Protein AF-A0A7V8IY62-F1 (afdb_monomer_lite)

Sequence (394 aa):
MASPPEQKTSAKGLTYQLRLPDNYAKGKHPLVVGLHGAGGTCANFMQWMSSPQATFPKDAILLAPQALKNGAWDKEDTEPLADLVREMKAAHTPVRTIGFGFSRGAYYTFHLGTTYPELYDGAIPFAGGLPGSVPDSEDMRRLPFYVLHGDADDVVPITESERSVKALEAAKVTVKFEKIAGLKHTVDWAGVKRGLDWIGGILDERQKALDDEVAKKIAELEKSLKEKSWEAAAAGFGAITRVPAKLAPKVAALAKAHVLSPEESLAFAAIAAAGRCGADGVAALKGIPGTNEKFATAAATALGVTGAPAAVEPLFAYLKTKSDTVAMAAAAALAVLGGDAATGALVAGLSNCEALLPASPRKGGILEALNRNTGQSFAKASEWKKWLAEKGKK

Secondary structure (DSSP, 8-state):
-----EEEE-TTS-EEEEE--TT--TTSS-EEEEEP-TT--HHHHHHHHTSTT--S-TTPEEEEEPPSBTTB--GGGHHHHHHHHHHHHHHH--S-EEEEEETHHHHHHHHHHHH-GGG-SEEEEES----SPPP--HHHHH--EEEEEETT-SSS-THHHHHHHHHHHHTT--EEEEEETT--SS--HHHHHHHHHHHHHHHHHHHHHHHHHHHHHHHHHHHHHHTT-HHHHHHHHHH--S--TTTHHHHHHHHHHHTT-SSHHHHHHHHHHHHTTHHHHHHHHTTS-TTSHHHHHHHHHHHHHT--GGGHHHHHHHHTSS-HHHHHHHHHHHHHH-HHHHHHHHHHHHHHHHHH-TT-THHHHHHHHHHHHHT----SHHHHHHHHHHHTT-

pLDDT: mean 93.81, std 6.72, range [44.97, 98.88]

Structure (mmCIF, N/CA/C/O backbone):
data_AF-A0A7V8IY62-F1
#
_entry.id   AF-A0A7V8IY62-F1
#
loop_
_atom_site.group_PDB
_atom_site.id
_atom_site.type_symbol
_atom_site.label_atom_id
_atom_site.label_alt_id
_atom_site.label_comp_id
_atom_site.label_asym_id
_atom_site.label_entity_id
_atom_site.label_seq_id
_atom_site.pdbx_PDB_ins_code
_atom_site.Cartn_x
_atom_site.Cartn_y
_atom_site.Cartn_z
_atom_site.occupancy
_atom_site.B_iso_or_equiv
_atom_site.auth_seq_id
_atom_site.auth_comp_id
_atom_site.auth_asym_id
_atom_site.auth_atom_id
_atom_site.pdbx_PDB_model_num
ATOM 1 N N . MET A 1 1 ? -10.860 9.822 -25.068 1.00 53.25 1 MET A N 1
ATOM 2 C CA . MET A 1 1 ? -9.438 9.869 -25.462 1.00 53.25 1 MET A CA 1
ATOM 3 C C . MET A 1 1 ? -8.707 10.146 -24.171 1.00 53.25 1 MET A C 1
ATOM 5 O O . MET A 1 1 ? -8.937 11.231 -23.657 1.00 53.25 1 MET A O 1
ATOM 9 N N . ALA A 1 2 ? -7.900 9.198 -23.672 1.00 60.59 2 ALA A N 1
ATOM 10 C CA . ALA A 1 2 ? -7.235 9.312 -22.369 1.00 60.59 2 ALA A CA 1
ATOM 11 C C . ALA A 1 2 ? -6.598 10.690 -22.182 1.00 60.59 2 ALA A C 1
ATOM 13 O O . ALA A 1 2 ? -5.897 11.146 -23.092 1.00 60.59 2 ALA A O 1
ATOM 14 N N . SER A 1 3 ? -6.848 11.303 -21.019 1.00 73.00 3 SER A N 1
ATOM 15 C CA . SER A 1 3 ? -6.369 12.639 -20.660 1.00 73.00 3 SER A CA 1
ATOM 16 C C . SER A 1 3 ? -4.896 12.833 -21.037 1.00 73.00 3 SER A C 1
ATOM 18 O O . SER A 1 3 ? -4.099 11.888 -20.917 1.00 73.00 3 SER A O 1
ATOM 20 N N . PRO A 1 4 ? -4.518 14.029 -21.523 1.00 86.38 4 PRO A N 1
ATOM 21 C CA . PRO A 1 4 ? -3.132 14.306 -21.864 1.00 86.38 4 PRO A CA 1
ATOM 22 C C . PRO A 1 4 ? -2.246 14.161 -20.615 1.00 86.38 4 PRO A C 1
ATOM 24 O O . PRO A 1 4 ? -2.708 14.448 -19.508 1.00 86.38 4 PRO A O 1
ATOM 27 N N . PRO A 1 5 ? -0.988 13.714 -20.759 1.00 92.00 5 PRO A N 1
ATOM 28 C CA . PRO A 1 5 ? -0.065 13.679 -19.637 1.00 92.00 5 PRO A CA 1
ATOM 29 C C . PRO A 1 5 ? 0.176 15.069 -19.046 1.00 92.00 5 PRO A C 1
ATOM 31 O O . PRO A 1 5 ? 0.367 16.043 -19.773 1.00 92.00 5 PRO A O 1
ATOM 34 N N . GLU A 1 6 ? 0.225 15.141 -17.721 1.00 95.38 6 GLU A N 1
ATOM 35 C CA . GLU A 1 6 ? 0.525 16.359 -16.971 1.00 95.38 6 GLU A CA 1
ATOM 36 C C . GLU A 1 6 ? 1.927 16.264 -16.372 1.00 95.38 6 GLU A C 1
ATOM 38 O O . GLU A 1 6 ? 2.264 15.257 -15.746 1.00 95.38 6 GLU A O 1
ATOM 43 N N . GLN A 1 7 ? 2.731 17.320 -16.513 1.00 96.75 7 GLN A N 1
ATOM 44 C CA . GLN A 1 7 ? 4.002 17.435 -15.801 1.00 96.75 7 GLN A CA 1
ATOM 45 C C . GLN A 1 7 ? 3.776 18.021 -14.405 1.00 96.75 7 GLN A C 1
ATOM 47 O O . GLN A 1 7 ? 3.112 19.045 -14.251 1.00 96.75 7 GLN A O 1
ATOM 52 N N . LYS A 1 8 ? 4.338 17.368 -13.390 1.00 96.56 8 LYS A N 1
ATOM 53 C CA . LYS A 1 8 ? 4.184 17.706 -11.972 1.00 96.56 8 LYS A CA 1
ATOM 54 C C . LYS A 1 8 ? 5.513 17.575 -11.235 1.00 96.56 8 LYS A C 1
ATOM 56 O O . LYS A 1 8 ? 6.479 17.024 -11.762 1.00 96.56 8 LYS A O 1
ATOM 61 N N . THR A 1 9 ? 5.523 18.056 -9.997 1.00 94.31 9 THR A N 1
ATOM 62 C CA . THR A 1 9 ? 6.658 17.963 -9.076 1.00 94.31 9 THR A CA 1
ATOM 63 C C . THR A 1 9 ? 6.197 17.296 -7.784 1.00 94.31 9 THR A C 1
ATOM 65 O O . THR A 1 9 ? 5.132 17.638 -7.269 1.00 94.31 9 THR A O 1
ATOM 68 N N . SER A 1 10 ? 6.957 16.315 -7.292 1.00 91.88 10 SER A N 1
ATOM 69 C CA . SER A 1 10 ? 6.653 15.598 -6.044 1.00 91.88 10 SER A CA 1
ATOM 70 C C . SER A 1 10 ? 6.886 16.482 -4.820 1.00 91.88 10 SER A C 1
ATOM 72 O O . SER A 1 10 ? 7.522 17.537 -4.922 1.00 91.88 10 SER A O 1
ATOM 74 N N . ALA A 1 11 ? 6.448 16.041 -3.637 1.00 80.50 11 ALA A N 1
ATOM 75 C CA . ALA A 1 11 ? 6.723 16.783 -2.402 1.00 80.50 11 ALA A CA 1
ATOM 76 C C . ALA A 1 11 ? 8.233 16.911 -2.114 1.00 80.50 11 ALA A C 1
ATOM 78 O O . ALA A 1 11 ? 8.662 17.834 -1.422 1.00 80.50 11 ALA A O 1
ATOM 79 N N . LYS A 1 12 ? 9.048 16.007 -2.674 1.00 82.56 12 LYS A N 1
ATOM 80 C CA . LYS A 1 12 ? 10.517 16.011 -2.592 1.00 82.56 12 LYS A CA 1
ATOM 81 C C . LYS A 1 12 ? 11.215 16.658 -3.793 1.00 82.56 12 LYS A C 1
ATOM 83 O O . LYS A 1 12 ? 12.432 16.566 -3.903 1.00 82.56 12 LYS A O 1
ATOM 88 N N . GLY A 1 13 ? 10.478 17.326 -4.680 1.00 83.81 13 GLY A N 1
ATOM 89 C CA . GLY A 1 13 ? 11.065 18.083 -5.788 1.00 83.81 13 GLY A CA 1
ATOM 90 C C . GLY A 1 13 ? 11.383 17.265 -7.045 1.00 83.81 13 GLY A C 1
ATOM 91 O O . GLY A 1 13 ? 11.974 17.809 -7.976 1.00 83.81 13 GLY A O 1
ATOM 92 N N . LEU A 1 14 ? 10.986 15.989 -7.114 1.00 92.50 14 LEU A N 1
ATOM 93 C CA . LEU A 1 14 ? 11.204 15.157 -8.299 1.00 92.50 14 LEU A CA 1
ATOM 94 C C . LEU A 1 14 ? 10.187 15.530 -9.383 1.00 92.50 14 LEU A C 1
ATOM 96 O O . LEU A 1 14 ? 8.981 15.499 -9.138 1.00 92.50 14 LEU A O 1
ATOM 100 N N . THR A 1 15 ? 10.659 15.878 -10.580 1.00 96.12 15 THR A N 1
ATOM 101 C CA . THR A 1 15 ? 9.771 16.131 -11.725 1.00 96.12 15 THR A CA 1
ATOM 102 C C . THR A 1 15 ? 9.261 14.806 -12.288 1.00 96.12 15 THR A C 1
ATOM 104 O O . THR A 1 15 ? 10.011 13.837 -12.383 1.00 96.12 15 THR A O 1
ATOM 107 N N . TYR A 1 16 ? 7.992 14.744 -12.681 1.00 97.50 16 TYR A N 1
ATOM 108 C CA . TYR A 1 16 ? 7.403 13.561 -13.306 1.00 97.50 16 TYR A CA 1
ATOM 109 C C . TYR A 1 16 ? 6.283 13.931 -14.275 1.00 97.50 16 TYR A C 1
ATOM 111 O O . TYR A 1 16 ? 5.703 15.013 -14.189 1.00 97.50 16 TYR A O 1
ATOM 119 N N . GLN A 1 17 ? 5.952 13.009 -15.177 1.00 97.94 17 GLN A N 1
ATOM 120 C CA . GLN A 1 17 ? 4.694 13.028 -15.910 1.00 97.94 17 GLN A CA 1
ATOM 121 C C . GLN A 1 17 ? 3.725 11.994 -15.353 1.00 97.94 17 GLN A C 1
ATOM 123 O O . GLN A 1 17 ? 4.108 10.868 -15.029 1.00 97.94 17 GLN A O 1
ATOM 128 N N . LEU A 1 18 ? 2.458 12.385 -15.278 1.00 98.12 18 LEU A N 1
ATOM 129 C CA . LEU A 1 18 ? 1.356 11.540 -14.847 1.00 98.12 18 LEU A CA 1
ATOM 130 C C . LEU A 1 18 ? 0.278 11.534 -15.919 1.00 98.12 18 LEU A C 1
ATOM 132 O O . LEU A 1 18 ? -0.145 12.588 -16.391 1.00 98.12 18 LEU A O 1
ATOM 136 N N . ARG A 1 19 ? -0.208 10.344 -16.254 1.00 97.12 19 ARG A N 1
ATOM 137 C CA . ARG A 1 19 ? -1.377 10.169 -17.108 1.00 97.12 19 ARG A CA 1
ATOM 138 C C . ARG A 1 19 ? -2.421 9.353 -16.368 1.00 97.12 19 ARG A C 1
ATOM 140 O O . ARG A 1 19 ? -2.155 8.224 -15.962 1.00 97.12 19 ARG A O 1
ATOM 147 N N . LEU A 1 20 ? -3.605 9.931 -16.208 1.00 96.56 20 LEU A N 1
ATOM 148 C CA . LEU A 1 20 ? -4.767 9.236 -15.663 1.00 96.56 20 LEU A CA 1
ATOM 149 C C . LEU A 1 20 ? -5.611 8.654 -16.809 1.00 96.56 20 LEU A C 1
ATOM 151 O O . LEU A 1 20 ? -5.699 9.279 -17.872 1.00 96.56 20 LEU A O 1
ATOM 155 N N . PRO A 1 21 ? -6.239 7.482 -16.617 1.00 95.19 21 PRO A N 1
ATOM 156 C CA . PRO A 1 21 ? -7.154 6.919 -17.604 1.00 95.19 21 PRO A CA 1
ATOM 157 C C . PRO A 1 21 ? -8.454 7.740 -17.695 1.00 95.19 21 PRO A C 1
ATOM 159 O O . PRO A 1 21 ? -8.840 8.419 -16.745 1.00 95.19 21 PRO A O 1
ATOM 162 N N . ASP A 1 22 ? -9.170 7.638 -18.820 1.00 91.00 22 ASP A N 1
ATOM 163 C CA . ASP A 1 22 ? -10.437 8.366 -19.053 1.00 91.00 22 ASP A CA 1
ATOM 164 C C . ASP A 1 22 ? -11.498 8.076 -17.979 1.00 91.00 22 ASP A C 1
ATOM 166 O O . ASP A 1 22 ? -12.247 8.954 -17.559 1.00 91.00 22 ASP A O 1
ATOM 170 N N . ASN A 1 23 ? -11.558 6.828 -17.520 1.00 92.69 23 ASN A N 1
ATOM 171 C CA . ASN A 1 23 ? -12.489 6.348 -16.502 1.00 92.69 23 ASN A CA 1
ATOM 172 C C . ASN A 1 23 ? -11.893 6.429 -15.086 1.00 92.69 23 ASN A C 1
ATOM 174 O O . ASN A 1 23 ? -12.227 5.604 -14.227 1.00 92.69 23 ASN A O 1
ATOM 178 N N . TYR A 1 24 ? -10.985 7.381 -14.840 1.00 94.69 24 TYR A N 1
ATOM 179 C CA . TYR A 1 24 ? -10.283 7.492 -13.567 1.00 94.69 24 TYR A CA 1
ATOM 180 C C . TYR A 1 24 ? -11.245 7.545 -12.369 1.00 94.69 24 TYR A C 1
ATOM 182 O O . TYR A 1 24 ? -12.166 8.355 -12.289 1.00 94.69 24 TYR A O 1
ATOM 190 N N . ALA A 1 25 ? -10.984 6.666 -11.407 1.00 88.81 25 ALA A N 1
ATOM 191 C CA . ALA A 1 25 ? -11.646 6.580 -10.123 1.00 88.81 25 ALA A CA 1
ATOM 192 C C . ALA A 1 25 ? -10.620 6.061 -9.114 1.00 88.81 25 ALA A C 1
ATOM 194 O O . ALA A 1 25 ? -10.025 4.997 -9.309 1.00 88.81 25 ALA A O 1
ATOM 195 N N . LYS A 1 26 ? -10.405 6.818 -8.037 1.00 88.44 26 LYS A N 1
ATOM 196 C CA . LYS A 1 26 ? -9.497 6.421 -6.957 1.00 88.44 26 LYS A CA 1
ATOM 197 C C . LYS A 1 26 ? -9.848 5.007 -6.472 1.00 88.44 26 LYS A C 1
ATOM 199 O O . LYS A 1 26 ? -11.025 4.705 -6.279 1.00 88.44 26 LYS A O 1
ATOM 204 N N . GLY A 1 27 ? -8.848 4.144 -6.299 1.00 86.56 27 GLY A N 1
ATOM 205 C CA . GLY A 1 27 ? -9.076 2.778 -5.813 1.00 86.56 27 GLY A CA 1
ATOM 206 C C . GLY A 1 27 ? -9.377 1.726 -6.879 1.00 86.56 27 GLY A C 1
ATOM 207 O O . GLY A 1 27 ? -9.585 0.574 -6.515 1.00 86.56 27 GLY A O 1
ATOM 208 N N . LYS A 1 28 ? -9.454 2.090 -8.169 1.00 90.44 28 LYS A N 1
ATOM 209 C CA . LYS A 1 28 ? -9.908 1.163 -9.227 1.00 90.44 28 LYS A CA 1
ATOM 210 C C . LYS A 1 28 ? -8.873 0.812 -10.288 1.00 90.44 28 LYS A C 1
ATOM 212 O O . LYS A 1 28 ? -9.092 -0.136 -11.029 1.00 90.44 28 LYS A O 1
ATOM 217 N N . HIS A 1 29 ? -7.775 1.554 -10.356 1.00 96.44 29 HIS A N 1
ATOM 218 C CA . HIS A 1 29 ? -6.853 1.508 -11.492 1.00 96.44 29 HIS A CA 1
ATOM 219 C C . HIS A 1 29 ? -5.485 0.971 -11.082 1.00 96.44 29 HIS A C 1
ATOM 221 O O . HIS A 1 29 ? -5.040 1.263 -9.966 1.00 96.44 29 HIS A O 1
ATOM 227 N N . PRO A 1 30 ? -4.803 0.184 -11.930 1.00 97.12 30 PRO A N 1
ATOM 228 C CA . PRO A 1 30 ? -3.413 -0.169 -11.692 1.00 97.12 30 PRO A CA 1
ATOM 229 C C . PRO A 1 30 ? -2.512 1.050 -11.923 1.00 97.12 30 PRO A C 1
ATOM 231 O O . PRO A 1 30 ? -2.841 1.946 -12.697 1.00 97.12 30 PRO A O 1
ATOM 234 N N . LEU A 1 31 ? -1.359 1.076 -11.266 1.00 98.56 31 LEU A N 1
ATOM 235 C CA . LEU A 1 31 ? -0.301 2.062 -11.454 1.00 98.56 31 LEU A CA 1
ATOM 236 C C . LEU A 1 31 ? 0.884 1.395 -12.152 1.00 98.56 31 LEU A C 1
ATOM 238 O O . LEU A 1 31 ? 1.399 0.394 -11.664 1.00 98.56 31 LEU A O 1
ATOM 242 N N . VAL A 1 32 ? 1.348 1.967 -13.259 1.00 98.56 32 VAL A N 1
ATOM 243 C CA . VAL A 1 32 ? 2.602 1.576 -13.913 1.00 98.56 32 VAL A CA 1
ATOM 244 C C . VAL A 1 32 ? 3.638 2.665 -13.668 1.00 98.56 32 VAL A C 1
ATOM 246 O O . VAL A 1 32 ? 3.472 3.799 -14.118 1.00 98.56 32 VAL A O 1
ATOM 249 N N . VAL A 1 33 ? 4.710 2.313 -12.963 1.00 98.75 33 VAL A N 1
ATOM 250 C CA . VAL A 1 33 ? 5.870 3.176 -12.717 1.00 98.75 33 VAL A CA 1
ATOM 251 C C . VAL A 1 33 ? 6.908 2.888 -13.792 1.00 98.75 33 VAL A C 1
ATOM 253 O O . VAL A 1 33 ? 7.578 1.862 -13.739 1.00 98.75 33 VAL A O 1
ATOM 256 N N . GLY A 1 34 ? 7.008 3.769 -14.784 1.00 98.19 34 GLY A N 1
ATOM 257 C CA . GLY A 1 34 ? 7.871 3.616 -15.946 1.00 98.19 34 GLY A CA 1
ATOM 258 C C . GLY A 1 34 ? 9.168 4.417 -15.848 1.00 98.19 34 GLY A C 1
ATOM 259 O O . GLY A 1 34 ? 9.138 5.645 -15.845 1.00 98.19 34 GLY A O 1
ATOM 260 N N . LEU A 1 35 ? 10.309 3.729 -15.833 1.00 98.06 35 LEU A N 1
ATOM 261 C CA . LEU A 1 35 ? 11.634 4.331 -15.690 1.00 98.06 35 LEU A CA 1
ATOM 262 C C . LEU A 1 35 ? 12.364 4.391 -17.038 1.00 98.06 35 LEU A C 1
ATOM 264 O O . LEU A 1 35 ? 12.601 3.367 -17.687 1.00 98.06 35 LEU A O 1
ATOM 268 N N . HIS A 1 36 ? 12.738 5.603 -17.449 1.00 97.31 36 HIS A N 1
ATOM 269 C CA . HIS A 1 36 ? 13.366 5.853 -18.745 1.00 97.31 36 HIS A CA 1
ATOM 270 C C . HIS A 1 36 ? 14.819 5.353 -18.826 1.00 97.31 36 HIS A C 1
ATOM 272 O O . HIS A 1 36 ? 15.509 5.226 -17.815 1.00 97.31 36 HIS A O 1
ATOM 278 N N . GLY A 1 37 ? 15.306 5.104 -20.044 1.00 96.12 37 GLY A N 1
ATOM 279 C CA . GLY A 1 37 ? 16.706 4.750 -20.308 1.00 96.12 37 GLY A CA 1
ATOM 280 C C . GLY A 1 37 ? 17.675 5.933 -20.179 1.00 96.12 37 GLY A C 1
ATOM 281 O O . GLY A 1 37 ? 17.273 7.062 -19.884 1.00 96.12 37 GLY A O 1
ATOM 282 N N . ALA A 1 38 ? 18.965 5.680 -20.418 1.00 94.06 38 ALA A N 1
ATOM 283 C CA . ALA A 1 38 ? 19.979 6.735 -20.430 1.00 94.06 38 ALA A CA 1
ATOM 284 C C . ALA A 1 38 ? 19.698 7.765 -21.545 1.00 94.06 38 ALA A C 1
ATOM 286 O O . ALA A 1 38 ? 19.277 7.398 -22.638 1.00 94.06 38 ALA A O 1
ATOM 287 N N . GLY A 1 39 ? 19.890 9.053 -21.260 1.00 91.50 39 GLY A N 1
ATOM 288 C CA . GLY A 1 39 ? 19.527 10.170 -22.141 1.00 91.50 39 GLY A CA 1
ATOM 289 C C . GLY A 1 39 ? 18.017 10.433 -22.262 1.00 91.50 39 GLY A C 1
ATOM 290 O O . GLY A 1 39 ? 17.615 11.351 -22.973 1.00 91.50 39 GLY A O 1
ATOM 291 N N . GLY A 1 40 ? 17.176 9.641 -21.588 1.00 93.00 40 GLY A N 1
ATOM 292 C CA . GLY A 1 40 ? 15.721 9.775 -21.611 1.00 93.00 40 GLY A CA 1
ATOM 293 C C . GLY A 1 40 ? 15.187 10.922 -20.751 1.00 93.00 40 GLY A C 1
ATOM 294 O O . GLY A 1 40 ? 15.884 11.461 -19.888 1.00 93.00 40 GLY A O 1
ATOM 295 N N . THR A 1 41 ? 13.916 11.261 -20.973 1.00 95.25 41 THR A N 1
ATOM 296 C CA . THR A 1 41 ? 13.163 12.202 -20.143 1.00 95.25 41 THR A CA 1
ATOM 297 C C . THR A 1 41 ? 11.820 11.608 -19.735 1.00 95.25 41 THR A C 1
ATOM 299 O O . THR A 1 41 ? 11.280 10.730 -20.405 1.00 95.25 41 THR A O 1
ATOM 302 N N . CYS A 1 42 ? 11.221 12.109 -18.657 1.00 95.19 42 CYS A N 1
ATOM 303 C CA . CYS A 1 42 ? 9.851 11.736 -18.295 1.00 95.19 42 CYS A CA 1
ATOM 304 C C . CYS A 1 42 ? 8.862 11.958 -19.456 1.00 95.19 42 CYS A C 1
ATOM 306 O O . CYS A 1 42 ? 7.972 11.140 -19.671 1.00 95.19 42 CYS A O 1
ATOM 308 N N . ALA A 1 43 ? 9.052 13.025 -20.240 1.00 95.62 43 ALA A N 1
ATOM 309 C CA . ALA A 1 43 ? 8.189 13.380 -21.361 1.00 95.62 43 ALA A CA 1
ATOM 310 C C . ALA A 1 43 ? 8.286 12.401 -22.535 1.00 95.62 43 ALA A C 1
ATOM 312 O O . ALA A 1 43 ? 7.263 11.900 -23.005 1.00 95.62 43 ALA A O 1
ATOM 313 N N . ASN A 1 44 ? 9.503 12.094 -23.000 1.00 94.75 44 ASN A N 1
ATOM 314 C CA . ASN A 1 44 ? 9.662 11.168 -24.122 1.00 94.75 44 ASN A CA 1
ATOM 315 C C . ASN A 1 44 ? 9.250 9.741 -23.733 1.00 94.75 44 ASN A C 1
ATOM 317 O O . ASN A 1 44 ? 8.641 9.027 -24.532 1.00 94.75 44 ASN A O 1
ATOM 321 N N . PHE A 1 45 ? 9.492 9.353 -22.482 1.00 96.00 45 PHE A N 1
ATOM 322 C CA . PHE A 1 45 ? 9.138 8.034 -21.994 1.00 96.00 45 PHE A CA 1
ATOM 323 C C . PHE A 1 45 ? 7.631 7.893 -21.804 1.00 96.00 45 PHE A C 1
ATOM 325 O O . PHE A 1 45 ? 7.061 6.885 -22.211 1.00 96.00 45 PHE A O 1
ATOM 332 N N . MET A 1 46 ? 6.958 8.927 -21.293 1.00 97.31 46 MET A N 1
ATOM 333 C CA . MET A 1 46 ? 5.498 8.958 -21.223 1.00 97.31 46 MET A CA 1
ATOM 334 C C . MET A 1 46 ? 4.860 8.860 -22.611 1.00 97.31 46 MET A C 1
ATOM 336 O O . MET A 1 46 ? 3.885 8.126 -22.782 1.00 97.31 46 MET A O 1
ATOM 340 N N . GLN A 1 47 ? 5.416 9.544 -23.618 1.00 95.31 47 GLN A N 1
ATOM 341 C CA . GLN A 1 47 ? 4.963 9.410 -25.004 1.00 95.31 47 GLN A CA 1
ATOM 342 C C . GLN A 1 47 ? 5.125 7.968 -25.506 1.00 95.31 47 GLN A C 1
ATOM 344 O O . GLN A 1 47 ? 4.213 7.431 -26.134 1.00 95.31 47 GLN A O 1
ATOM 349 N N . TRP A 1 48 ? 6.249 7.321 -25.190 1.00 93.44 48 TRP A N 1
ATOM 350 C CA . TRP A 1 48 ? 6.515 5.941 -25.592 1.00 93.44 48 TRP A CA 1
ATOM 351 C C . TRP A 1 48 ? 5.581 4.934 -24.907 1.00 93.44 48 TRP A C 1
ATOM 353 O O . TRP A 1 48 ? 4.956 4.121 -25.589 1.00 93.44 48 TRP A O 1
ATOM 363 N N . MET A 1 49 ? 5.394 5.051 -23.588 1.00 95.25 49 MET A N 1
ATOM 364 C CA . MET A 1 49 ? 4.443 4.248 -22.804 1.00 95.25 49 MET A CA 1
ATOM 365 C C . MET A 1 49 ? 2.983 4.476 -23.211 1.00 95.25 49 MET A C 1
ATOM 367 O O . MET A 1 49 ? 2.134 3.621 -22.981 1.00 95.25 49 MET A O 1
ATOM 371 N N . SER A 1 50 ? 2.684 5.637 -23.793 1.00 93.75 50 SER A N 1
ATOM 372 C CA . SER A 1 50 ? 1.353 6.014 -24.273 1.00 93.75 50 SER A CA 1
ATOM 373 C C . SER A 1 50 ? 1.112 5.669 -25.744 1.00 93.75 50 SER A C 1
ATOM 375 O O . SER A 1 50 ? 0.021 5.944 -26.252 1.00 93.75 50 SER A O 1
ATOM 377 N N . SER A 1 51 ? 2.114 5.118 -26.434 1.00 92.00 51 SER A N 1
ATOM 378 C CA . SER A 1 51 ? 2.024 4.792 -27.856 1.00 92.00 51 SER A CA 1
ATOM 379 C C . SER A 1 51 ? 1.018 3.661 -28.116 1.00 92.00 51 SER A C 1
ATOM 381 O O . SER A 1 51 ? 0.809 2.815 -27.247 1.00 92.00 51 SER A O 1
ATOM 383 N N . PRO A 1 52 ? 0.410 3.582 -29.315 1.00 89.94 52 PRO A N 1
ATOM 384 C CA . PRO A 1 52 ? -0.484 2.476 -29.672 1.00 89.94 52 PRO A CA 1
ATOM 385 C C . PRO A 1 52 ? 0.164 1.085 -29.601 1.00 89.94 52 PRO A C 1
ATOM 387 O O . PRO A 1 52 ? -0.548 0.087 -29.536 1.00 89.94 52 PRO A O 1
ATOM 390 N N . GLN A 1 53 ? 1.498 1.017 -29.652 1.00 90.81 53 GLN A N 1
ATOM 391 C CA . GLN A 1 53 ? 2.265 -0.220 -29.538 1.00 90.81 53 GLN A CA 1
ATOM 392 C C . GLN A 1 53 ? 2.450 -0.657 -28.083 1.00 90.81 53 GLN A C 1
ATOM 394 O O . GLN A 1 53 ? 2.624 -1.848 -27.840 1.00 90.81 53 GLN A O 1
ATOM 399 N N . ALA A 1 54 ? 2.409 0.275 -27.126 1.00 92.25 54 ALA A N 1
ATOM 400 C CA . ALA A 1 54 ? 2.536 -0.054 -25.717 1.00 92.25 54 ALA A CA 1
ATOM 401 C C . ALA A 1 54 ? 1.333 -0.883 -25.247 1.00 92.25 54 ALA A C 1
ATOM 403 O O . ALA A 1 54 ? 0.174 -0.571 -25.517 1.00 92.25 54 ALA A O 1
ATOM 404 N N . THR A 1 55 ? 1.617 -1.957 -24.517 1.00 94.25 55 THR A N 1
ATOM 405 C CA . THR A 1 55 ? 0.626 -2.968 -24.118 1.00 94.25 55 THR A CA 1
ATOM 406 C C . THR A 1 55 ? 0.203 -2.853 -22.657 1.00 94.25 55 THR A C 1
ATOM 408 O O . THR A 1 55 ? -0.296 -3.821 -22.081 1.00 94.25 55 THR A O 1
ATOM 411 N N . PHE A 1 56 ? 0.422 -1.695 -22.030 1.00 95.44 56 PHE A N 1
ATOM 412 C CA . PHE A 1 56 ? -0.095 -1.436 -20.689 1.00 95.44 56 PHE A CA 1
ATOM 413 C C . PHE A 1 56 ? -1.634 -1.422 -20.696 1.00 95.44 56 PHE A C 1
ATOM 415 O O . PHE A 1 56 ? -2.240 -1.086 -21.721 1.00 95.44 56 PHE A O 1
ATOM 422 N N . PRO A 1 57 ? -2.291 -1.777 -19.575 1.00 93.12 57 PRO A N 1
ATOM 423 C CA . PRO A 1 57 ? -3.743 -1.698 -19.474 1.00 93.12 57 PRO A CA 1
ATOM 424 C C . PRO A 1 57 ? -4.244 -0.291 -19.820 1.00 93.12 57 PRO A C 1
ATOM 426 O O . PRO A 1 57 ? -3.666 0.708 -19.395 1.00 93.12 57 PRO A O 1
ATOM 429 N N . LYS A 1 58 ? -5.328 -0.196 -20.599 1.00 92.00 58 LYS A N 1
ATOM 430 C CA . LYS A 1 58 ? -5.881 1.101 -21.037 1.00 92.00 58 LYS A CA 1
ATOM 431 C C . LYS A 1 58 ? -6.430 1.941 -19.881 1.00 92.00 58 LYS A C 1
ATOM 433 O O . LYS A 1 58 ? -6.550 3.155 -20.014 1.00 92.00 58 LYS A O 1
ATOM 438 N N . ASP A 1 59 ? -6.784 1.285 -18.785 1.00 94.25 59 ASP A N 1
ATOM 439 C CA . ASP A 1 59 ? -7.239 1.866 -17.528 1.00 94.25 59 ASP A CA 1
ATOM 440 C C . ASP A 1 59 ? -6.089 2.071 -16.523 1.00 94.25 59 ASP A C 1
ATOM 442 O O . ASP A 1 59 ? -6.327 2.411 -15.371 1.00 94.25 59 ASP A O 1
ATOM 446 N N . ALA A 1 60 ? -4.827 1.895 -16.924 1.00 96.62 60 ALA A N 1
ATOM 447 C CA . ALA A 1 60 ? -3.702 2.153 -16.037 1.00 96.62 60 ALA A CA 1
ATOM 448 C C . ALA A 1 60 ? -3.464 3.653 -15.821 1.00 96.62 60 ALA A C 1
ATOM 450 O O . ALA A 1 60 ? -3.511 4.468 -16.744 1.00 96.62 60 ALA A O 1
ATOM 451 N N . ILE A 1 61 ? -3.104 3.993 -14.587 1.00 98.31 61 ILE A N 1
ATOM 452 C CA . ILE A 1 61 ? -2.383 5.219 -14.268 1.00 98.31 61 ILE A CA 1
ATOM 453 C C . ILE A 1 61 ? -0.936 5.010 -14.714 1.00 98.31 61 ILE A C 1
ATOM 455 O O . ILE A 1 61 ? -0.283 4.067 -14.267 1.00 98.31 61 ILE A O 1
ATOM 459 N N . LEU A 1 62 ? -0.422 5.887 -15.573 1.00 98.44 62 LEU A N 1
ATOM 460 C CA . LEU A 1 62 ? 0.978 5.850 -15.995 1.00 98.44 62 LEU A CA 1
ATOM 461 C C . LEU A 1 62 ? 1.754 6.946 -15.270 1.00 98.44 62 LEU A C 1
ATOM 463 O O . LEU A 1 62 ? 1.360 8.113 -15.299 1.00 98.44 62 LEU A O 1
ATOM 467 N N . LEU A 1 63 ? 2.870 6.569 -14.655 1.00 98.69 63 LEU A N 1
ATOM 468 C CA . LEU A 1 63 ? 3.815 7.467 -14.006 1.00 98.69 63 LEU A CA 1
ATOM 469 C C . LEU A 1 63 ? 5.172 7.352 -14.699 1.00 98.69 63 LEU A C 1
ATOM 471 O O . LEU A 1 63 ? 5.739 6.265 -14.745 1.00 98.69 63 LEU A O 1
ATOM 475 N N . ALA A 1 64 ? 5.716 8.470 -15.173 1.00 98.19 64 ALA A N 1
ATOM 476 C CA . ALA A 1 64 ? 7.074 8.548 -15.706 1.00 98.19 64 ALA A CA 1
ATOM 477 C C . ALA A 1 64 ? 7.868 9.610 -14.926 1.00 98.19 64 ALA A C 1
ATOM 479 O O . ALA A 1 64 ? 7.691 10.802 -15.182 1.00 98.19 64 ALA A O 1
ATOM 480 N N . PRO A 1 65 ? 8.711 9.232 -13.952 1.00 97.44 65 PRO A N 1
ATOM 481 C CA . PRO A 1 65 ? 9.569 10.174 -13.247 1.00 97.44 65 PRO A CA 1
ATOM 482 C C . PRO A 1 65 ? 10.781 10.588 -14.085 1.00 97.44 65 PRO A C 1
ATOM 484 O O . PRO A 1 65 ? 11.211 9.868 -14.986 1.00 97.44 65 PRO A O 1
ATOM 487 N N . GLN A 1 66 ? 11.328 11.761 -13.780 1.00 96.88 66 GLN A N 1
ATOM 488 C CA . GLN A 1 66 ? 12.570 12.280 -14.343 1.00 96.88 66 GLN A CA 1
ATOM 489 C C . GLN A 1 66 ? 13.714 12.038 -13.357 1.00 96.88 66 GLN A C 1
ATOM 491 O O . GLN A 1 66 ? 13.612 12.474 -12.214 1.00 96.88 66 GLN A O 1
ATOM 496 N N . ALA A 1 67 ? 14.808 11.416 -13.803 1.00 94.94 67 ALA A N 1
ATOM 497 C CA 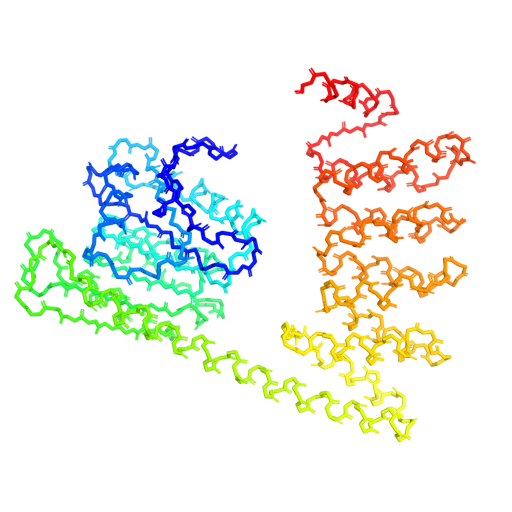. ALA A 1 67 ? 16.038 11.356 -13.007 1.00 94.94 67 ALA A CA 1
ATOM 498 C C . ALA A 1 67 ? 16.544 12.773 -12.661 1.00 94.94 67 ALA A C 1
ATOM 500 O O . ALA A 1 67 ? 16.496 13.666 -13.514 1.00 94.94 67 ALA A O 1
ATOM 501 N N . LEU A 1 68 ? 17.037 12.973 -11.434 1.00 90.44 68 LEU A N 1
ATOM 502 C CA . LEU A 1 68 ? 17.486 14.258 -10.879 1.00 90.44 68 LEU A CA 1
ATOM 503 C C . LEU A 1 68 ? 18.615 14.883 -11.697 1.00 90.44 68 LEU A C 1
ATOM 505 O O . LEU A 1 68 ? 18.659 16.099 -11.886 1.00 90.44 68 LEU A O 1
ATOM 509 N N . LYS A 1 69 ? 19.541 14.050 -12.174 1.00 85.75 69 LYS A N 1
ATOM 510 C CA . LYS A 1 69 ? 20.607 14.455 -13.089 1.00 85.75 69 LYS A CA 1
ATOM 511 C C . LYS A 1 69 ? 20.160 14.157 -14.517 1.00 85.75 69 LYS A C 1
ATOM 513 O O . LYS A 1 69 ? 19.654 13.072 -14.802 1.00 85.75 69 LYS A O 1
ATOM 518 N N . ASN A 1 70 ? 20.364 15.122 -15.417 1.00 68.62 70 ASN A N 1
ATOM 519 C CA . ASN A 1 70 ? 19.926 15.037 -16.812 1.00 68.62 70 ASN A CA 1
ATOM 520 C C . ASN A 1 70 ? 20.302 13.691 -17.455 1.00 68.62 70 ASN A C 1
ATOM 522 O O . ASN A 1 70 ? 21.463 13.435 -17.768 1.00 68.62 70 ASN A O 1
ATOM 526 N N . GLY A 1 71 ? 19.284 12.858 -17.681 1.00 66.31 71 GLY A N 1
ATOM 527 C CA . GLY A 1 71 ? 19.367 11.653 -18.496 1.00 66.31 71 GLY A CA 1
ATOM 528 C C . GLY A 1 71 ? 19.968 10.407 -17.838 1.00 66.31 71 GLY A C 1
ATOM 529 O O . GLY A 1 71 ? 20.169 9.434 -18.559 1.00 66.31 71 GLY A O 1
ATOM 530 N N . ALA A 1 72 ? 20.251 10.356 -16.533 1.00 81.31 72 ALA A N 1
ATOM 531 C CA . ALA A 1 72 ? 20.742 9.114 -15.921 1.00 81.31 72 ALA A CA 1
ATOM 532 C C . ALA A 1 72 ? 20.314 8.952 -14.461 1.00 81.31 72 ALA A C 1
ATOM 534 O O . ALA A 1 72 ? 20.507 9.857 -13.658 1.00 81.31 72 ALA A O 1
ATOM 535 N N . TRP A 1 73 ? 19.793 7.764 -14.143 1.00 92.19 73 TRP A N 1
ATOM 536 C CA . TRP A 1 73 ? 19.509 7.336 -12.776 1.00 92.19 73 TRP A CA 1
ATOM 537 C C . TRP A 1 73 ? 20.807 7.050 -12.009 1.00 92.19 73 TRP A C 1
ATOM 539 O O . TRP A 1 73 ? 21.668 6.320 -12.512 1.00 92.19 73 TRP A O 1
ATOM 549 N N . ASP A 1 74 ? 20.918 7.585 -10.800 1.00 90.19 74 ASP A N 1
ATOM 550 C CA . ASP A 1 74 ? 22.039 7.437 -9.868 1.00 90.19 74 ASP A CA 1
ATOM 551 C C . ASP A 1 74 ? 21.506 7.320 -8.431 1.00 90.19 74 ASP A C 1
ATOM 553 O O . ASP A 1 74 ? 20.348 7.616 -8.169 1.00 90.19 74 ASP A O 1
ATOM 557 N N . LYS A 1 75 ? 22.342 6.923 -7.468 1.00 89.81 75 LYS A N 1
ATOM 558 C CA . LYS A 1 75 ? 21.944 6.633 -6.078 1.00 89.81 75 LYS A CA 1
ATOM 559 C C . LYS A 1 75 ? 21.079 7.721 -5.426 1.00 89.81 75 LYS A C 1
ATOM 561 O O . LYS A 1 75 ? 20.211 7.384 -4.620 1.00 89.81 75 LYS A O 1
ATOM 566 N N . GLU A 1 76 ? 21.293 8.998 -5.765 1.00 92.25 76 GLU A N 1
ATOM 567 C CA . GLU A 1 76 ? 20.529 10.122 -5.211 1.00 92.25 76 GLU A CA 1
ATOM 568 C C . GLU A 1 76 ? 19.053 10.120 -5.640 1.00 92.25 76 GLU A C 1
ATOM 570 O O . GLU A 1 76 ? 18.228 10.726 -4.962 1.00 92.25 76 GLU A O 1
ATOM 575 N N . ASP A 1 77 ? 18.699 9.400 -6.707 1.00 94.06 77 ASP A N 1
ATOM 576 C CA . ASP A 1 77 ? 17.319 9.237 -7.167 1.00 94.06 77 ASP A CA 1
ATOM 577 C C . ASP A 1 77 ? 16.520 8.242 -6.316 1.00 94.06 77 ASP A C 1
ATOM 579 O O . ASP A 1 77 ? 15.295 8.226 -6.389 1.00 94.06 77 ASP A O 1
ATOM 583 N N . THR A 1 78 ? 17.188 7.400 -5.517 1.00 95.00 78 THR A N 1
ATOM 584 C CA . THR A 1 78 ? 16.564 6.270 -4.800 1.00 95.00 78 THR A CA 1
ATOM 585 C C . THR A 1 78 ? 15.415 6.712 -3.891 1.00 95.00 78 THR A C 1
ATOM 587 O O . THR A 1 78 ? 14.280 6.279 -4.082 1.00 95.00 78 THR A O 1
ATOM 590 N N . GLU A 1 79 ? 15.695 7.592 -2.927 1.00 95.31 79 GLU A N 1
ATOM 591 C CA . GLU A 1 79 ? 14.694 8.044 -1.951 1.00 95.31 79 GLU A CA 1
ATOM 592 C C . GLU A 1 79 ? 13.618 8.944 -2.583 1.00 95.31 79 GLU A C 1
ATOM 594 O O . GLU A 1 79 ? 12.436 8.675 -2.376 1.00 95.31 79 GLU A O 1
ATOM 599 N N . PRO A 1 80 ? 13.948 9.950 -3.422 1.00 95.06 80 PRO A N 1
ATOM 600 C CA . PRO A 1 80 ? 12.926 10.763 -4.084 1.00 95.06 80 PRO A CA 1
ATOM 601 C C . PRO A 1 80 ? 11.987 9.951 -4.982 1.00 95.06 80 PRO A C 1
ATOM 603 O O . PRO A 1 80 ? 10.793 10.253 -5.051 1.00 95.06 80 PRO A O 1
ATOM 606 N N . LEU A 1 81 ? 12.500 8.918 -5.661 1.00 96.69 81 LEU A N 1
ATOM 607 C CA . LEU A 1 81 ? 11.678 8.013 -6.460 1.00 96.69 81 LEU A CA 1
ATOM 608 C C . LEU A 1 81 ? 10.787 7.140 -5.571 1.00 96.69 81 LEU A C 1
ATOM 610 O O . LEU A 1 81 ? 9.595 7.016 -5.853 1.00 96.69 81 LEU A O 1
ATOM 614 N N . ALA A 1 82 ? 11.339 6.561 -4.501 1.00 97.62 82 ALA A N 1
ATOM 615 C CA . ALA A 1 82 ? 10.573 5.769 -3.543 1.00 97.62 82 ALA A CA 1
ATOM 616 C C . ALA A 1 82 ? 9.423 6.588 -2.935 1.00 97.62 82 ALA A C 1
ATOM 618 O O . ALA A 1 82 ? 8.274 6.140 -2.928 1.00 97.62 82 ALA A O 1
ATOM 619 N N . ASP A 1 83 ? 9.712 7.817 -2.507 1.00 95.88 83 ASP A N 1
ATOM 620 C CA . ASP A 1 83 ? 8.728 8.750 -1.964 1.00 95.88 83 ASP A CA 1
ATOM 621 C C . ASP A 1 83 ? 7.656 9.115 -2.988 1.00 95.88 83 ASP A C 1
ATOM 623 O O . ASP A 1 83 ? 6.473 9.062 -2.663 1.00 95.88 83 ASP A O 1
ATOM 627 N N . LEU A 1 84 ? 8.020 9.380 -4.246 1.00 98.00 84 LEU A N 1
ATOM 628 C CA . LEU A 1 84 ? 7.031 9.620 -5.297 1.00 98.00 84 LEU A CA 1
ATOM 629 C C . LEU A 1 84 ? 6.111 8.403 -5.509 1.00 98.00 84 LEU A C 1
ATOM 631 O O . LEU A 1 84 ? 4.901 8.565 -5.672 1.00 98.00 84 LEU A O 1
ATOM 635 N N . VAL A 1 85 ? 6.639 7.176 -5.481 1.00 98.38 85 VAL A N 1
ATOM 636 C CA . VAL A 1 85 ? 5.792 5.975 -5.584 1.00 98.38 85 VAL A CA 1
ATOM 637 C C . VAL A 1 85 ? 4.853 5.870 -4.376 1.00 98.38 85 VAL A C 1
ATOM 639 O O . VAL A 1 85 ? 3.669 5.575 -4.558 1.00 98.38 85 VAL A O 1
ATOM 642 N N . ARG A 1 86 ? 5.323 6.174 -3.158 1.00 96.75 86 ARG A N 1
ATOM 643 C CA . ARG A 1 86 ? 4.475 6.236 -1.949 1.00 96.75 86 ARG A CA 1
ATOM 644 C C . ARG A 1 86 ? 3.394 7.313 -2.068 1.00 96.75 86 ARG A C 1
ATOM 646 O O . ARG A 1 86 ? 2.233 7.030 -1.774 1.00 96.75 86 ARG A O 1
ATOM 653 N N . GLU A 1 87 ? 3.742 8.503 -2.559 1.00 93.75 87 GLU A N 1
ATOM 654 C CA . GLU A 1 87 ? 2.806 9.599 -2.837 1.00 93.75 87 GLU A CA 1
ATOM 655 C C . GLU A 1 87 ? 1.711 9.147 -3.811 1.00 93.75 87 GLU A C 1
ATOM 657 O O . GLU A 1 87 ? 0.525 9.325 -3.529 1.00 93.75 87 GLU A O 1
ATOM 662 N N . MET A 1 88 ? 2.075 8.493 -4.920 1.00 97.06 88 MET A N 1
ATOM 663 C CA . MET A 1 88 ? 1.101 7.990 -5.894 1.00 97.06 88 MET A CA 1
ATOM 664 C C . MET A 1 88 ? 0.214 6.886 -5.308 1.00 97.06 88 MET A C 1
ATOM 666 O O . MET A 1 88 ? -1.000 6.889 -5.536 1.00 97.06 88 MET A O 1
ATOM 670 N N . LYS A 1 89 ? 0.779 5.973 -4.505 1.00 96.00 89 LYS A N 1
ATOM 671 C CA . LYS A 1 89 ? 0.004 4.933 -3.810 1.00 96.00 89 LYS A CA 1
ATOM 672 C C . LYS A 1 89 ? -1.003 5.547 -2.831 1.00 96.00 89 LYS A C 1
ATOM 674 O O . LYS A 1 89 ? -2.159 5.132 -2.823 1.00 96.00 89 LYS A O 1
ATOM 679 N N . ALA A 1 90 ? -0.620 6.573 -2.073 1.00 85.75 90 ALA A N 1
ATOM 680 C CA . ALA A 1 90 ? -1.522 7.273 -1.155 1.00 85.75 90 ALA A CA 1
ATOM 681 C C . ALA A 1 90 ? -2.600 8.100 -1.890 1.00 85.75 90 ALA A C 1
ATOM 683 O O . ALA A 1 90 ? -3.788 8.082 -1.534 1.00 85.75 90 ALA A O 1
ATOM 684 N N . ALA A 1 91 ? -2.203 8.810 -2.948 1.00 87.38 91 ALA A N 1
ATOM 685 C CA . ALA A 1 91 ? -3.088 9.676 -3.718 1.00 87.38 91 ALA A CA 1
ATOM 686 C C . ALA A 1 91 ? -4.153 8.874 -4.478 1.00 87.38 91 ALA A C 1
ATOM 688 O O . ALA A 1 91 ? -5.338 9.219 -4.417 1.00 87.38 91 ALA A O 1
ATOM 689 N N . HIS A 1 92 ? -3.751 7.781 -5.131 1.00 92.19 92 HIS A N 1
ATOM 690 C CA . HIS A 1 92 ? -4.585 7.057 -6.092 1.00 92.19 92 HIS A CA 1
ATOM 691 C C . HIS A 1 92 ? -5.077 5.688 -5.610 1.00 92.19 92 HIS A C 1
ATOM 693 O O . HIS A 1 92 ? -6.016 5.154 -6.207 1.00 92.19 92 HIS A O 1
ATOM 699 N N . THR A 1 93 ? -4.489 5.146 -4.533 1.00 90.44 93 THR A N 1
ATOM 700 C CA . THR A 1 93 ? -4.793 3.815 -3.970 1.00 90.44 93 THR A CA 1
ATOM 701 C C . THR A 1 93 ? -4.898 2.751 -5.068 1.00 90.44 93 THR A C 1
ATOM 703 O O . THR A 1 93 ? -5.977 2.195 -5.266 1.00 90.44 93 THR A O 1
ATOM 706 N N . PRO A 1 94 ? -3.838 2.540 -5.868 1.00 95.75 94 PRO A N 1
ATOM 707 C CA . PRO A 1 94 ? -3.916 1.676 -7.035 1.00 95.75 94 PRO A CA 1
ATOM 708 C C . PRO A 1 94 ? -4.207 0.229 -6.631 1.00 95.75 94 PRO A C 1
ATOM 710 O O . PRO A 1 94 ? -3.755 -0.230 -5.583 1.00 95.75 94 PRO A O 1
ATOM 713 N N . VAL A 1 95 ? -4.941 -0.500 -7.477 1.00 93.62 95 VAL A N 1
ATOM 714 C CA . VAL A 1 95 ? -5.255 -1.919 -7.211 1.00 93.62 95 VAL A CA 1
ATOM 715 C C . VAL A 1 95 ? -4.020 -2.813 -7.318 1.00 93.62 95 VAL A C 1
ATOM 717 O O . VAL A 1 95 ? -3.996 -3.889 -6.726 1.00 93.62 95 VAL A O 1
ATOM 720 N N . ARG A 1 96 ? -3.020 -2.368 -8.092 1.00 95.31 96 ARG A N 1
ATOM 721 C CA . ARG A 1 96 ? -1.690 -2.965 -8.274 1.00 95.31 96 ARG A CA 1
ATOM 722 C C . ARG A 1 96 ? -0.701 -1.876 -8.673 1.00 95.31 96 ARG A C 1
ATOM 724 O O . ARG A 1 96 ? -1.079 -0.993 -9.439 1.00 95.31 96 ARG A O 1
ATOM 731 N N . THR A 1 97 ? 0.551 -1.979 -8.255 1.00 98.25 97 THR A N 1
ATOM 732 C CA . THR A 1 97 ? 1.655 -1.134 -8.718 1.00 98.25 97 THR A CA 1
ATOM 733 C C . THR A 1 97 ? 2.704 -1.984 -9.427 1.00 98.25 97 THR A C 1
ATOM 735 O O . THR A 1 97 ? 3.346 -2.822 -8.804 1.00 98.25 97 THR A O 1
ATOM 738 N N . ILE A 1 98 ? 2.918 -1.752 -10.721 1.00 98.44 98 ILE A N 1
ATOM 739 C CA . ILE A 1 98 ? 3.913 -2.462 -11.528 1.00 98.44 98 ILE A CA 1
ATOM 740 C C . ILE A 1 98 ? 5.094 -1.542 -11.828 1.00 98.44 98 ILE A C 1
ATOM 742 O O . ILE A 1 98 ? 4.914 -0.460 -12.387 1.00 98.44 98 ILE A O 1
ATOM 746 N N . GLY A 1 99 ? 6.303 -1.982 -11.484 1.00 98.62 99 GLY A N 1
ATOM 747 C CA . GLY A 1 99 ? 7.539 -1.333 -11.913 1.00 98.62 99 GLY A CA 1
ATOM 748 C C . GLY A 1 99 ? 7.922 -1.787 -13.318 1.00 98.62 99 GLY A C 1
ATOM 749 O O . GLY A 1 99 ? 8.037 -2.981 -13.568 1.00 98.62 99 GLY A O 1
ATOM 750 N N . PHE A 1 100 ? 8.145 -0.860 -14.239 1.00 98.69 100 PHE A N 1
ATOM 751 C CA . PHE A 1 100 ? 8.666 -1.136 -15.575 1.00 98.69 100 PHE A CA 1
ATOM 752 C C . PHE A 1 100 ? 9.837 -0.205 -15.862 1.00 98.69 100 PHE A C 1
ATOM 754 O O . PHE A 1 100 ? 9.805 0.974 -15.517 1.00 98.69 100 PHE A O 1
ATOM 761 N N . GLY A 1 101 ? 10.857 -0.707 -16.543 1.00 98.00 101 GLY A N 1
ATOM 762 C CA . GLY A 1 101 ? 11.978 0.124 -16.950 1.00 98.00 101 GLY A CA 1
ATOM 763 C C . GLY A 1 101 ? 12.719 -0.480 -18.122 1.00 98.00 101 GLY A C 1
ATOM 764 O O . GLY A 1 101 ? 12.755 -1.698 -18.282 1.00 98.00 101 GLY A O 1
ATOM 765 N N . PHE A 1 102 ? 13.323 0.387 -18.928 1.00 98.19 102 PHE A N 1
ATOM 766 C CA . PHE A 1 102 ? 14.141 -0.003 -20.072 1.00 98.19 102 PHE A CA 1
ATOM 767 C C . PHE A 1 102 ? 15.577 0.501 -19.908 1.00 98.19 102 PHE A C 1
ATOM 769 O O . PHE A 1 102 ? 15.784 1.642 -19.482 1.00 98.19 102 PHE A O 1
ATOM 776 N N . SER A 1 103 ? 16.575 -0.314 -20.269 1.00 96.94 103 SER A N 1
ATOM 777 C CA . SER A 1 103 ? 17.993 0.075 -20.234 1.00 96.94 103 SER A CA 1
ATOM 778 C C . SER A 1 103 ? 18.407 0.533 -18.826 1.00 96.94 103 SER A C 1
ATOM 780 O O . SER A 1 103 ? 18.162 -0.177 -17.851 1.00 96.94 103 SER A O 1
ATOM 782 N N . ARG A 1 104 ? 18.968 1.739 -18.650 1.00 96.31 104 ARG A N 1
ATOM 783 C CA . ARG A 1 104 ? 19.251 2.312 -17.315 1.00 96.31 104 ARG A CA 1
ATOM 784 C C . ARG A 1 104 ? 18.028 2.295 -16.385 1.00 96.31 104 ARG A C 1
ATOM 786 O O . ARG A 1 104 ? 18.183 2.053 -15.192 1.00 96.31 104 ARG A O 1
ATOM 793 N N . GLY A 1 105 ? 16.827 2.494 -16.924 1.00 97.31 105 GLY A N 1
ATOM 794 C CA . GLY A 1 105 ? 15.585 2.381 -16.169 1.00 97.31 105 GLY A CA 1
ATOM 795 C C . GLY A 1 105 ? 15.324 0.961 -15.671 1.00 97.31 105 GLY A C 1
ATOM 796 O O . GLY A 1 105 ? 14.851 0.805 -14.556 1.00 97.31 105 GLY A O 1
ATOM 797 N N . ALA A 1 106 ? 15.705 -0.076 -16.425 1.00 98.25 106 ALA A N 1
ATOM 798 C CA . ALA A 1 106 ? 15.601 -1.468 -15.984 1.00 98.25 106 ALA A CA 1
ATOM 799 C C . ALA A 1 106 ? 16.546 -1.777 -14.816 1.00 98.25 106 ALA A C 1
ATOM 801 O O . ALA A 1 106 ? 16.139 -2.453 -13.872 1.00 98.25 106 ALA A O 1
ATOM 802 N N . TYR A 1 107 ? 17.769 -1.227 -14.832 1.00 97.62 107 TYR A N 1
ATOM 803 C CA . TYR A 1 107 ? 18.663 -1.296 -13.668 1.00 97.62 107 TYR A CA 1
ATOM 804 C C . TYR A 1 107 ? 18.018 -0.681 -12.429 1.00 97.62 107 T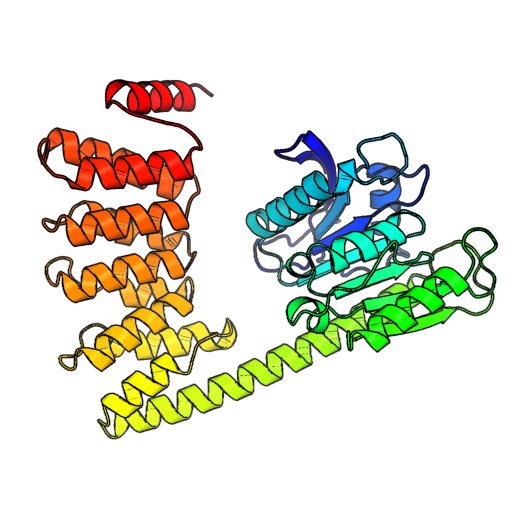YR A C 1
ATOM 806 O O . TYR A 1 107 ? 18.111 -1.234 -11.336 1.00 97.62 107 TYR A O 1
ATOM 814 N N . TYR A 1 108 ? 17.322 0.439 -12.608 1.00 96.62 108 TYR A N 1
ATOM 815 C CA . TYR A 1 108 ? 16.649 1.120 -11.513 1.00 96.62 108 TYR A CA 1
ATOM 816 C C . TYR A 1 108 ? 15.343 0.436 -11.080 1.00 96.62 108 TYR A C 1
ATOM 818 O O . TYR A 1 108 ? 14.998 0.467 -9.904 1.00 96.62 108 TYR A O 1
ATOM 826 N N . THR A 1 109 ? 14.654 -0.261 -11.989 1.00 98.12 109 THR A N 1
ATOM 827 C CA . THR A 1 109 ? 13.519 -1.135 -11.660 1.00 98.12 109 THR A CA 1
ATOM 828 C C . THR A 1 109 ? 13.970 -2.302 -10.785 1.00 98.12 109 THR A C 1
ATOM 830 O O . THR A 1 109 ? 13.318 -2.590 -9.783 1.00 98.12 109 THR A O 1
ATOM 833 N N . PHE A 1 110 ? 15.100 -2.939 -11.115 1.00 98.06 110 PHE A N 1
ATOM 834 C CA . PHE A 1 110 ? 15.727 -3.935 -10.243 1.00 98.06 110 PHE A CA 1
ATOM 835 C C . PHE A 1 110 ? 16.128 -3.322 -8.895 1.00 98.06 110 PHE A C 1
ATOM 837 O O . PHE A 1 110 ? 15.714 -3.823 -7.853 1.00 98.06 110 PHE A O 1
ATOM 844 N N . HIS A 1 111 ? 16.883 -2.219 -8.910 1.00 96.88 111 HIS A N 1
ATOM 845 C CA . HIS A 1 111 ? 17.357 -1.528 -7.704 1.00 96.88 111 HIS A CA 1
ATOM 846 C C . HIS A 1 111 ? 16.217 -1.180 -6.743 1.00 96.88 111 HIS A C 1
ATOM 848 O O . HIS A 1 111 ? 16.232 -1.613 -5.591 1.00 96.88 111 HIS A O 1
ATOM 854 N N . LEU A 1 112 ? 15.186 -0.477 -7.223 1.00 96.00 112 LEU A N 1
ATOM 855 C CA . LEU A 1 112 ? 14.056 -0.071 -6.390 1.00 96.00 112 LEU A CA 1
ATOM 856 C C . LEU A 1 112 ? 13.255 -1.280 -5.897 1.00 96.00 112 LEU A C 1
ATOM 858 O O . LEU A 1 112 ? 12.909 -1.328 -4.723 1.00 96.00 112 LEU A O 1
ATOM 862 N N . GLY A 1 113 ? 13.026 -2.280 -6.757 1.00 96.12 113 GLY A N 1
ATOM 863 C CA . GLY A 1 113 ? 12.337 -3.513 -6.371 1.00 96.12 113 GLY A CA 1
ATOM 864 C C . GLY A 1 113 ? 13.094 -4.337 -5.325 1.00 96.12 113 GLY A C 1
ATOM 865 O O . GLY A 1 113 ? 12.464 -5.009 -4.520 1.00 96.12 113 GLY A O 1
ATOM 866 N N . THR A 1 114 ? 14.429 -4.278 -5.310 1.00 95.50 114 THR A N 1
ATOM 867 C CA . THR A 1 114 ? 15.247 -4.966 -4.293 1.00 95.50 114 THR A CA 1
ATOM 868 C C . THR A 1 114 ? 15.478 -4.159 -3.021 1.00 95.50 114 THR A C 1
ATOM 870 O O . THR A 1 114 ? 15.682 -4.749 -1.965 1.00 95.50 114 THR A O 1
ATOM 873 N N . THR A 1 115 ? 15.424 -2.830 -3.098 1.00 95.38 115 THR A N 1
ATOM 874 C CA . THR A 1 115 ? 15.644 -1.945 -1.944 1.00 95.38 115 THR A CA 1
ATOM 875 C C . THR A 1 115 ? 14.343 -1.681 -1.183 1.00 95.38 115 THR A C 1
ATOM 877 O O . THR A 1 115 ? 14.347 -1.672 0.044 1.00 95.38 115 THR A O 1
ATOM 880 N N . TYR A 1 116 ? 13.228 -1.520 -1.902 1.00 95.75 116 TYR A N 1
ATOM 881 C CA . TYR A 1 116 ? 11.889 -1.291 -1.350 1.00 95.75 116 TYR A CA 1
ATOM 882 C C . TYR A 1 116 ? 10.860 -2.206 -2.042 1.00 95.75 116 TYR A C 1
ATOM 884 O O . TYR A 1 116 ? 10.034 -1.739 -2.843 1.00 95.75 116 TYR A O 1
ATOM 892 N N . PRO A 1 117 ? 10.906 -3.528 -1.789 1.00 95.06 117 PRO A N 1
ATOM 893 C CA . PRO A 1 117 ? 10.000 -4.483 -2.427 1.00 95.06 117 PRO A CA 1
ATOM 894 C C . PRO A 1 117 ? 8.517 -4.166 -2.205 1.00 95.06 117 PRO A C 1
ATOM 896 O O . PRO A 1 117 ? 7.691 -4.517 -3.040 1.00 95.06 117 PRO A O 1
ATOM 899 N N . GLU A 1 118 ? 8.162 -3.454 -1.132 1.00 93.50 118 GLU A N 1
ATOM 900 C CA . GLU A 1 118 ? 6.790 -3.055 -0.811 1.00 93.50 118 GLU A CA 1
ATOM 901 C C . GLU A 1 118 ? 6.201 -1.998 -1.762 1.00 93.50 118 GLU A C 1
ATOM 903 O O . GLU A 1 118 ? 4.989 -1.736 -1.758 1.00 93.50 118 GLU A O 1
ATOM 908 N N . LEU A 1 119 ? 7.035 -1.346 -2.577 1.00 96.50 119 LEU A N 1
ATOM 909 C CA . LEU A 1 119 ? 6.571 -0.341 -3.530 1.00 96.50 119 LEU A CA 1
ATOM 910 C C . LEU A 1 119 ? 5.851 -0.969 -4.723 1.00 96.50 119 LEU A C 1
ATOM 912 O O . LEU A 1 119 ? 4.889 -0.371 -5.221 1.00 96.50 119 LEU A O 1
ATOM 916 N N . TYR A 1 120 ? 6.245 -2.178 -5.122 1.00 97.94 120 TYR A N 1
ATOM 917 C CA . TYR A 1 120 ? 5.724 -2.880 -6.290 1.00 97.94 120 TYR A CA 1
ATOM 918 C C . TYR A 1 120 ? 4.974 -4.160 -5.904 1.00 97.94 120 TYR A C 1
ATOM 920 O O . TYR A 1 120 ? 5.336 -4.858 -4.968 1.00 97.94 120 TYR A O 1
ATOM 928 N N . ASP A 1 121 ? 3.942 -4.493 -6.674 1.00 97.06 121 ASP A N 1
ATOM 929 C CA . ASP A 1 121 ? 3.294 -5.809 -6.662 1.00 97.06 121 ASP A CA 1
ATOM 930 C C . ASP A 1 121 ? 3.902 -6.744 -7.724 1.00 97.06 121 ASP A C 1
ATOM 932 O O . ASP A 1 121 ? 3.671 -7.950 -7.709 1.00 97.06 121 ASP A O 1
ATOM 936 N N . GLY A 1 122 ? 4.689 -6.195 -8.655 1.00 98.38 122 GLY A N 1
ATOM 937 C CA . GLY A 1 122 ? 5.456 -6.921 -9.663 1.00 98.38 122 GLY A CA 1
ATOM 938 C C . GLY A 1 122 ? 6.371 -5.988 -10.456 1.00 98.38 122 GLY A C 1
ATOM 939 O O . GLY A 1 122 ? 6.116 -4.785 -10.538 1.00 98.38 122 GLY A O 1
ATOM 940 N N . ALA A 1 123 ? 7.439 -6.529 -11.039 1.00 98.62 123 ALA A N 1
ATOM 941 C CA . ALA A 1 123 ? 8.434 -5.746 -11.768 1.00 98.62 123 ALA A CA 1
ATOM 942 C C . ALA A 1 123 ? 8.801 -6.367 -13.126 1.00 98.62 123 ALA A C 1
ATOM 944 O O . ALA A 1 123 ? 8.966 -7.579 -13.249 1.00 98.62 123 ALA A O 1
ATOM 945 N N . ILE A 1 124 ? 8.959 -5.517 -14.142 1.00 98.81 124 ILE A N 1
ATOM 946 C CA . ILE A 1 124 ? 9.297 -5.874 -15.524 1.00 98.81 124 ILE A CA 1
ATOM 947 C C . ILE A 1 124 ? 10.513 -5.046 -15.977 1.00 98.81 124 ILE A C 1
ATOM 949 O O . ILE A 1 124 ? 10.359 -4.017 -16.642 1.00 98.81 124 ILE A O 1
ATOM 953 N N . PRO A 1 125 ? 11.735 -5.437 -15.588 1.00 98.69 125 PRO A N 1
ATOM 954 C CA . PRO A 1 125 ? 12.950 -4.838 -16.124 1.00 98.69 125 PRO A CA 1
ATOM 955 C C . PRO A 1 125 ? 13.236 -5.374 -17.536 1.00 98.69 125 PRO A C 1
ATOM 957 O O . PRO A 1 125 ? 13.261 -6.587 -17.763 1.00 98.69 125 PRO A O 1
ATOM 960 N N . PHE A 1 126 ? 13.480 -4.465 -18.481 1.00 98.69 126 PHE A N 1
ATOM 961 C CA . PHE A 1 126 ? 13.768 -4.777 -19.880 1.00 98.69 126 PHE A CA 1
ATOM 962 C C . PHE A 1 126 ? 15.169 -4.286 -20.281 1.00 98.69 126 PHE A C 1
ATOM 964 O O . PHE A 1 126 ? 15.443 -3.086 -20.242 1.00 98.69 126 PHE A O 1
ATOM 971 N N . ALA A 1 127 ? 16.039 -5.196 -20.726 1.00 98.44 127 ALA A N 1
ATOM 972 C CA . ALA A 1 127 ? 17.400 -4.892 -21.193 1.00 98.44 127 ALA A CA 1
ATOM 973 C C . ALA A 1 127 ? 18.277 -4.176 -20.140 1.00 98.44 127 ALA A C 1
ATOM 975 O O . ALA A 1 127 ? 18.824 -3.101 -20.376 1.00 98.44 127 ALA A O 1
ATOM 976 N N . GLY A 1 128 ? 18.396 -4.761 -18.944 1.00 97.50 128 GLY A N 1
ATOM 977 C CA . GLY A 1 128 ? 19.236 -4.234 -17.861 1.00 97.50 128 GLY A CA 1
ATOM 978 C C . GLY A 1 128 ? 19.764 -5.317 -16.922 1.00 97.50 128 GLY A C 1
ATOM 979 O O . GLY A 1 128 ? 19.737 -6.505 -17.250 1.00 97.50 128 GLY A O 1
ATOM 980 N N . GLY A 1 129 ? 20.218 -4.917 -15.735 1.00 96.50 129 GLY A N 1
ATOM 981 C CA . GLY A 1 129 ? 20.705 -5.835 -14.704 1.00 96.50 129 GLY A CA 1
ATOM 982 C C . GLY A 1 129 ? 20.517 -5.300 -13.285 1.00 96.50 129 GLY A C 1
ATOM 983 O O . GLY A 1 129 ? 20.120 -4.159 -13.089 1.00 96.50 129 GLY A O 1
ATOM 984 N N . LEU A 1 130 ? 20.787 -6.125 -12.283 1.00 93.44 130 LEU A N 1
ATOM 985 C CA . LEU A 1 130 ? 20.676 -5.801 -10.867 1.00 93.44 130 LEU A CA 1
ATOM 986 C C . LEU A 1 130 ? 22.024 -5.269 -10.350 1.00 93.44 130 LEU A C 1
ATOM 988 O O . LEU A 1 130 ? 22.986 -6.038 -10.275 1.00 93.44 130 LEU A O 1
ATOM 992 N N . PRO A 1 131 ? 22.121 -3.985 -9.963 1.00 78.44 131 PRO A N 1
ATOM 993 C CA . PRO A 1 131 ? 23.327 -3.444 -9.353 1.00 78.44 131 PRO A CA 1
ATOM 994 C C . PRO A 1 131 ? 23.338 -3.759 -7.848 1.00 78.44 131 PRO A C 1
ATOM 996 O O . PRO A 1 131 ? 23.047 -2.895 -7.032 1.00 78.44 131 PRO A O 1
ATOM 999 N N . GLY A 1 132 ? 23.638 -4.999 -7.454 1.00 83.50 132 GLY A N 1
ATOM 1000 C CA . GLY A 1 132 ? 23.773 -5.345 -6.034 1.00 83.50 132 GLY A CA 1
ATOM 1001 C C . GLY A 1 132 ? 23.326 -6.755 -5.670 1.00 83.50 132 GLY A C 1
ATOM 1002 O O . GLY A 1 132 ? 23.172 -7.623 -6.528 1.00 83.50 132 GLY A O 1
ATOM 1003 N N . SER A 1 133 ? 23.154 -6.982 -4.368 1.00 88.62 133 SER A N 1
ATOM 1004 C CA . SER A 1 133 ? 22.640 -8.235 -3.821 1.00 88.62 133 SER A CA 1
ATOM 1005 C C . SER A 1 133 ? 21.117 -8.214 -3.715 1.00 88.62 133 SER A C 1
ATOM 1007 O O . SER A 1 133 ? 20.493 -7.167 -3.568 1.00 88.62 133 SER A O 1
ATOM 1009 N N . VAL A 1 134 ? 20.518 -9.402 -3.754 1.00 93.50 134 VAL A N 1
ATOM 1010 C CA . VAL A 1 134 ? 19.101 -9.593 -3.440 1.00 93.50 134 VAL A CA 1
ATOM 1011 C C . VAL A 1 134 ? 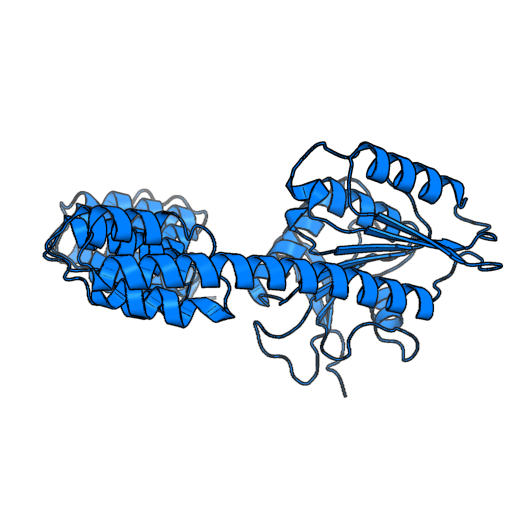18.980 -9.843 -1.933 1.00 93.50 134 VAL A C 1
ATOM 1013 O O . VAL A 1 134 ? 19.601 -10.792 -1.446 1.00 93.50 134 VAL A O 1
ATOM 1016 N N . PRO A 1 135 ? 18.219 -9.032 -1.177 1.00 91.75 135 PRO A N 1
ATOM 1017 C CA . PRO A 1 135 ? 17.993 -9.291 0.241 1.00 91.75 135 PRO A CA 1
ATOM 1018 C C . PRO A 1 135 ? 17.251 -10.612 0.474 1.00 91.75 135 PRO A C 1
ATOM 1020 O O . PRO A 1 135 ? 16.299 -10.939 -0.236 1.00 91.75 135 PRO A O 1
ATOM 1023 N N . ASP A 1 136 ? 17.637 -11.346 1.516 1.00 88.75 136 ASP A N 1
ATOM 1024 C CA . ASP A 1 136 ? 16.883 -12.513 1.980 1.00 88.75 136 ASP A CA 1
ATOM 1025 C C . ASP A 1 136 ? 15.731 -12.058 2.892 1.00 88.75 136 ASP A C 1
ATOM 1027 O O . ASP A 1 136 ? 15.880 -11.958 4.109 1.00 88.75 136 ASP A O 1
ATOM 1031 N N . SER A 1 137 ? 14.578 -11.738 2.298 1.00 89.62 137 SER A N 1
ATOM 1032 C CA . SER A 1 137 ? 13.380 -11.327 3.040 1.00 89.62 137 SER A CA 1
ATOM 1033 C C . SER A 1 137 ? 12.094 -11.933 2.475 1.00 89.62 137 SER A C 1
ATOM 1035 O O . SER A 1 137 ? 12.019 -12.347 1.314 1.00 89.62 137 SER A O 1
ATOM 1037 N N . GLU A 1 138 ? 11.048 -12.004 3.307 1.00 88.12 138 GLU A N 1
ATOM 1038 C CA . GLU A 1 138 ? 9.717 -12.412 2.840 1.00 88.12 138 GLU A CA 1
ATOM 1039 C C . GLU A 1 138 ? 9.156 -11.461 1.783 1.00 88.12 138 GLU A C 1
ATOM 1041 O O . GLU A 1 138 ? 8.550 -11.923 0.817 1.00 88.12 138 GLU A O 1
ATOM 1046 N N . ASP A 1 139 ? 9.369 -10.155 1.938 1.00 88.62 139 ASP A N 1
ATOM 1047 C CA . ASP A 1 139 ? 8.851 -9.161 0.999 1.00 88.62 139 ASP A CA 1
ATOM 1048 C C . ASP A 1 139 ? 9.510 -9.295 -0.376 1.00 88.62 139 ASP A C 1
ATOM 1050 O O . ASP A 1 139 ? 8.816 -9.250 -1.391 1.00 88.62 139 ASP A O 1
ATOM 1054 N N . MET A 1 140 ? 10.808 -9.619 -0.426 1.00 93.94 140 MET A N 1
ATOM 1055 C CA . MET A 1 140 ? 11.473 -9.968 -1.684 1.00 93.94 140 MET A CA 1
ATOM 1056 C C . MET A 1 140 ? 10.869 -11.212 -2.334 1.00 93.94 140 MET A C 1
ATOM 1058 O O . MET A 1 140 ? 10.606 -11.216 -3.534 1.00 93.94 140 MET A O 1
ATOM 1062 N N . ARG A 1 141 ? 10.591 -12.268 -1.557 1.00 92.31 141 ARG A N 1
ATOM 1063 C CA . ARG A 1 141 ? 9.944 -13.488 -2.078 1.00 92.31 141 ARG A CA 1
ATOM 1064 C C . ARG A 1 141 ? 8.518 -13.242 -2.577 1.00 92.31 141 ARG A C 1
ATOM 1066 O O . ARG A 1 141 ? 8.028 -13.988 -3.429 1.00 92.31 141 ARG A O 1
ATOM 1073 N N . ARG A 1 142 ? 7.848 -12.202 -2.071 1.00 91.50 142 ARG A N 1
ATOM 1074 C CA . ARG A 1 142 ? 6.524 -11.776 -2.538 1.00 91.50 142 ARG A CA 1
ATOM 1075 C C . ARG A 1 142 ? 6.577 -10.977 -3.836 1.00 91.50 142 ARG A C 1
ATOM 1077 O O . ARG A 1 142 ? 5.556 -10.959 -4.510 1.00 91.50 142 ARG A O 1
ATOM 1084 N N . LEU A 1 143 ? 7.695 -10.385 -4.241 1.00 97.06 143 LEU A N 1
ATOM 1085 C CA . LEU A 1 143 ? 7.754 -9.578 -5.462 1.00 97.06 143 LEU A CA 1
ATOM 1086 C C . LEU A 1 143 ? 8.103 -10.434 -6.701 1.00 97.06 143 LEU A C 1
ATOM 1088 O O . LEU A 1 143 ? 9.241 -10.890 -6.813 1.00 97.06 143 LEU A O 1
ATOM 1092 N N . PRO A 1 144 ? 7.172 -10.677 -7.650 1.00 98.31 144 PRO A N 1
ATOM 1093 C CA . PRO A 1 144 ? 7.493 -11.362 -8.894 1.00 98.31 144 PRO A CA 1
ATOM 1094 C C . PRO A 1 144 ? 8.244 -10.454 -9.882 1.00 98.31 144 PRO A C 1
ATOM 1096 O O . PRO A 1 144 ? 7.846 -9.310 -10.116 1.00 98.31 144 PRO A O 1
ATOM 1099 N N . PHE A 1 145 ? 9.280 -10.998 -10.523 1.00 98.69 145 PHE A N 1
ATOM 1100 C CA . PHE A 1 145 ? 10.025 -10.340 -11.602 1.00 98.69 145 PHE A CA 1
ATOM 1101 C C . PHE A 1 145 ? 9.808 -11.053 -12.939 1.00 98.69 145 PHE A C 1
ATOM 1103 O O . PHE A 1 145 ? 10.017 -12.261 -13.044 1.00 98.69 145 PHE A O 1
ATOM 1110 N N . TYR A 1 146 ? 9.453 -10.301 -13.979 1.00 98.81 146 TYR A N 1
ATOM 1111 C CA . TYR A 1 146 ? 9.462 -10.778 -15.361 1.00 98.81 146 TYR A CA 1
ATOM 1112 C C . TYR A 1 146 ? 10.546 -10.045 -16.145 1.00 98.81 146 TYR A C 1
ATOM 1114 O O . TYR A 1 146 ? 10.364 -8.912 -16.583 1.00 98.81 146 TYR A O 1
ATOM 1122 N N . VAL A 1 147 ? 11.699 -10.686 -16.292 1.00 98.88 147 VAL A N 1
ATOM 1123 C CA . VAL A 1 147 ? 12.880 -10.101 -16.924 1.00 98.88 147 VAL A CA 1
ATOM 1124 C C . VAL A 1 147 ? 12.830 -10.369 -18.425 1.00 98.88 147 VAL A C 1
ATOM 1126 O O . VAL A 1 147 ? 12.649 -11.512 -18.843 1.00 98.88 147 VAL A O 1
ATOM 1129 N N . LEU A 1 148 ? 13.007 -9.324 -19.231 1.00 98.81 148 LEU A N 1
ATOM 1130 C CA . LEU A 1 148 ? 13.032 -9.399 -20.695 1.00 98.81 148 LEU A CA 1
ATOM 1131 C C . LEU A 1 148 ? 14.372 -8.880 -21.216 1.00 98.81 148 LEU A C 1
ATOM 1133 O O . LEU A 1 148 ? 14.860 -7.845 -20.758 1.00 98.81 148 LEU A O 1
ATOM 1137 N N . HIS A 1 149 ? 14.966 -9.576 -22.183 1.00 98.81 149 HIS A N 1
ATOM 1138 C CA . HIS A 1 149 ? 16.197 -9.115 -22.827 1.00 98.81 149 HIS A CA 1
ATOM 1139 C C . HIS A 1 149 ? 16.333 -9.695 -24.236 1.00 98.81 149 HIS A C 1
ATOM 1141 O O . HIS A 1 149 ? 16.062 -10.877 -24.448 1.00 98.81 149 HIS A O 1
ATOM 1147 N N . GLY A 1 150 ? 16.768 -8.878 -25.193 1.00 98.62 150 GLY A N 1
ATOM 1148 C CA . GLY A 1 150 ? 17.149 -9.352 -26.520 1.00 98.62 150 GLY A CA 1
ATOM 1149 C C . GLY A 1 150 ? 18.479 -10.105 -26.512 1.00 98.62 150 GLY A C 1
ATOM 1150 O O . GLY A 1 150 ? 19.420 -9.692 -25.842 1.00 98.62 150 GLY A O 1
ATOM 1151 N N . ASP A 1 151 ? 18.583 -11.218 -27.234 1.00 98.00 151 ASP A N 1
ATOM 1152 C CA . ASP A 1 151 ? 19.850 -11.969 -27.323 1.00 98.00 151 ASP A CA 1
ATOM 1153 C C . ASP A 1 151 ? 20.862 -11.361 -28.311 1.00 98.00 151 ASP A C 1
ATOM 1155 O O . ASP A 1 151 ? 22.030 -11.749 -28.308 1.00 98.00 151 ASP A O 1
ATOM 1159 N N . ALA A 1 152 ? 20.427 -10.378 -29.104 1.00 98.19 152 ALA A N 1
ATOM 1160 C CA . ALA A 1 152 ? 21.244 -9.605 -30.032 1.00 98.19 152 ALA A CA 1
ATOM 1161 C C . ALA A 1 152 ? 21.436 -8.148 -29.566 1.00 98.19 152 ALA A C 1
ATOM 1163 O O . ALA A 1 152 ? 21.740 -7.280 -30.386 1.00 98.19 152 ALA A O 1
ATOM 1164 N N . ASP A 1 153 ? 21.222 -7.865 -28.274 1.00 98.50 153 ASP A N 1
ATOM 1165 C CA . ASP A 1 153 ? 21.460 -6.548 -27.681 1.00 98.50 153 ASP A CA 1
ATOM 1166 C C . ASP A 1 153 ? 22.953 -6.184 -27.765 1.00 98.50 153 ASP A C 1
ATOM 1168 O O . ASP A 1 153 ? 23.823 -6.874 -27.230 1.00 98.50 153 ASP A O 1
ATOM 1172 N N . ASP A 1 154 ? 23.239 -5.107 -28.492 1.00 97.44 154 ASP A N 1
ATOM 1173 C CA . ASP A 1 154 ? 24.574 -4.597 -28.792 1.00 97.44 154 ASP A CA 1
ATOM 1174 C C . ASP A 1 154 ? 25.002 -3.441 -27.871 1.00 97.44 154 ASP A C 1
ATOM 1176 O O . ASP A 1 154 ? 26.109 -2.918 -28.014 1.00 97.44 154 ASP A O 1
ATOM 1180 N N . VAL A 1 155 ? 24.158 -3.058 -26.906 1.00 98.25 155 VAL A N 1
ATOM 1181 C CA . VAL A 1 155 ? 24.408 -1.957 -25.963 1.00 98.25 155 VAL A CA 1
ATOM 1182 C C . VAL A 1 155 ? 24.538 -2.472 -24.534 1.00 98.25 155 VAL A C 1
ATOM 1184 O O . VAL A 1 155 ? 25.486 -2.116 -23.832 1.00 98.25 155 VAL A O 1
ATOM 1187 N N . VAL A 1 156 ? 23.598 -3.306 -24.090 1.00 97.88 156 VAL A N 1
ATOM 1188 C CA . VAL A 1 156 ? 23.630 -3.955 -22.777 1.00 97.88 156 VAL A CA 1
ATOM 1189 C C . VAL A 1 156 ? 23.745 -5.458 -23.009 1.00 97.88 156 VAL A C 1
ATOM 1191 O O . VAL A 1 156 ? 22.811 -6.061 -23.518 1.00 97.88 156 VAL A O 1
ATOM 1194 N N . PRO A 1 157 ? 24.861 -6.104 -22.632 1.00 97.94 157 PRO A N 1
ATOM 1195 C CA . PRO A 1 157 ? 24.990 -7.543 -22.805 1.00 97.94 157 PRO A CA 1
ATOM 1196 C C . PRO A 1 157 ? 23.893 -8.308 -22.053 1.00 97.94 157 PRO A C 1
ATOM 1198 O O . PRO A 1 157 ? 23.665 -8.074 -20.864 1.00 97.94 157 PRO A O 1
ATOM 1201 N N . ILE A 1 158 ? 23.279 -9.301 -22.704 1.00 98.25 158 ILE A N 1
ATOM 1202 C CA . ILE A 1 158 ? 22.244 -10.156 -22.090 1.00 98.25 158 ILE A CA 1
ATOM 1203 C C . ILE A 1 158 ? 22.705 -10.840 -20.791 1.00 98.25 158 ILE A C 1
ATOM 1205 O O . ILE A 1 158 ? 21.895 -11.134 -19.906 1.00 98.25 158 ILE A O 1
ATOM 1209 N N . THR A 1 159 ? 24.018 -11.035 -20.635 1.00 98.12 159 THR A N 1
ATOM 1210 C CA . THR A 1 159 ? 24.644 -11.584 -19.427 1.00 98.12 159 THR A CA 1
ATOM 1211 C C . THR A 1 159 ? 24.341 -10.758 -18.171 1.00 98.12 159 THR A C 1
ATOM 1213 O O . THR A 1 159 ? 24.324 -11.306 -17.069 1.00 98.12 159 THR A O 1
ATOM 1216 N N . GLU A 1 160 ? 24.030 -9.465 -18.307 1.00 98.38 160 GLU A N 1
ATOM 1217 C CA . GLU A 1 160 ? 23.569 -8.610 -17.208 1.00 98.38 160 GLU A CA 1
ATOM 1218 C C . GLU A 1 160 ? 22.242 -9.113 -16.624 1.00 98.38 160 GLU A C 1
ATOM 1220 O O . GLU A 1 160 ? 22.121 -9.316 -15.411 1.00 98.38 160 GLU A O 1
ATOM 1225 N N . SER A 1 161 ? 21.261 -9.413 -17.479 1.00 98.50 161 SER A N 1
ATOM 1226 C CA . SER A 1 161 ? 19.991 -9.999 -17.041 1.00 98.50 161 SER A CA 1
ATOM 1227 C C . SER A 1 161 ? 20.156 -11.438 -16.566 1.00 98.50 161 SER A C 1
ATOM 1229 O O . SER A 1 161 ? 19.576 -11.797 -15.545 1.00 98.50 161 SER A O 1
ATOM 1231 N N . GLU A 1 162 ? 20.994 -12.248 -17.220 1.00 98.44 162 GLU A N 1
ATOM 1232 C CA . GLU A 1 162 ? 21.258 -13.628 -16.780 1.00 98.44 162 GLU A CA 1
ATOM 1233 C C . GLU A 1 162 ? 21.826 -13.693 -15.359 1.00 98.44 162 GLU A C 1
ATOM 1235 O O . GLU A 1 162 ? 21.380 -14.509 -14.550 1.00 98.44 162 GLU A O 1
ATOM 1240 N N . ARG A 1 163 ? 22.793 -12.827 -15.026 1.00 98.06 163 ARG A N 1
ATOM 1241 C CA . ARG A 1 163 ? 23.339 -12.738 -13.662 1.00 98.06 163 ARG A CA 1
ATOM 1242 C C . ARG A 1 163 ? 22.276 -12.307 -12.656 1.00 98.06 163 ARG A C 1
ATOM 1244 O O . ARG A 1 163 ? 22.209 -12.869 -11.566 1.00 98.06 163 ARG A O 1
ATOM 1251 N N . SER A 1 164 ? 21.432 -11.355 -13.041 1.00 98.12 164 SER A N 1
ATOM 1252 C CA . SER A 1 164 ? 20.355 -10.833 -12.193 1.00 98.12 164 SER A CA 1
ATOM 1253 C C . SER A 1 164 ? 19.313 -11.903 -11.875 1.00 98.12 164 SER A C 1
ATOM 1255 O O . SER A 1 164 ? 18.935 -12.080 -10.721 1.00 98.12 164 SER A O 1
ATOM 1257 N N . VAL A 1 165 ? 18.897 -12.667 -12.888 1.00 98.19 165 VAL A N 1
ATOM 1258 C CA . VAL A 1 165 ? 17.950 -13.781 -12.740 1.00 98.19 165 VAL A CA 1
ATOM 1259 C C . VAL A 1 165 ? 18.534 -14.856 -11.831 1.00 98.19 165 VAL A C 1
ATOM 1261 O O . VAL A 1 165 ? 17.873 -15.248 -10.876 1.00 98.19 165 VAL A O 1
ATOM 1264 N N . LYS A 1 166 ? 19.799 -15.249 -12.035 1.00 97.62 166 LYS A N 1
ATOM 1265 C CA . LYS A 1 166 ? 20.481 -16.210 -11.150 1.00 97.62 166 LYS A CA 1
ATOM 1266 C C . LYS A 1 166 ? 20.518 -15.743 -9.693 1.00 97.62 166 LYS A C 1
ATOM 1268 O O . LYS A 1 166 ? 20.329 -16.552 -8.789 1.00 97.62 166 LYS A O 1
ATOM 1273 N N . ALA A 1 167 ? 20.753 -14.452 -9.451 1.00 96.81 167 ALA A N 1
ATOM 1274 C CA . ALA A 1 167 ? 20.742 -13.892 -8.100 1.00 96.81 167 ALA A CA 1
ATOM 1275 C C . ALA A 1 167 ? 19.338 -13.939 -7.465 1.00 96.81 167 ALA A C 1
ATOM 1277 O O . ALA A 1 167 ? 19.204 -14.311 -6.299 1.00 96.81 167 ALA A O 1
ATOM 1278 N N . LEU A 1 168 ? 18.291 -13.617 -8.233 1.00 97.12 168 LEU A N 1
ATOM 1279 C CA . LEU A 1 168 ? 16.896 -13.702 -7.784 1.00 97.12 168 LEU A CA 1
ATOM 1280 C C . LEU A 1 168 ? 16.474 -15.151 -7.488 1.00 97.12 168 LEU A C 1
ATOM 1282 O O . LEU A 1 168 ? 15.878 -15.412 -6.443 1.00 97.12 168 LEU A O 1
ATOM 1286 N N . GLU A 1 169 ? 16.835 -16.099 -8.355 1.00 96.38 169 GLU A N 1
ATOM 1287 C CA . GLU A 1 169 ? 16.589 -17.534 -8.153 1.00 96.38 169 GLU A CA 1
ATOM 1288 C C . GLU A 1 169 ? 17.296 -18.054 -6.894 1.00 96.38 169 GLU A C 1
ATOM 1290 O O . GLU A 1 169 ? 16.680 -18.746 -6.081 1.00 96.38 169 GLU A O 1
ATOM 1295 N N . ALA A 1 170 ? 18.562 -17.673 -6.680 1.00 95.00 170 ALA A N 1
ATOM 1296 C CA . ALA A 1 170 ? 19.322 -18.047 -5.486 1.00 95.00 170 ALA A CA 1
ATOM 1297 C C . ALA A 1 170 ? 18.675 -17.526 -4.188 1.00 95.00 170 ALA A C 1
ATOM 1299 O O . ALA A 1 170 ? 18.689 -18.217 -3.169 1.00 95.00 170 ALA A O 1
ATOM 1300 N N . ALA A 1 171 ? 18.044 -16.349 -4.238 1.00 95.00 171 ALA A N 1
ATOM 1301 C CA . ALA A 1 171 ? 17.270 -15.773 -3.137 1.00 95.00 171 ALA A CA 1
ATOM 1302 C C . ALA A 1 171 ? 15.827 -16.318 -3.033 1.00 95.00 171 ALA A C 1
ATOM 1304 O O . ALA A 1 171 ? 15.049 -15.875 -2.181 1.00 95.00 171 ALA A O 1
ATOM 1305 N N . LYS A 1 172 ? 15.458 -17.298 -3.873 1.00 95.62 172 LYS A N 1
ATOM 1306 C CA . LYS A 1 172 ? 14.115 -17.900 -3.961 1.00 95.62 172 LYS A CA 1
ATOM 1307 C C . LYS A 1 172 ? 13.017 -16.885 -4.307 1.00 95.62 172 LYS A C 1
ATOM 1309 O O . LYS A 1 172 ? 11.862 -17.059 -3.915 1.00 95.62 172 LYS A O 1
ATOM 1314 N N . VAL A 1 173 ? 13.369 -15.819 -5.024 1.00 96.88 173 VAL A N 1
ATOM 1315 C CA . VAL A 1 173 ? 12.406 -14.851 -5.556 1.00 96.88 173 VAL A CA 1
ATOM 1316 C C . VAL A 1 173 ? 11.682 -15.468 -6.750 1.00 96.88 173 VAL A C 1
ATOM 1318 O O . VAL A 1 173 ? 12.266 -16.207 -7.541 1.00 96.88 173 VAL A O 1
ATOM 1321 N N . THR A 1 174 ? 10.389 -15.171 -6.890 1.00 96.88 174 THR A N 1
ATOM 1322 C CA . THR A 1 174 ? 9.610 -15.617 -8.052 1.00 96.88 174 THR A CA 1
ATOM 1323 C C . THR A 1 174 ? 10.064 -14.831 -9.283 1.00 96.88 174 THR A C 1
ATOM 1325 O O . THR A 1 174 ? 9.744 -13.653 -9.414 1.00 96.88 174 THR A O 1
ATOM 1328 N N . VAL A 1 175 ? 10.815 -15.454 -10.188 1.00 98.19 175 VAL A N 1
ATOM 1329 C CA . VAL A 1 175 ? 11.344 -14.788 -11.385 1.00 98.19 175 VAL A CA 1
ATOM 1330 C C . VAL A 1 175 ? 11.100 -15.623 -12.635 1.00 98.19 175 VAL A C 1
ATOM 1332 O O . VAL A 1 175 ? 11.195 -16.848 -12.610 1.00 98.19 175 VAL A O 1
ATOM 1335 N N . LYS A 1 176 ? 10.784 -14.949 -13.740 1.00 98.62 176 LYS A N 1
ATOM 1336 C CA . LYS A 1 176 ? 10.777 -15.527 -15.082 1.00 98.62 176 LYS A CA 1
ATOM 1337 C C . LYS A 1 176 ? 11.678 -14.701 -15.984 1.00 98.62 176 LYS A C 1
ATOM 1339 O O . LYS A 1 176 ? 11.592 -13.476 -15.985 1.00 98.62 176 LYS A O 1
ATOM 1344 N N . PHE A 1 177 ? 12.524 -15.378 -16.753 1.00 98.75 177 PHE A N 1
ATOM 1345 C CA . PHE A 1 177 ? 13.388 -14.747 -17.741 1.00 98.75 177 PHE A CA 1
ATOM 1346 C C . PHE A 1 177 ? 12.959 -15.132 -19.150 1.00 98.75 177 PHE A C 1
ATOM 1348 O O . PHE A 1 177 ? 12.851 -16.315 -19.474 1.00 98.75 177 PHE A O 1
ATOM 1355 N N . GLU A 1 178 ? 12.725 -14.131 -19.987 1.00 98.56 178 GLU A N 1
ATOM 1356 C CA . GLU A 1 178 ? 12.408 -14.307 -21.393 1.00 98.56 178 GLU A CA 1
ATOM 1357 C C . GLU A 1 178 ? 13.485 -13.657 -22.267 1.00 98.56 178 GLU A C 1
ATOM 1359 O O . GLU A 1 178 ? 13.689 -12.440 -22.249 1.00 98.56 178 GLU A O 1
ATOM 1364 N N . LYS A 1 179 ? 14.169 -14.502 -23.044 1.00 98.50 179 LYS A N 1
ATOM 1365 C CA . LYS A 1 179 ? 15.129 -14.089 -24.067 1.00 98.50 179 LYS A CA 1
ATOM 1366 C C . LYS A 1 179 ? 14.399 -13.888 -25.388 1.00 98.50 179 LYS A C 1
ATOM 1368 O O . LYS A 1 179 ? 13.667 -14.779 -25.818 1.00 98.50 179 LYS A O 1
ATOM 1373 N N . ILE A 1 180 ? 14.612 -12.749 -26.033 1.00 98.38 180 ILE A N 1
ATOM 1374 C CA . ILE A 1 180 ? 13.907 -12.382 -27.261 1.00 98.38 180 ILE A CA 1
ATOM 1375 C C . ILE A 1 180 ? 14.869 -12.506 -28.436 1.00 98.38 180 ILE A C 1
ATOM 1377 O O . ILE A 1 180 ? 15.788 -11.701 -28.587 1.00 98.38 180 ILE A O 1
ATOM 1381 N N . ALA A 1 181 ? 14.653 -13.542 -29.244 1.00 98.12 181 ALA A N 1
ATOM 1382 C CA . ALA A 1 181 ? 15.545 -13.908 -30.336 1.00 98.12 181 ALA A CA 1
ATOM 1383 C C . ALA A 1 181 ? 15.673 -12.788 -31.381 1.00 98.12 181 ALA A C 1
ATOM 1385 O O . ALA A 1 181 ? 14.674 -12.287 -31.899 1.00 98.12 181 ALA A O 1
ATOM 1386 N N . GLY A 1 182 ? 16.910 -12.410 -31.698 1.00 98.12 182 GLY A N 1
ATOM 1387 C CA . GLY A 1 182 ? 17.268 -11.390 -32.681 1.00 98.12 182 GLY A CA 1
ATOM 1388 C C . GLY A 1 182 ? 16.950 -9.950 -32.270 1.00 98.12 182 GLY A C 1
ATOM 1389 O O . GLY A 1 182 ? 17.209 -9.031 -33.052 1.00 98.12 182 GLY A O 1
ATOM 1390 N N . LEU A 1 183 ? 16.392 -9.719 -31.077 1.00 98.31 183 LEU A N 1
ATOM 1391 C CA . LEU A 1 183 ? 16.070 -8.372 -30.619 1.00 98.31 183 LEU A CA 1
ATOM 1392 C C . LEU A 1 183 ? 17.355 -7.650 -30.190 1.00 98.31 183 LEU A C 1
ATOM 1394 O O . LEU A 1 183 ? 18.117 -8.159 -29.371 1.00 98.31 183 LEU A O 1
ATOM 1398 N N . LYS A 1 184 ? 17.573 -6.456 -30.747 1.00 98.25 184 LYS A N 1
ATOM 1399 C CA . LYS A 1 184 ? 18.647 -5.531 -30.350 1.00 98.25 184 LYS A CA 1
ATOM 1400 C C . LYS A 1 184 ? 18.234 -4.684 -29.136 1.00 98.25 184 LYS A C 1
ATOM 1402 O O . LYS A 1 184 ? 17.235 -4.987 -28.487 1.00 98.25 184 LYS A O 1
ATOM 1407 N N . HIS A 1 185 ? 18.937 -3.584 -28.861 1.00 98.00 185 HIS A N 1
ATOM 1408 C CA . HIS A 1 185 ? 18.624 -2.676 -27.752 1.00 98.00 185 HIS A CA 1
ATOM 1409 C C . HIS A 1 185 ? 17.340 -1.842 -27.968 1.00 98.00 185 HIS A C 1
ATOM 1411 O O . HIS A 1 185 ? 17.375 -0.644 -28.251 1.00 98.00 185 HIS A O 1
ATOM 1417 N N . THR A 1 186 ? 16.176 -2.481 -27.858 1.00 95.50 186 THR A N 1
ATOM 1418 C CA . THR A 1 186 ? 14.841 -1.864 -27.948 1.00 95.50 186 THR A CA 1
ATOM 1419 C C . THR A 1 186 ? 13.823 -2.672 -27.134 1.00 95.50 186 THR A C 1
ATOM 1421 O O . THR A 1 186 ? 14.176 -3.686 -26.537 1.00 95.50 186 THR A O 1
ATOM 1424 N N . VAL A 1 187 ? 12.560 -2.243 -27.092 1.00 95.44 187 VAL A N 1
ATOM 1425 C CA . VAL A 1 187 ? 11.482 -2.937 -26.366 1.00 95.44 187 VAL A CA 1
ATOM 1426 C C . VAL A 1 187 ? 10.614 -3.764 -27.311 1.00 95.44 187 VAL A C 1
ATOM 1428 O O . VAL A 1 187 ? 10.099 -3.260 -28.308 1.00 95.44 187 VAL A O 1
ATOM 1431 N N . ASP A 1 188 ? 10.385 -5.022 -26.933 1.00 97.25 188 ASP A N 1
ATOM 1432 C CA . ASP A 1 188 ? 9.298 -5.854 -27.451 1.00 97.25 188 ASP A CA 1
ATOM 1433 C C . ASP A 1 188 ? 8.063 -5.696 -26.557 1.00 97.25 188 ASP A C 1
ATOM 1435 O O . ASP A 1 188 ? 7.968 -6.274 -25.469 1.00 97.25 188 ASP A O 1
ATOM 1439 N N . TRP A 1 189 ? 7.089 -4.920 -27.027 1.00 96.06 189 TRP A N 1
ATOM 1440 C CA . TRP A 1 189 ? 5.849 -4.696 -26.290 1.00 96.06 189 TRP A CA 1
ATOM 1441 C C . TRP A 1 189 ? 5.008 -5.968 -26.135 1.00 96.06 189 TRP A C 1
ATOM 1443 O O . TRP A 1 189 ? 4.331 -6.126 -25.121 1.00 96.06 189 TRP A O 1
ATOM 1453 N N . ALA A 1 190 ? 5.084 -6.927 -27.064 1.00 96.88 190 ALA A N 1
ATOM 1454 C CA . ALA A 1 190 ? 4.384 -8.197 -26.889 1.00 96.88 190 ALA A CA 1
ATOM 1455 C C . ALA A 1 190 ? 4.958 -8.983 -25.695 1.00 96.88 190 ALA A C 1
ATOM 1457 O O . ALA A 1 190 ? 4.198 -9.570 -24.921 1.00 96.88 190 ALA A O 1
ATOM 1458 N N . GLY A 1 191 ? 6.281 -8.948 -25.509 1.00 97.94 191 GLY A N 1
ATOM 1459 C CA . GLY A 1 191 ? 6.975 -9.468 -24.330 1.00 97.94 191 GLY A CA 1
ATOM 1460 C C . GLY A 1 191 ? 6.561 -8.769 -23.041 1.00 97.94 191 GLY A C 1
ATOM 1461 O O . GLY A 1 191 ? 6.216 -9.437 -22.067 1.00 97.94 191 GLY A O 1
ATOM 1462 N N . VAL A 1 192 ? 6.479 -7.433 -23.048 1.00 98.19 192 VAL A N 1
ATOM 1463 C CA . VAL A 1 192 ? 5.968 -6.669 -21.894 1.00 98.19 192 VAL A CA 1
ATOM 1464 C C . VAL A 1 192 ? 4.540 -7.095 -21.542 1.00 98.19 192 VAL A C 1
ATOM 1466 O O . VAL A 1 192 ? 4.241 -7.306 -20.366 1.00 98.19 192 VAL A O 1
ATOM 1469 N N . LYS A 1 193 ? 3.664 -7.306 -22.537 1.00 97.62 193 LYS A N 1
ATOM 1470 C CA . LYS A 1 193 ? 2.310 -7.831 -22.304 1.00 97.62 193 LYS A CA 1
ATOM 1471 C C . LYS A 1 193 ? 2.328 -9.207 -21.637 1.00 97.62 193 LYS A C 1
ATOM 1473 O O . LYS A 1 193 ? 1.620 -9.402 -20.655 1.00 97.62 193 LYS A O 1
ATOM 1478 N N . ARG A 1 194 ? 3.144 -10.146 -22.136 1.00 98.44 194 ARG A N 1
ATOM 1479 C CA . ARG A 1 194 ? 3.297 -11.477 -21.519 1.00 98.44 194 ARG A CA 1
ATOM 1480 C C . ARG A 1 194 ? 3.763 -11.366 -20.067 1.00 98.44 194 ARG A C 1
ATOM 1482 O O . ARG A 1 194 ? 3.277 -12.113 -19.220 1.00 98.44 194 ARG A O 1
ATOM 1489 N N . GLY A 1 195 ? 4.651 -10.415 -19.778 1.00 98.44 195 GLY A N 1
ATOM 1490 C CA . GLY A 1 195 ? 5.096 -10.118 -18.421 1.00 98.44 195 GLY A CA 1
ATOM 1491 C C . GLY A 1 195 ? 3.977 -9.625 -17.510 1.00 98.44 195 GLY A C 1
ATOM 1492 O O . GLY A 1 195 ? 3.803 -10.155 -16.414 1.00 98.44 195 GLY A O 1
ATOM 1493 N N . LEU A 1 196 ? 3.175 -8.670 -17.983 1.00 97.94 196 LEU A N 1
ATOM 1494 C CA . LEU A 1 196 ? 2.004 -8.169 -17.257 1.00 97.94 196 LEU A CA 1
ATOM 1495 C C . LEU A 1 196 ? 0.977 -9.278 -16.995 1.00 97.94 196 LEU A C 1
ATOM 1497 O O . LEU A 1 196 ? 0.505 -9.407 -15.867 1.00 97.94 196 LEU A O 1
ATOM 1501 N N . ASP A 1 197 ? 0.668 -10.094 -18.008 1.00 97.81 197 ASP A N 1
ATOM 1502 C CA . ASP A 1 197 ? -0.280 -11.207 -17.892 1.00 97.81 197 ASP A CA 1
ATOM 1503 C C . ASP A 1 197 ? 0.221 -12.256 -16.874 1.00 97.81 197 ASP A C 1
ATOM 1505 O O . ASP A 1 197 ? -0.542 -12.722 -16.029 1.00 97.81 197 ASP A O 1
ATOM 1509 N N . TRP A 1 198 ? 1.517 -12.596 -16.904 1.00 98.44 198 TRP A N 1
ATOM 1510 C CA . TRP A 1 198 ? 2.124 -13.563 -15.980 1.00 98.44 198 TRP A CA 1
ATOM 1511 C C . TRP A 1 198 ? 2.145 -13.066 -14.532 1.00 98.44 198 TRP A C 1
ATOM 1513 O O . TRP A 1 198 ? 1.748 -13.799 -13.625 1.00 98.44 198 TRP A O 1
ATOM 1523 N N . ILE A 1 199 ? 2.556 -11.812 -14.310 1.00 98.06 199 ILE A N 1
ATOM 1524 C CA . ILE A 1 199 ? 2.488 -11.182 -12.984 1.00 98.06 199 ILE A CA 1
ATOM 1525 C C . ILE A 1 199 ? 1.035 -11.153 -12.504 1.00 98.06 199 ILE A C 1
ATOM 1527 O O . ILE A 1 199 ? 0.758 -11.499 -11.357 1.00 98.06 199 ILE A O 1
ATOM 1531 N N . GLY A 1 200 ? 0.101 -10.781 -13.385 1.00 96.19 200 GLY A N 1
ATOM 1532 C CA . GLY A 1 200 ? -1.324 -10.753 -13.085 1.00 96.19 200 GLY A CA 1
ATOM 1533 C C . GLY A 1 200 ? -1.841 -12.096 -12.576 1.00 96.19 200 GLY A C 1
ATOM 1534 O O . GLY A 1 200 ? -2.445 -12.129 -11.506 1.00 96.19 200 GLY A O 1
ATOM 1535 N N . GLY A 1 201 ? -1.511 -13.187 -13.274 1.00 97.31 201 GLY A N 1
ATOM 1536 C CA . GLY A 1 201 ? -1.882 -14.546 -12.876 1.00 97.31 201 GLY A CA 1
ATOM 1537 C C . GLY A 1 201 ? -1.352 -14.942 -11.495 1.00 97.31 201 GLY A C 1
ATOM 1538 O O . GLY A 1 201 ? -2.114 -15.434 -10.669 1.00 97.31 201 GLY A O 1
ATOM 1539 N N . ILE A 1 202 ? -0.084 -14.645 -11.189 1.00 96.56 202 ILE A N 1
ATOM 1540 C CA . ILE A 1 202 ? 0.496 -14.916 -9.859 1.00 96.56 202 ILE A CA 1
ATOM 1541 C C . ILE A 1 202 ? -0.255 -14.161 -8.760 1.00 96.56 202 ILE A C 1
ATOM 1543 O O . ILE A 1 202 ? -0.533 -14.706 -7.688 1.00 96.56 202 ILE A O 1
ATOM 1547 N N . LEU A 1 203 ? -0.558 -12.884 -8.997 1.00 93.94 203 LEU A N 1
ATOM 1548 C CA . LEU A 1 203 ? -1.265 -12.059 -8.022 1.00 93.94 203 LEU A CA 1
ATOM 1549 C C . LEU A 1 203 ? -2.713 -12.527 -7.832 1.00 93.94 203 LEU A C 1
ATOM 1551 O O . LEU A 1 203 ? -3.190 -12.551 -6.697 1.00 93.94 203 LEU A O 1
ATOM 1555 N N . ASP A 1 204 ? -3.381 -12.951 -8.904 1.00 94.00 204 ASP A N 1
ATOM 1556 C CA . ASP A 1 204 ? -4.729 -13.523 -8.855 1.00 94.00 204 ASP A CA 1
ATOM 1557 C C . ASP A 1 204 ? -4.759 -14.841 -8.071 1.00 94.00 204 ASP A C 1
ATOM 1559 O O . ASP A 1 204 ? -5.609 -15.020 -7.197 1.00 94.00 204 ASP A O 1
ATOM 1563 N N . GLU A 1 205 ? -3.802 -15.740 -8.309 1.00 95.25 205 GLU A N 1
ATOM 1564 C CA . GLU A 1 205 ? -3.677 -17.003 -7.573 1.00 95.25 205 GLU A CA 1
ATOM 1565 C C . GLU A 1 205 ? -3.444 -16.772 -6.077 1.00 95.25 205 GLU A C 1
ATOM 1567 O O . GLU A 1 205 ? -4.108 -17.383 -5.236 1.00 95.25 205 GLU A O 1
ATOM 1572 N N . ARG A 1 206 ? -2.545 -15.844 -5.727 1.00 92.69 206 ARG A N 1
ATOM 1573 C CA . ARG A 1 206 ? -2.273 -15.477 -4.328 1.00 92.69 206 ARG A CA 1
ATOM 1574 C C . ARG A 1 206 ? -3.487 -14.846 -3.656 1.00 92.69 206 ARG A C 1
ATOM 1576 O O . ARG A 1 206 ? -3.771 -15.159 -2.500 1.00 92.69 206 ARG A O 1
ATOM 1583 N N . GLN A 1 207 ? -4.211 -13.977 -4.363 1.00 91.75 207 GLN A N 1
ATOM 1584 C CA . GLN A 1 207 ? -5.437 -13.379 -3.841 1.00 91.75 207 GLN A CA 1
ATOM 1585 C C . GLN A 1 207 ? -6.519 -14.440 -3.631 1.00 91.75 207 GLN A C 1
ATOM 1587 O O . GLN A 1 207 ? -7.159 -14.452 -2.584 1.00 91.75 207 GLN A O 1
ATOM 1592 N N . LYS A 1 208 ? -6.687 -15.366 -4.580 1.00 95.19 208 LYS A N 1
ATOM 1593 C CA . LYS A 1 208 ? -7.628 -16.481 -4.450 1.00 95.19 208 LYS A CA 1
ATOM 1594 C C . LYS A 1 208 ? -7.280 -17.381 -3.262 1.00 95.19 208 LYS A C 1
ATOM 1596 O O . LYS A 1 208 ? -8.173 -17.733 -2.501 1.00 95.19 208 LYS A O 1
ATOM 1601 N N . ALA A 1 209 ? -6.006 -17.720 -3.071 1.00 95.25 209 ALA A N 1
ATOM 1602 C CA . ALA A 1 209 ? -5.571 -18.525 -1.930 1.00 95.25 209 ALA A CA 1
ATOM 1603 C C . ALA A 1 209 ? -5.896 -17.842 -0.590 1.00 95.25 209 ALA A C 1
ATOM 1605 O O . ALA A 1 209 ? -6.401 -18.489 0.325 1.00 95.25 209 ALA A O 1
ATOM 1606 N N . LEU A 1 210 ? -5.670 -16.526 -0.496 1.00 94.00 210 LEU A N 1
ATOM 1607 C CA . LEU A 1 210 ? -6.032 -15.741 0.683 1.00 94.00 210 LEU A CA 1
ATOM 1608 C C . LEU A 1 210 ? -7.555 -15.681 0.895 1.00 94.00 210 LEU A C 1
ATOM 1610 O O . LEU A 1 210 ? -8.0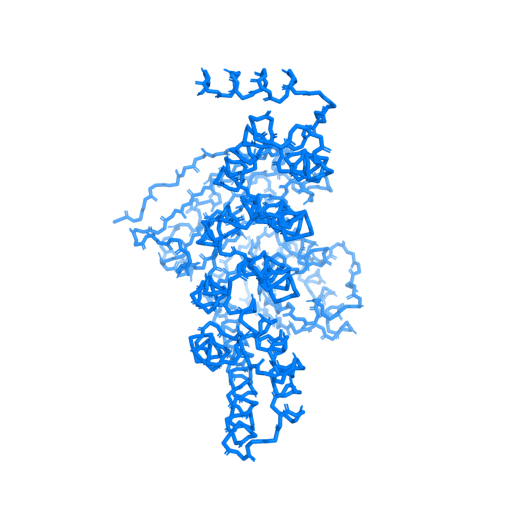19 -15.819 2.026 1.00 94.00 210 LEU A O 1
ATOM 1614 N N . ASP A 1 211 ? -8.331 -15.472 -0.171 1.00 95.75 211 ASP A N 1
ATOM 1615 C CA . ASP A 1 211 ? -9.796 -15.478 -0.116 1.00 95.75 211 ASP A CA 1
ATOM 1616 C C . ASP A 1 211 ? -10.320 -16.825 0.407 1.00 95.75 211 ASP A C 1
ATOM 1618 O O . ASP A 1 211 ? -11.158 -16.844 1.309 1.00 95.75 211 ASP A O 1
ATOM 1622 N N . ASP A 1 212 ? -9.804 -17.938 -0.119 1.00 97.50 212 ASP A N 1
ATOM 1623 C CA . ASP A 1 212 ? -10.192 -19.298 0.268 1.00 97.50 212 ASP A CA 1
ATOM 1624 C C . ASP A 1 212 ? -9.816 -19.587 1.740 1.00 97.50 212 ASP A C 1
ATOM 1626 O O . ASP A 1 212 ? -10.634 -20.107 2.508 1.00 97.5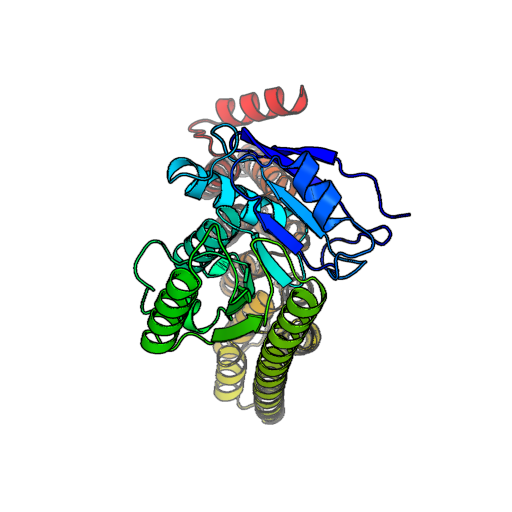0 212 ASP A O 1
ATOM 1630 N N . GLU A 1 213 ? -8.612 -19.188 2.174 1.00 97.44 213 GLU A N 1
ATOM 1631 C CA . GLU A 1 213 ? -8.158 -19.322 3.566 1.00 97.44 213 GLU A CA 1
ATOM 1632 C C . GLU A 1 213 ? -9.062 -18.547 4.535 1.00 97.44 213 GLU A C 1
ATOM 1634 O O . GLU A 1 213 ? -9.532 -19.087 5.543 1.00 97.44 213 GLU A O 1
ATOM 1639 N N . VAL A 1 214 ? -9.329 -17.275 4.237 1.00 97.94 214 VAL A N 1
ATOM 1640 C CA . VAL A 1 214 ? -10.127 -16.414 5.115 1.00 97.94 214 VAL A CA 1
ATOM 1641 C C . VAL A 1 214 ? -11.594 -16.834 5.106 1.00 97.94 214 VAL A C 1
ATOM 1643 O O . VAL A 1 214 ? -12.228 -16.821 6.161 1.00 97.94 214 VAL A O 1
ATOM 1646 N N . ALA A 1 215 ? -12.137 -17.285 3.973 1.00 98.38 215 ALA A N 1
ATOM 1647 C CA . ALA A 1 215 ? -13.490 -17.833 3.908 1.00 98.38 215 ALA A CA 1
ATOM 1648 C C . ALA A 1 215 ? -13.660 -19.057 4.825 1.00 98.38 215 ALA A C 1
ATOM 1650 O O . ALA A 1 215 ? -14.666 -19.151 5.533 1.00 98.38 215 ALA A O 1
ATOM 1651 N N . LYS A 1 216 ? -12.662 -19.951 4.878 1.00 98.38 216 LYS A N 1
ATOM 1652 C CA . LYS A 1 216 ? -12.659 -21.093 5.804 1.00 98.38 216 LYS A CA 1
ATOM 1653 C C . LYS A 1 216 ? -12.648 -20.639 7.267 1.00 98.38 216 LYS A C 1
ATOM 1655 O O . LYS A 1 216 ? -13.478 -21.099 8.049 1.00 98.38 216 LYS A O 1
ATOM 1660 N N . LYS A 1 217 ? -11.772 -19.693 7.623 1.00 98.50 217 LYS A N 1
ATOM 1661 C CA . LYS A 1 217 ? -11.704 -19.127 8.985 1.00 98.50 217 LYS A CA 1
ATOM 1662 C C . LYS A 1 217 ? -13.016 -18.458 9.400 1.00 98.50 217 LYS A C 1
ATOM 1664 O O . LYS A 1 217 ? -13.450 -18.602 10.538 1.00 98.50 217 LYS A O 1
ATOM 1669 N N . ILE A 1 218 ? -13.681 -17.763 8.474 1.00 98.56 218 ILE A N 1
ATOM 1670 C CA . ILE A 1 218 ? -15.006 -17.183 8.720 1.00 98.56 218 ILE A CA 1
ATOM 1671 C C . ILE A 1 218 ? -16.036 -18.280 9.014 1.00 98.56 218 ILE A C 1
ATOM 1673 O O . ILE A 1 218 ? -16.812 -18.126 9.950 1.00 98.56 218 ILE A O 1
ATOM 1677 N N . ALA A 1 219 ? -16.042 -19.386 8.266 1.00 98.56 219 ALA A N 1
ATOM 1678 C CA . ALA A 1 219 ? -16.984 -20.481 8.507 1.00 98.56 219 ALA A CA 1
ATOM 1679 C C . ALA A 1 219 ? -16.785 -21.132 9.893 1.00 98.56 219 ALA A C 1
ATOM 1681 O O . ALA A 1 219 ? -17.756 -21.430 10.591 1.00 98.56 219 ALA A O 1
ATOM 1682 N N . GLU A 1 220 ? -15.533 -21.314 10.323 1.00 98.44 220 GLU A N 1
ATOM 1683 C CA . GLU A 1 220 ? -15.187 -21.821 11.662 1.00 98.44 220 GLU A CA 1
ATOM 1684 C C . GLU A 1 220 ? -15.601 -20.843 12.778 1.00 98.44 220 GLU A C 1
ATOM 1686 O O . GLU A 1 220 ? -16.139 -21.256 13.813 1.00 98.44 220 GLU A O 1
ATOM 1691 N N . LEU A 1 221 ? -15.418 -19.540 12.548 1.00 98.62 221 LEU A N 1
ATOM 1692 C CA . LEU A 1 221 ? -15.894 -18.483 13.437 1.00 98.62 221 LEU A CA 1
ATOM 1693 C C . LEU A 1 221 ? -17.426 -18.488 13.551 1.00 98.62 221 LEU A C 1
ATOM 1695 O O . LEU A 1 221 ? -17.954 -18.483 14.660 1.00 98.62 221 LEU A O 1
ATOM 1699 N N . GLU A 1 222 ? -18.150 -18.539 12.430 1.00 98.62 222 GLU A N 1
ATOM 1700 C CA . GLU A 1 222 ? -19.620 -18.585 12.403 1.00 98.62 222 GLU A CA 1
ATOM 1701 C C . GLU A 1 222 ? -20.161 -19.794 13.176 1.00 98.62 222 GLU A C 1
ATOM 1703 O O . GLU A 1 222 ? -21.120 -19.666 13.942 1.00 98.62 222 GLU A O 1
ATOM 1708 N N . LYS A 1 223 ? -19.514 -20.957 13.030 1.00 98.56 223 LYS A N 1
ATOM 1709 C CA . LYS A 1 223 ? -19.830 -22.151 13.818 1.00 98.56 223 LYS A CA 1
ATOM 1710 C C . LYS A 1 223 ? -19.635 -21.903 15.319 1.00 98.56 223 LYS A C 1
ATOM 1712 O O . LYS A 1 223 ? -20.566 -22.136 16.087 1.00 98.56 223 LYS A O 1
ATOM 1717 N N . SER A 1 224 ? -18.476 -21.379 15.721 1.00 98.50 224 SER A N 1
ATOM 1718 C CA . SER A 1 224 ? -18.158 -21.110 17.133 1.00 98.50 224 SER A CA 1
ATOM 1719 C C . SER A 1 224 ? -19.138 -20.116 17.769 1.00 98.50 224 SER A C 1
ATOM 1721 O O . SER A 1 224 ? -19.589 -20.316 18.897 1.00 98.50 224 SER A O 1
ATOM 1723 N N . LEU A 1 225 ? -19.529 -19.077 17.021 1.00 98.12 225 LEU A N 1
ATOM 1724 C CA . LEU A 1 225 ? -20.537 -18.101 17.444 1.00 98.12 225 LEU A CA 1
ATOM 1725 C C . LEU A 1 225 ? -21.915 -18.747 17.635 1.00 98.12 225 LEU A C 1
ATOM 1727 O O . LEU A 1 225 ? -22.582 -18.496 18.639 1.00 98.12 225 LEU A O 1
ATOM 1731 N N . LYS A 1 226 ? -22.337 -19.611 16.701 1.00 97.94 226 LYS A N 1
ATOM 1732 C CA . LYS A 1 226 ? -23.610 -20.344 16.785 1.00 97.94 226 LYS A CA 1
ATOM 1733 C C . LYS A 1 226 ? -23.652 -21.293 17.985 1.00 97.94 226 LYS A C 1
ATOM 1735 O O . LYS A 1 226 ? -24.685 -21.405 18.641 1.00 97.94 226 LYS A O 1
ATOM 1740 N N . GLU A 1 227 ? -22.537 -21.957 18.271 1.00 97.88 227 GLU A N 1
ATOM 1741 C CA . GLU A 1 227 ? -22.376 -22.893 19.391 1.00 97.88 227 GLU A CA 1
ATOM 1742 C C . GLU A 1 227 ? -22.153 -22.189 20.735 1.00 97.88 227 GLU A C 1
ATOM 1744 O O . GLU A 1 227 ? -22.049 -22.856 21.761 1.00 97.88 227 GLU A O 1
ATOM 1749 N N . LYS A 1 228 ? -22.097 -20.851 20.750 1.00 96.94 228 LYS A N 1
ATOM 1750 C CA . LYS A 1 228 ? -21.806 -20.047 21.944 1.00 96.94 228 LYS A CA 1
ATOM 1751 C C . LYS A 1 228 ? -20.468 -20.393 22.608 1.00 96.94 228 LYS A C 1
ATOM 1753 O O . LYS A 1 228 ? -20.306 -20.236 23.812 1.00 96.94 228 LYS A O 1
ATOM 1758 N N . SER A 1 229 ? -19.505 -20.861 21.815 1.00 97.81 229 SER A N 1
ATOM 1759 C CA . SER A 1 229 ? -18.144 -21.154 22.270 1.00 97.81 229 SER A CA 1
ATOM 1760 C C . SER A 1 229 ? -17.316 -19.872 22.199 1.00 97.81 229 SER A C 1
ATOM 1762 O O . SER A 1 229 ? -16.680 -19.586 21.183 1.00 97.81 229 SER A O 1
ATOM 1764 N N . TRP A 1 230 ? -17.387 -19.047 23.242 1.00 97.62 230 TRP A N 1
ATOM 1765 C CA . TRP A 1 230 ? -16.925 -17.656 23.195 1.00 97.62 230 TRP A CA 1
ATOM 1766 C C . TRP A 1 230 ? -15.416 -17.496 23.087 1.00 97.62 230 TRP A C 1
ATOM 1768 O O . TRP A 1 230 ? -14.961 -16.675 22.292 1.00 97.62 230 TRP A O 1
ATOM 1778 N N . GLU A 1 231 ? -14.632 -18.316 23.783 1.00 97.88 231 GLU A N 1
ATOM 1779 C CA . GLU A 1 231 ? -13.176 -18.327 23.633 1.00 97.88 231 GLU A CA 1
ATOM 1780 C C . GLU A 1 231 ? -12.771 -18.754 22.217 1.00 97.88 231 GLU A C 1
ATOM 1782 O O . GLU A 1 231 ? -11.893 -18.140 21.608 1.00 97.88 231 GLU A O 1
ATOM 1787 N N . ALA A 1 232 ? -13.452 -19.759 21.655 1.00 98.12 232 ALA A N 1
ATOM 1788 C CA . ALA A 1 232 ? -13.211 -20.218 20.289 1.00 98.12 232 ALA A CA 1
ATOM 1789 C C . ALA A 1 232 ? -13.598 -19.151 19.254 1.00 98.12 232 ALA A C 1
ATOM 1791 O O . ALA A 1 232 ? -12.867 -18.925 18.292 1.00 98.12 232 ALA A O 1
ATOM 1792 N N . ALA A 1 233 ? -14.703 -18.436 19.468 1.00 98.56 233 ALA A N 1
ATOM 1793 C CA . ALA A 1 233 ? -15.103 -17.327 18.612 1.00 98.56 233 ALA A CA 1
ATOM 1794 C C . ALA A 1 233 ? -14.130 -16.137 18.708 1.00 98.56 233 ALA A C 1
ATOM 1796 O O . ALA A 1 233 ? -13.766 -15.556 17.685 1.00 98.56 233 ALA A O 1
ATOM 1797 N N . ALA A 1 234 ? -13.651 -15.801 19.909 1.00 98.62 234 ALA A N 1
ATOM 1798 C CA . ALA A 1 234 ? -12.622 -14.781 20.095 1.00 98.62 234 ALA A CA 1
ATOM 1799 C C . ALA A 1 234 ? -11.325 -15.163 19.357 1.00 98.62 234 ALA A C 1
ATOM 1801 O O . ALA A 1 234 ? -10.766 -14.350 18.615 1.00 98.62 234 ALA A O 1
ATOM 1802 N N . ALA A 1 235 ? -10.893 -16.423 19.479 1.00 98.38 235 ALA A N 1
ATOM 1803 C CA . ALA A 1 235 ? -9.761 -16.961 18.730 1.00 98.38 235 ALA A CA 1
ATOM 1804 C C . ALA A 1 235 ? -10.002 -16.930 17.210 1.00 98.38 235 ALA A C 1
ATOM 1806 O O . ALA A 1 235 ? -9.099 -16.566 16.459 1.00 98.38 235 ALA A O 1
ATOM 1807 N N . GLY A 1 236 ? -11.221 -17.227 16.751 1.00 98.38 236 GLY A N 1
ATOM 1808 C CA . GLY A 1 236 ? -11.614 -17.163 15.341 1.00 98.38 236 GLY A CA 1
ATOM 1809 C C . GLY A 1 236 ? -11.489 -15.756 14.753 1.00 98.38 236 GLY A C 1
ATOM 1810 O O . GLY A 1 236 ? -10.884 -15.581 13.695 1.00 98.38 236 GLY A O 1
ATOM 1811 N N . PHE A 1 237 ? -11.966 -14.728 15.465 1.00 98.50 237 PHE A N 1
ATOM 1812 C CA . PHE A 1 237 ? -11.723 -13.334 15.077 1.00 98.50 237 PHE A CA 1
ATOM 1813 C C . PHE A 1 237 ? -10.225 -13.000 15.057 1.00 98.50 237 PHE A C 1
ATOM 1815 O O . PHE A 1 237 ? -9.755 -12.348 14.122 1.00 98.50 237 PHE A O 1
ATOM 1822 N N . GLY A 1 238 ? -9.465 -13.453 16.061 1.00 97.31 238 GLY A N 1
ATOM 1823 C CA . GLY A 1 238 ? -8.015 -13.252 16.150 1.00 97.31 238 GLY A CA 1
ATOM 1824 C C . GLY A 1 238 ? -7.223 -13.911 15.014 1.00 97.31 238 GLY A C 1
ATOM 1825 O O . GLY A 1 238 ? -6.269 -13.321 14.511 1.00 97.31 238 GLY A O 1
ATOM 1826 N N . ALA A 1 239 ? -7.648 -15.089 14.554 1.00 97.31 239 ALA A N 1
ATOM 1827 C CA . ALA A 1 239 ? -6.996 -15.850 13.487 1.00 97.31 239 ALA A CA 1
ATOM 1828 C C . ALA A 1 239 ? -7.146 -15.211 12.093 1.00 97.31 239 ALA A C 1
ATOM 1830 O O . ALA A 1 239 ? -6.362 -15.501 11.179 1.00 97.31 239 ALA A O 1
ATOM 1831 N N . ILE A 1 240 ? -8.141 -14.336 11.912 1.00 96.69 240 ILE A N 1
ATOM 1832 C CA . ILE A 1 240 ? -8.316 -13.533 10.699 1.00 96.69 240 ILE A CA 1
ATOM 1833 C C . ILE A 1 240 ? -7.457 -12.269 10.831 1.00 96.69 240 ILE A C 1
ATOM 1835 O O . ILE A 1 240 ? -7.934 -11.190 11.191 1.00 96.69 240 ILE A O 1
ATOM 1839 N N . THR A 1 241 ? -6.159 -12.416 10.569 1.00 93.38 241 THR A N 1
ATOM 1840 C CA . THR A 1 241 ? -5.152 -11.346 10.693 1.00 93.38 241 THR A CA 1
ATOM 1841 C C . THR A 1 241 ? -5.069 -10.443 9.462 1.00 93.38 241 THR A C 1
ATOM 1843 O O . THR A 1 241 ? -4.678 -9.285 9.581 1.00 93.38 241 THR A O 1
ATOM 1846 N N . ARG A 1 242 ? -5.490 -10.933 8.290 1.00 91.56 242 ARG A N 1
ATOM 1847 C CA . ARG A 1 242 ? -5.623 -10.168 7.043 1.00 91.56 242 ARG A CA 1
ATOM 1848 C C . ARG A 1 242 ? -7.012 -10.403 6.461 1.00 91.56 242 ARG A C 1
ATOM 1850 O O . ARG A 1 242 ? -7.435 -11.548 6.337 1.00 91.56 242 ARG A O 1
ATOM 1857 N N . VAL A 1 243 ? -7.712 -9.327 6.103 1.00 94.81 243 VAL A N 1
ATOM 1858 C CA . VAL A 1 243 ? -9.082 -9.391 5.579 1.00 94.81 243 VAL A CA 1
ATOM 1859 C C . VAL A 1 243 ? -9.092 -8.923 4.120 1.00 94.81 243 VAL A C 1
ATOM 1861 O O . VAL A 1 243 ? -8.846 -7.745 3.862 1.00 94.81 243 VAL A O 1
ATOM 1864 N N . PRO A 1 244 ? -9.354 -9.811 3.146 1.00 93.56 244 PRO A N 1
ATOM 1865 C CA . PRO A 1 244 ? -9.562 -9.416 1.758 1.00 93.56 244 PRO A CA 1
ATOM 1866 C C . PRO A 1 244 ? -10.727 -8.446 1.616 1.00 93.56 244 PRO A C 1
ATOM 1868 O O . PRO A 1 244 ? -11.761 -8.631 2.257 1.00 93.56 244 PRO A O 1
ATOM 1871 N N . ALA A 1 245 ? -10.613 -7.475 0.706 1.00 90.12 245 ALA A N 1
ATOM 1872 C CA . ALA A 1 245 ? -11.676 -6.500 0.443 1.00 90.12 245 ALA A CA 1
ATOM 1873 C C . ALA A 1 245 ? -13.030 -7.171 0.139 1.00 90.12 245 ALA A C 1
ATOM 1875 O O . ALA A 1 245 ? -14.070 -6.724 0.609 1.00 90.12 245 ALA A O 1
ATOM 1876 N N . LYS A 1 246 ? -13.012 -8.306 -0.573 1.00 93.69 246 LYS A N 1
ATOM 1877 C CA . LYS A 1 246 ? -14.203 -9.113 -0.879 1.00 93.69 246 LYS A CA 1
ATOM 1878 C C . LYS A 1 246 ? -14.915 -9.659 0.368 1.00 93.69 246 LYS A C 1
ATOM 1880 O O . LYS A 1 246 ? -16.129 -9.839 0.346 1.00 93.69 246 LYS A O 1
ATOM 1885 N N . LEU A 1 247 ? -14.173 -9.954 1.436 1.00 97.38 247 LEU A N 1
ATOM 1886 C CA . LEU A 1 247 ? -14.684 -10.574 2.664 1.00 97.38 247 LEU A CA 1
ATOM 1887 C C . LEU A 1 247 ? -14.836 -9.575 3.822 1.00 97.38 247 LEU A C 1
ATOM 1889 O O . LEU A 1 247 ? -15.490 -9.901 4.815 1.00 97.38 247 LEU A O 1
ATOM 1893 N N . ALA A 1 248 ? -14.298 -8.359 3.687 1.00 96.19 248 ALA A N 1
ATOM 1894 C CA . ALA A 1 248 ? -14.376 -7.303 4.695 1.00 96.19 248 ALA A CA 1
ATOM 1895 C C . ALA A 1 248 ? -15.811 -6.974 5.145 1.00 96.19 248 ALA A C 1
ATOM 1897 O O . ALA A 1 248 ? -16.031 -6.960 6.360 1.00 96.19 248 ALA A O 1
ATOM 1898 N N . PRO A 1 249 ? -16.818 -6.849 4.254 1.00 97.38 249 PRO A N 1
ATOM 1899 C CA . PRO A 1 249 ? -18.199 -6.628 4.685 1.00 97.38 249 PRO A CA 1
ATOM 1900 C C . PRO A 1 249 ? -18.737 -7.747 5.587 1.00 97.38 249 PRO A C 1
ATOM 1902 O O . PRO A 1 249 ? -19.436 -7.481 6.565 1.00 97.38 249 PRO A O 1
ATOM 1905 N N . LYS A 1 250 ? -18.385 -9.010 5.299 1.00 98.00 250 LYS A N 1
ATOM 1906 C CA . LYS A 1 250 ? -18.839 -10.171 6.079 1.00 98.00 250 LYS A CA 1
ATOM 1907 C C . LYS A 1 250 ? -18.184 -10.202 7.462 1.00 98.00 250 LYS A C 1
ATOM 1909 O O . LYS A 1 250 ? -18.883 -10.362 8.460 1.00 98.00 250 LYS A O 1
ATOM 1914 N N . VAL A 1 251 ? -16.865 -10.005 7.535 1.00 98.12 251 VAL A N 1
ATOM 1915 C CA . VAL A 1 251 ? -16.137 -9.958 8.817 1.00 98.12 251 VAL A CA 1
ATOM 1916 C C . VAL A 1 251 ? -16.612 -8.778 9.666 1.00 98.12 251 VAL A C 1
ATOM 1918 O O . VAL A 1 251 ? -16.869 -8.953 10.855 1.00 98.12 251 VAL A O 1
ATOM 1921 N N . ALA A 1 252 ? -16.805 -7.602 9.063 1.00 97.94 252 ALA A N 1
ATOM 1922 C CA . ALA A 1 252 ? -17.315 -6.424 9.758 1.00 97.94 252 ALA A CA 1
ATOM 1923 C C . ALA A 1 252 ? -18.734 -6.637 10.307 1.00 97.94 252 ALA A C 1
ATOM 1925 O O . ALA A 1 252 ? -19.017 -6.230 11.433 1.00 97.94 252 ALA A O 1
ATOM 1926 N N . ALA A 1 253 ? -19.618 -7.301 9.554 1.00 98.12 253 ALA A N 1
ATOM 1927 C CA . ALA A 1 253 ? -20.968 -7.626 10.012 1.00 98.12 253 ALA A CA 1
ATOM 1928 C C . ALA A 1 253 ? -20.958 -8.583 11.216 1.00 98.12 253 ALA A C 1
ATOM 1930 O O . ALA A 1 253 ? -21.651 -8.323 12.202 1.00 98.12 253 ALA A O 1
ATOM 1931 N N . LEU A 1 254 ? -20.134 -9.638 11.168 1.00 98.12 254 LEU A N 1
ATOM 1932 C CA . LEU A 1 254 ? -19.944 -10.552 12.299 1.00 98.12 254 LEU A CA 1
ATOM 1933 C C . LEU A 1 254 ? -19.378 -9.807 13.511 1.00 98.12 254 LEU A C 1
ATOM 1935 O O . LEU A 1 254 ? -19.927 -9.903 14.603 1.00 98.12 254 LEU A O 1
ATOM 1939 N N . ALA A 1 255 ? -18.324 -9.012 13.321 1.00 98.06 255 ALA A N 1
ATOM 1940 C CA . ALA A 1 255 ? -17.719 -8.232 14.394 1.00 98.06 255 ALA A CA 1
ATOM 1941 C C . ALA A 1 255 ? -18.734 -7.282 15.046 1.00 98.06 255 ALA A C 1
ATOM 1943 O O . ALA A 1 255 ? -18.868 -7.263 16.268 1.00 98.06 255 ALA A O 1
ATOM 1944 N N . LYS A 1 256 ? -19.512 -6.547 14.241 1.00 97.81 256 LYS A N 1
ATOM 1945 C CA . LYS A 1 256 ? -20.537 -5.605 14.715 1.00 97.81 256 LYS A CA 1
ATOM 1946 C C . LYS A 1 256 ? -21.558 -6.249 15.653 1.00 97.81 256 LYS A C 1
ATOM 1948 O O . LYS A 1 256 ? -22.005 -5.590 16.586 1.00 97.81 256 LYS A O 1
ATOM 1953 N N . ALA A 1 257 ? -21.920 -7.510 15.429 1.00 97.31 257 ALA A N 1
ATOM 1954 C CA . ALA A 1 257 ? -22.852 -8.224 16.299 1.00 97.31 257 ALA A CA 1
ATOM 1955 C C . ALA A 1 257 ? -22.280 -8.498 17.706 1.00 97.31 257 ALA A C 1
ATOM 1957 O O . ALA A 1 257 ? -23.045 -8.753 18.633 1.00 97.31 257 ALA A O 1
ATOM 1958 N N . HIS A 1 258 ? -20.955 -8.413 17.880 1.00 97.62 258 HIS A N 1
ATOM 1959 C CA . HIS A 1 258 ? -20.256 -8.848 19.091 1.00 97.62 258 HIS A CA 1
ATOM 1960 C C . HIS A 1 258 ? -19.358 -7.786 19.743 1.00 97.62 258 HIS A C 1
ATOM 1962 O O . HIS A 1 258 ? -18.829 -8.042 20.821 1.00 97.62 258 HIS A O 1
ATOM 1968 N N . VAL A 1 259 ? -19.226 -6.576 19.182 1.00 97.25 259 VAL A N 1
ATOM 1969 C CA . VAL A 1 259 ? -18.390 -5.501 19.768 1.00 97.25 259 VAL A CA 1
ATOM 1970 C C . VAL A 1 259 ? -18.827 -5.027 21.164 1.00 97.25 259 VAL A C 1
ATOM 1972 O O . VAL A 1 259 ? -18.041 -4.400 21.866 1.00 97.25 259 VAL A O 1
ATOM 1975 N N . LEU A 1 260 ? -20.068 -5.312 21.573 1.00 96.38 260 LEU A N 1
ATOM 1976 C CA . LEU A 1 260 ? -20.600 -5.036 22.917 1.00 96.38 260 LEU A CA 1
ATOM 1977 C C . LEU A 1 260 ? -20.981 -6.327 23.661 1.00 96.38 260 LEU A C 1
ATOM 1979 O O . LEU A 1 260 ? -21.866 -6.311 24.515 1.00 96.38 260 LEU A O 1
ATOM 1983 N N . SER A 1 261 ? -20.357 -7.454 23.307 1.00 96.19 261 SER A N 1
ATOM 1984 C CA . SER A 1 261 ? -20.574 -8.729 23.996 1.00 96.19 261 SER A CA 1
ATOM 1985 C C . SER A 1 261 ? -20.282 -8.598 25.502 1.00 96.19 261 SER A C 1
ATOM 1987 O O . SER A 1 261 ? -19.306 -7.934 25.861 1.00 96.19 261 SER A O 1
ATOM 1989 N N . PRO A 1 262 ? -21.073 -9.241 26.388 1.00 95.31 262 PRO A N 1
ATOM 1990 C CA . PRO A 1 262 ? -20.728 -9.336 27.809 1.00 95.31 262 PRO A CA 1
ATOM 1991 C C . PRO A 1 262 ? -19.435 -10.136 28.037 1.00 95.31 262 PRO A C 1
ATOM 1993 O O . PRO A 1 262 ? -18.736 -9.915 29.021 1.00 95.31 262 PRO A O 1
ATOM 1996 N N . GLU A 1 263 ? -19.092 -11.024 27.104 1.00 96.81 263 GLU A N 1
ATOM 1997 C CA . GLU A 1 263 ? -17.825 -11.751 27.088 1.00 96.81 263 GLU A CA 1
ATOM 1998 C C . GLU A 1 263 ? -16.710 -10.826 26.593 1.00 96.81 263 GLU A C 1
ATOM 2000 O O . GLU A 1 263 ? -16.578 -10.595 25.385 1.00 96.81 263 GLU A O 1
ATOM 2005 N N . GLU A 1 264 ? -15.917 -10.275 27.520 1.00 96.44 264 GLU A N 1
ATOM 2006 C CA . GLU A 1 264 ? -14.913 -9.249 27.202 1.00 96.44 264 GLU A CA 1
ATOM 2007 C C . GLU A 1 264 ? -13.916 -9.724 26.131 1.00 96.44 264 GLU A C 1
ATOM 2009 O O . GLU A 1 264 ? -13.612 -8.973 25.203 1.00 96.44 264 GLU A O 1
ATOM 2014 N N . SER A 1 265 ? -13.448 -10.976 26.201 1.00 96.94 265 SER A N 1
ATOM 2015 C CA . SER A 1 265 ? -12.505 -11.547 25.225 1.00 96.94 265 SER A CA 1
ATOM 2016 C C . SER A 1 265 ? -13.065 -11.531 23.798 1.00 96.94 265 SER A C 1
ATOM 2018 O O . SER A 1 265 ? -12.372 -11.129 22.859 1.00 96.94 265 SER A O 1
ATOM 2020 N N . LEU A 1 266 ? -14.339 -11.898 23.640 1.00 98.31 266 LEU A N 1
ATOM 2021 C CA . LEU A 1 266 ? -15.044 -11.872 22.364 1.00 98.31 266 LEU A CA 1
ATOM 2022 C C . LEU A 1 266 ? -15.243 -10.439 21.865 1.00 98.31 266 LEU A C 1
ATOM 2024 O O . LEU A 1 266 ? -15.001 -10.170 20.688 1.00 98.31 266 LEU A O 1
ATOM 2028 N N . ALA A 1 267 ? -15.639 -9.516 22.747 1.00 98.31 267 ALA A N 1
ATOM 2029 C CA . ALA A 1 267 ? -15.826 -8.112 22.391 1.00 98.31 267 ALA A CA 1
ATOM 2030 C C . ALA A 1 267 ? -14.523 -7.473 21.891 1.00 98.31 267 ALA A C 1
ATOM 2032 O O . ALA A 1 267 ? -14.507 -6.874 20.815 1.00 98.31 267 ALA A O 1
ATOM 2033 N N . PHE A 1 268 ? -13.409 -7.657 22.607 1.00 98.44 268 PHE A N 1
ATOM 2034 C CA . PHE A 1 268 ? -12.106 -7.140 22.180 1.00 98.44 268 PHE A CA 1
ATOM 2035 C C . PHE A 1 268 ? -11.648 -7.745 20.849 1.00 98.44 268 PHE A C 1
ATOM 2037 O O . PHE A 1 268 ? -11.171 -7.014 19.976 1.00 98.44 268 PHE A O 1
ATOM 2044 N N . ALA A 1 269 ? -11.830 -9.055 20.657 1.00 98.50 269 ALA A N 1
ATOM 2045 C CA . ALA A 1 269 ? -11.478 -9.714 19.404 1.00 98.50 269 ALA A CA 1
ATOM 2046 C C . ALA A 1 269 ? -12.321 -9.198 18.224 1.00 98.50 269 ALA A C 1
ATOM 2048 O O . ALA A 1 269 ? -11.775 -8.919 17.153 1.00 98.50 269 ALA A O 1
ATOM 2049 N N . ALA A 1 270 ? -13.625 -8.995 18.433 1.00 98.44 270 ALA A N 1
ATOM 2050 C CA . ALA A 1 270 ? -14.531 -8.419 17.444 1.00 98.44 270 ALA A CA 1
ATOM 2051 C C . ALA A 1 270 ? -14.157 -6.966 17.099 1.00 98.44 270 ALA A C 1
ATOM 2053 O O . ALA A 1 270 ? -14.069 -6.620 15.922 1.00 98.44 270 ALA A O 1
ATOM 2054 N N . ILE A 1 271 ? -13.863 -6.126 18.099 1.00 98.69 271 ILE A N 1
ATOM 2055 C CA . ILE A 1 271 ? -13.405 -4.739 17.897 1.00 98.69 271 ILE A CA 1
ATOM 2056 C C . ILE A 1 271 ? -12.123 -4.714 17.055 1.00 98.69 271 ILE A C 1
ATOM 2058 O O . ILE A 1 271 ? -12.038 -3.990 16.061 1.00 98.69 271 ILE A O 1
ATOM 2062 N N . ALA A 1 272 ? -11.140 -5.549 17.400 1.00 98.31 272 ALA A N 1
ATOM 2063 C CA . ALA A 1 272 ? -9.895 -5.640 16.647 1.00 98.31 272 ALA A CA 1
ATOM 2064 C C . ALA A 1 272 ? -10.128 -6.128 15.204 1.00 98.31 272 ALA A C 1
ATOM 2066 O O . ALA A 1 272 ? -9.526 -5.594 14.271 1.00 98.31 272 ALA A O 1
ATOM 2067 N N . ALA A 1 273 ? -11.003 -7.120 15.005 1.00 98.19 273 ALA A N 1
ATOM 2068 C CA . ALA A 1 273 ? -11.352 -7.633 13.680 1.00 98.19 273 ALA A CA 1
ATOM 2069 C C . ALA A 1 273 ? -12.056 -6.585 12.812 1.00 98.19 273 ALA A C 1
ATOM 2071 O O . ALA A 1 273 ? -11.703 -6.436 11.642 1.00 98.19 273 ALA A O 1
ATOM 2072 N N . ALA A 1 274 ? -12.977 -5.803 13.383 1.00 98.06 274 ALA A N 1
ATOM 2073 C CA . ALA A 1 274 ? -13.589 -4.674 12.690 1.00 98.06 274 ALA A CA 1
ATOM 2074 C C . ALA A 1 274 ? -12.533 -3.651 12.243 1.00 98.06 274 ALA A C 1
ATOM 2076 O O . ALA A 1 274 ? -12.577 -3.198 11.103 1.00 98.06 274 ALA A O 1
ATOM 2077 N N . GLY A 1 275 ? -11.528 -3.359 13.077 1.00 97.25 275 GLY A N 1
ATOM 2078 C CA . GLY A 1 275 ? -10.406 -2.488 12.702 1.00 97.25 275 GLY A CA 1
ATOM 2079 C C . GLY A 1 275 ? -9.664 -2.938 11.435 1.00 97.25 275 GLY A C 1
ATOM 2080 O O . GLY A 1 275 ? -9.215 -2.105 10.656 1.00 97.25 275 GLY A O 1
ATOM 2081 N N . ARG A 1 276 ? -9.599 -4.249 11.165 1.00 96.75 276 ARG A N 1
ATOM 2082 C CA . ARG A 1 276 ? -8.947 -4.821 9.969 1.00 96.75 276 ARG A CA 1
ATOM 2083 C C . ARG A 1 276 ? -9.824 -4.833 8.712 1.00 96.75 276 ARG A C 1
ATOM 2085 O O . ARG A 1 276 ? -9.367 -5.279 7.666 1.00 96.75 276 ARG A O 1
ATOM 2092 N N . CYS A 1 277 ? -11.065 -4.353 8.795 1.00 96.19 277 CYS A N 1
ATOM 2093 C CA . CYS A 1 277 ? -12.029 -4.365 7.689 1.00 96.19 277 CYS A CA 1
ATOM 2094 C C . CYS A 1 277 ? -12.124 -3.023 6.941 1.00 96.19 277 CYS A C 1
ATOM 2096 O O . CYS A 1 277 ? -13.066 -2.809 6.183 1.00 96.19 277 CYS A O 1
ATOM 2098 N N . GLY A 1 278 ? -11.193 -2.091 7.166 1.00 92.44 278 GLY A N 1
ATOM 2099 C CA . GLY A 1 278 ? -11.190 -0.798 6.480 1.00 92.44 278 GLY A CA 1
ATOM 2100 C C . GLY A 1 278 ? -12.495 -0.018 6.676 1.00 92.44 278 GLY A C 1
ATOM 2101 O O . GLY A 1 278 ? -13.006 0.098 7.791 1.00 92.44 278 GLY A O 1
ATOM 2102 N N . ALA A 1 279 ? -13.055 0.505 5.581 1.00 91.88 279 ALA A N 1
ATOM 2103 C CA . ALA A 1 279 ? -14.289 1.292 5.611 1.00 91.88 279 ALA A CA 1
ATOM 2104 C C . ALA A 1 279 ? -15.497 0.510 6.166 1.00 91.88 279 ALA A C 1
ATOM 2106 O O . ALA A 1 279 ? -16.295 1.087 6.907 1.00 91.88 279 ALA A O 1
ATOM 2107 N N . ASP A 1 280 ? -15.603 -0.793 5.881 1.00 94.75 280 ASP A N 1
ATOM 2108 C CA . ASP A 1 280 ? -16.672 -1.649 6.419 1.00 94.75 280 ASP A CA 1
ATOM 2109 C C . ASP A 1 280 ? -16.584 -1.765 7.950 1.00 94.75 280 ASP A C 1
ATOM 2111 O O . ASP A 1 280 ? -17.597 -1.807 8.653 1.00 94.75 280 ASP A O 1
ATOM 2115 N N . GLY A 1 281 ? -15.359 -1.733 8.483 1.00 96.56 281 GLY A N 1
ATOM 2116 C CA . GLY A 1 281 ? -15.062 -1.757 9.912 1.00 96.56 281 GLY A CA 1
ATOM 2117 C C . GLY A 1 281 ? -15.568 -0.542 10.686 1.00 96.56 281 GLY A C 1
ATOM 2118 O O . GLY A 1 281 ? -16.068 -0.675 11.804 1.00 96.56 281 GLY A O 1
ATOM 2119 N N . VAL A 1 282 ? -15.505 0.652 10.086 1.00 97.19 282 VAL A N 1
ATOM 2120 C CA . VAL A 1 282 ? -15.926 1.908 10.738 1.00 97.19 282 VAL A CA 1
ATOM 2121 C C . VAL A 1 282 ? -17.389 1.840 11.185 1.00 97.19 282 VAL A C 1
ATOM 2123 O O . VAL A 1 282 ? -17.736 2.284 12.282 1.00 97.19 282 VAL A O 1
ATOM 2126 N N . ALA A 1 283 ? -18.255 1.230 10.370 1.00 91.50 283 ALA A N 1
ATOM 2127 C CA . ALA A 1 283 ? -19.673 1.079 10.684 1.00 91.50 283 ALA A CA 1
ATOM 2128 C C . ALA A 1 283 ? -19.937 0.147 11.882 1.00 91.50 283 ALA A C 1
ATOM 2130 O O . ALA A 1 283 ? -20.959 0.309 12.555 1.00 91.50 283 ALA A O 1
ATOM 2131 N N . ALA A 1 284 ? -19.042 -0.811 12.142 1.00 93.00 284 ALA A N 1
ATOM 2132 C CA . ALA A 1 284 ? -19.102 -1.688 13.308 1.00 93.00 284 ALA A CA 1
ATOM 2133 C C . ALA A 1 284 ? -18.624 -0.976 14.583 1.00 93.00 284 ALA A C 1
ATOM 2135 O O . ALA A 1 284 ? -19.204 -1.164 15.649 1.00 93.00 284 ALA A O 1
ATOM 2136 N N . LEU A 1 285 ? -17.604 -0.124 14.463 1.00 97.38 285 LEU A N 1
ATOM 2137 C CA . LEU A 1 285 ? -16.932 0.509 15.599 1.00 97.38 285 LEU A CA 1
ATOM 2138 C C . LEU A 1 285 ? -17.653 1.754 16.129 1.00 97.38 285 LEU A C 1
ATOM 2140 O O . LEU A 1 285 ? -17.687 1.973 17.337 1.00 97.38 285 LEU A O 1
ATOM 2144 N N . LYS A 1 286 ? -18.283 2.554 15.256 1.00 93.12 286 LYS A N 1
ATOM 2145 C CA . LYS A 1 286 ? -18.896 3.840 15.648 1.00 93.12 286 LYS A CA 1
ATOM 2146 C C . LYS A 1 286 ? -20.030 3.739 16.682 1.00 93.12 286 LYS A C 1
ATOM 2148 O O . LYS A 1 286 ? -20.423 4.748 17.253 1.00 93.12 286 LYS A O 1
ATOM 2153 N N . GLY A 1 287 ? -20.594 2.545 16.884 1.00 87.19 287 GLY A N 1
ATOM 2154 C CA . GLY A 1 287 ? -21.701 2.310 17.817 1.00 87.19 287 GLY A CA 1
ATOM 2155 C C . GLY A 1 287 ? -21.278 2.108 19.275 1.00 87.19 287 GLY A C 1
ATOM 2156 O O . GLY A 1 287 ? -22.147 2.001 20.136 1.00 87.19 287 GLY A O 1
ATOM 2157 N N . ILE A 1 288 ? -19.976 2.030 19.565 1.00 95.81 288 ILE A N 1
ATOM 2158 C CA . ILE A 1 288 ? -19.476 1.713 20.906 1.00 95.81 288 ILE A CA 1
ATOM 2159 C C . ILE A 1 288 ? -19.536 2.976 21.789 1.00 95.81 288 ILE A C 1
ATOM 2161 O O . ILE A 1 288 ? -18.878 3.971 21.465 1.00 95.81 288 ILE A O 1
ATOM 2165 N N . PRO A 1 289 ? -20.304 2.982 22.899 1.00 93.94 289 PRO A N 1
ATOM 2166 C CA . PRO A 1 289 ? -20.472 4.174 23.726 1.00 93.94 289 PRO A CA 1
ATOM 2167 C C . PRO A 1 289 ? -19.170 4.596 24.405 1.00 93.94 289 PRO A C 1
ATOM 2169 O O . PRO A 1 289 ? -18.514 3.784 25.052 1.00 93.94 289 PRO A O 1
ATOM 2172 N N . GLY A 1 290 ? -18.856 5.894 24.372 1.00 90.06 290 GLY A N 1
ATOM 2173 C CA . GLY A 1 290 ? -17.694 6.456 25.076 1.00 90.06 290 GLY A CA 1
ATOM 2174 C C . GLY A 1 290 ? -17.741 6.324 26.607 1.00 90.06 290 GLY A C 1
ATOM 2175 O O . GLY A 1 290 ? -16.747 6.597 27.270 1.00 90.06 290 GLY A O 1
ATOM 2176 N N . THR A 1 291 ? -18.884 5.926 27.176 1.00 91.06 291 THR A N 1
ATOM 2177 C CA . THR A 1 291 ? -19.044 5.616 28.606 1.00 91.06 291 THR A CA 1
ATOM 2178 C C . THR A 1 291 ? -18.488 4.245 28.985 1.00 91.06 291 THR A C 1
ATOM 2180 O O . THR A 1 291 ? -18.154 4.038 30.147 1.00 91.06 291 THR A O 1
ATOM 2183 N N . ASN A 1 292 ? -18.354 3.318 28.030 1.00 93.81 292 ASN A N 1
ATOM 2184 C CA . ASN A 1 292 ? -17.635 2.067 28.238 1.00 93.81 292 ASN A CA 1
ATOM 2185 C C . ASN A 1 292 ? -16.158 2.299 27.908 1.00 93.81 292 ASN A C 1
ATOM 2187 O O . ASN A 1 292 ? -15.719 2.053 26.787 1.00 93.81 292 ASN A O 1
ATOM 2191 N N . GLU A 1 293 ? -15.406 2.814 28.882 1.00 95.88 293 GLU A N 1
ATOM 2192 C CA . GLU A 1 293 ? -14.018 3.248 28.686 1.00 95.88 293 GLU A CA 1
ATOM 2193 C C . GLU A 1 293 ? -13.136 2.162 28.049 1.00 95.88 293 GLU A C 1
ATOM 2195 O O . GLU A 1 293 ? -12.392 2.456 27.112 1.00 95.88 293 GLU A O 1
ATOM 2200 N N . LYS A 1 294 ? -13.269 0.901 28.484 1.00 96.31 294 LYS A N 1
ATOM 2201 C CA . LYS A 1 294 ? -12.507 -0.234 27.942 1.00 96.31 294 LYS A CA 1
ATOM 2202 C C . LYS A 1 294 ? -12.756 -0.423 26.442 1.00 96.31 294 LYS A C 1
ATOM 2204 O O . LYS A 1 294 ? -11.816 -0.409 25.645 1.00 96.31 294 LYS A O 1
ATOM 2209 N N . PHE A 1 295 ? -14.019 -0.588 26.047 1.00 97.69 295 PHE A N 1
ATOM 2210 C CA . PHE A 1 295 ? -14.365 -0.862 24.651 1.00 97.69 295 PHE A CA 1
ATOM 2211 C C . PHE A 1 295 ? -14.210 0.373 23.768 1.00 97.69 295 PHE A C 1
ATOM 2213 O O . PHE A 1 295 ? -13.764 0.239 22.635 1.00 97.69 295 PHE A O 1
ATOM 2220 N N . ALA A 1 296 ? -14.500 1.572 24.275 1.00 97.81 296 ALA A N 1
ATOM 2221 C CA . ALA A 1 296 ? -14.303 2.815 23.535 1.00 97.81 296 ALA A CA 1
ATOM 2222 C C . ALA A 1 296 ? -12.818 3.092 23.259 1.00 97.81 296 ALA A C 1
ATOM 2224 O O . ALA A 1 296 ? -12.474 3.525 22.162 1.00 97.81 296 ALA A O 1
ATOM 2225 N N . THR A 1 297 ? -11.928 2.785 24.210 1.00 98.19 297 THR A N 1
ATOM 2226 C CA . THR A 1 297 ? -10.474 2.884 24.001 1.00 98.19 297 THR A CA 1
ATOM 2227 C C . THR A 1 297 ? -10.024 1.923 22.899 1.00 98.19 297 THR A C 1
ATOM 2229 O O . THR A 1 297 ? -9.373 2.343 21.943 1.00 98.19 297 THR A O 1
ATOM 2232 N N . ALA A 1 298 ? -10.443 0.653 22.969 1.00 98.19 298 ALA A N 1
ATOM 2233 C CA . ALA A 1 298 ? -10.139 -0.330 21.929 1.00 98.19 298 ALA A CA 1
ATOM 2234 C C . ALA A 1 298 ? -10.736 0.059 20.563 1.00 98.19 298 ALA A C 1
ATOM 2236 O O . ALA A 1 298 ? -10.084 -0.101 19.531 1.00 98.19 298 ALA A O 1
ATOM 2237 N N . ALA A 1 299 ? -11.950 0.613 20.549 1.00 98.38 299 ALA A N 1
ATOM 2238 C CA . ALA A 1 299 ? -12.621 1.085 19.345 1.00 98.38 299 ALA A CA 1
ATOM 2239 C C . ALA A 1 299 ? -11.891 2.266 18.706 1.00 98.38 299 ALA A C 1
ATOM 2241 O O . ALA A 1 299 ? -11.732 2.283 17.490 1.00 98.38 299 ALA A O 1
ATOM 2242 N N . ALA A 1 300 ? -11.410 3.224 19.503 1.00 98.25 300 ALA A N 1
ATOM 2243 C CA . ALA A 1 300 ? -10.609 4.342 19.016 1.00 98.25 300 ALA A CA 1
ATOM 2244 C C . ALA A 1 300 ? -9.326 3.845 18.332 1.00 98.25 300 ALA A C 1
ATOM 2246 O O . ALA A 1 300 ? -9.033 4.243 17.205 1.00 98.25 300 ALA A O 1
ATOM 2247 N N . THR A 1 301 ? -8.607 2.907 18.955 1.00 97.94 301 THR A N 1
ATOM 2248 C CA . THR A 1 301 ? -7.436 2.274 18.331 1.00 97.94 301 THR A CA 1
ATOM 2249 C C . THR A 1 301 ? -7.813 1.550 17.037 1.00 97.94 301 THR A C 1
ATOM 2251 O O . THR A 1 301 ? -7.183 1.774 16.004 1.00 97.94 301 THR A O 1
ATOM 2254 N N . ALA A 1 302 ? -8.866 0.727 17.057 1.00 98.06 302 ALA A N 1
ATOM 2255 C CA . ALA A 1 302 ? -9.323 -0.020 15.888 1.00 98.06 302 ALA A CA 1
ATOM 2256 C C . ALA A 1 302 ? -9.761 0.900 14.735 1.00 98.06 302 ALA A C 1
ATOM 2258 O O . ALA A 1 302 ? -9.458 0.606 13.583 1.00 98.06 302 ALA A O 1
ATOM 2259 N N . LEU A 1 303 ? -10.405 2.034 15.032 1.00 98.19 303 LEU A N 1
ATOM 2260 C CA . LEU A 1 303 ? -10.775 3.062 14.055 1.00 98.19 303 LEU A CA 1
ATOM 2261 C C . LEU A 1 303 ? -9.541 3.649 13.363 1.00 98.19 303 LEU A C 1
ATOM 2263 O O . LEU A 1 303 ? -9.565 3.819 12.147 1.00 98.19 303 LEU A O 1
ATOM 2267 N N . GLY A 1 304 ? -8.451 3.891 14.096 1.00 94.94 304 GLY A N 1
ATOM 2268 C CA . GLY A 1 304 ? -7.169 4.281 13.500 1.00 94.94 304 GLY A CA 1
ATOM 2269 C C . GLY A 1 304 ? -6.603 3.203 12.570 1.00 94.94 304 GLY A C 1
ATOM 2270 O O . GLY A 1 304 ? -6.203 3.506 11.448 1.00 94.94 304 GLY A O 1
ATOM 2271 N N . VAL A 1 305 ? -6.650 1.935 12.996 1.00 95.25 305 VAL A N 1
ATOM 2272 C CA . VAL A 1 305 ? -6.185 0.778 12.202 1.00 95.25 305 VAL A CA 1
ATOM 2273 C C . VAL A 1 305 ? -6.974 0.603 10.901 1.00 95.25 305 VAL A C 1
ATOM 2275 O O . VAL A 1 305 ? -6.403 0.126 9.923 1.00 95.25 305 VAL A O 1
ATOM 2278 N N . THR A 1 306 ? -8.242 1.036 10.839 1.00 94.25 306 THR A N 1
ATOM 2279 C CA . THR A 1 306 ? -9.013 0.957 9.584 1.00 94.25 306 THR A CA 1
ATOM 2280 C C . THR A 1 306 ? -8.357 1.713 8.430 1.00 94.25 306 THR A C 1
ATOM 2282 O O . THR A 1 306 ? -8.619 1.386 7.274 1.00 94.25 306 THR A O 1
ATOM 2285 N N . GLY A 1 307 ? -7.570 2.760 8.714 1.00 90.12 307 GLY A N 1
ATOM 2286 C CA . GLY A 1 307 ? -7.023 3.648 7.686 1.00 90.12 307 GLY A CA 1
ATOM 2287 C C . GLY A 1 307 ? -8.091 4.410 6.886 1.00 90.12 307 GLY A C 1
ATOM 2288 O O . GLY A 1 307 ? -7.769 5.097 5.918 1.00 90.12 307 GLY A O 1
ATOM 2289 N N . ALA A 1 308 ? -9.374 4.280 7.241 1.00 91.06 308 ALA A N 1
ATOM 2290 C CA . ALA A 1 308 ? -10.475 4.808 6.454 1.00 91.06 308 ALA A CA 1
ATOM 2291 C C . ALA A 1 308 ? -10.739 6.276 6.827 1.00 91.06 308 ALA A C 1
ATOM 2293 O O . ALA A 1 308 ? -10.966 6.567 8.001 1.00 91.06 308 ALA A O 1
ATOM 2294 N N . PRO A 1 309 ? -10.839 7.209 5.858 1.00 90.56 309 PRO A N 1
ATOM 2295 C CA . PRO A 1 309 ? -11.180 8.606 6.149 1.00 90.56 309 PRO A CA 1
ATOM 2296 C C . PRO A 1 309 ? -12.498 8.773 6.922 1.00 90.56 309 PRO A C 1
ATOM 2298 O O . PRO A 1 309 ? -12.646 9.694 7.720 1.00 90.56 309 PRO A O 1
ATOM 2301 N N . ALA A 1 310 ? -13.444 7.844 6.739 1.00 93.88 310 ALA A N 1
ATOM 2302 C CA . ALA A 1 310 ? -14.709 7.816 7.469 1.00 93.88 310 ALA A CA 1
ATOM 2303 C C . ALA A 1 310 ? -14.543 7.621 8.992 1.00 93.88 310 ALA A C 1
ATOM 2305 O O . ALA A 1 310 ? -15.466 7.929 9.740 1.00 93.88 310 ALA A O 1
ATOM 2306 N N . ALA A 1 311 ? -13.386 7.145 9.466 1.00 97.00 311 ALA A N 1
ATOM 2307 C CA . ALA A 1 311 ? -13.093 6.988 10.889 1.00 97.00 311 ALA A CA 1
ATOM 2308 C C . ALA A 1 311 ? -12.873 8.327 11.618 1.00 97.00 311 ALA A C 1
ATOM 2310 O O . ALA A 1 311 ? -12.967 8.371 12.843 1.00 97.00 311 ALA A O 1
ATOM 2311 N N . VAL A 1 312 ? -12.625 9.428 10.897 1.00 97.25 312 VAL A N 1
ATOM 2312 C CA . VAL A 1 312 ? -12.383 10.749 11.506 1.00 97.25 312 VAL A CA 1
ATOM 2313 C C . VAL A 1 312 ? -13.581 11.230 12.330 1.00 97.25 312 VAL A C 1
ATOM 2315 O O . VAL A 1 312 ? -13.394 11.766 13.420 1.00 97.25 312 VAL A O 1
ATOM 2318 N N . GLU A 1 313 ? -14.808 11.016 11.851 1.00 96.12 313 GLU A N 1
ATOM 2319 C CA . GLU A 1 313 ? -16.032 11.447 12.542 1.00 96.12 313 GLU A CA 1
ATOM 2320 C C . GLU A 1 313 ? -16.228 10.758 13.910 1.00 96.12 313 GLU A C 1
ATOM 2322 O O . GLU A 1 313 ? -16.291 11.473 14.917 1.00 96.12 313 GLU A O 1
ATOM 2327 N N . PRO A 1 314 ? -16.225 9.413 14.019 1.00 97.31 314 PRO A N 1
ATOM 2328 C CA . PRO A 1 314 ? -16.361 8.755 15.318 1.00 97.31 314 PRO A CA 1
ATOM 2329 C C . PRO A 1 314 ? -15.161 9.012 16.244 1.00 97.31 314 PRO A C 1
ATOM 2331 O O . PRO A 1 314 ? -15.342 9.157 17.454 1.00 97.31 314 PRO A O 1
ATOM 2334 N N . LEU A 1 315 ? -13.942 9.154 15.710 1.00 97.94 315 LEU A N 1
ATOM 2335 C CA . LEU A 1 315 ? -12.776 9.539 16.515 1.00 97.94 315 LEU A CA 1
ATOM 2336 C C . LEU A 1 315 ? -12.920 10.952 17.093 1.00 97.94 315 LEU A C 1
ATOM 2338 O O . LEU A 1 315 ? -12.612 11.182 18.264 1.00 97.94 315 LEU A O 1
ATOM 2342 N N . PHE A 1 316 ? -13.451 11.898 16.316 1.00 96.38 316 PHE A N 1
ATOM 2343 C CA . PHE A 1 316 ? -13.768 13.229 16.823 1.00 96.38 316 PHE A CA 1
ATOM 2344 C C . PHE A 1 316 ? -14.851 13.188 17.911 1.00 96.38 316 PHE A C 1
ATOM 2346 O O . PHE A 1 316 ? -14.784 13.953 18.874 1.00 96.38 316 PHE A O 1
ATOM 2353 N N . ALA A 1 317 ? -15.831 12.285 17.818 1.00 95.62 317 ALA A N 1
ATOM 2354 C CA . ALA A 1 317 ? -16.781 12.063 18.906 1.00 95.62 317 ALA A CA 1
ATOM 2355 C C . ALA A 1 317 ? -16.078 11.570 20.186 1.00 95.62 317 ALA A C 1
ATOM 2357 O O . ALA A 1 317 ? -16.350 12.094 21.268 1.00 95.62 317 ALA A O 1
ATOM 2358 N N . TYR A 1 318 ? -15.117 10.648 20.066 1.00 96.62 318 TYR A N 1
ATOM 2359 C CA . TYR A 1 318 ? -14.328 10.145 21.196 1.00 96.62 318 TYR A CA 1
ATOM 2360 C C . TYR A 1 318 ? -13.412 11.184 21.848 1.00 96.62 318 TYR A C 1
ATOM 2362 O O . TYR A 1 318 ? -13.306 11.197 23.078 1.00 96.62 318 TYR A O 1
ATOM 2370 N N . LEU A 1 319 ? -12.858 12.128 21.081 1.00 94.69 319 LEU A N 1
ATOM 2371 C CA . LEU A 1 319 ? -12.113 13.270 21.632 1.00 94.69 319 LEU A CA 1
ATOM 2372 C C . LEU A 1 319 ? -12.930 14.102 22.634 1.00 94.69 319 LEU A C 1
ATOM 2374 O O . LEU A 1 319 ? -12.369 14.691 23.559 1.00 94.69 319 LEU A O 1
ATOM 2378 N N . LYS A 1 320 ? -14.256 14.140 22.461 1.00 91.19 320 LYS A N 1
ATOM 2379 C CA . LYS A 1 320 ? -15.192 14.937 23.270 1.00 91.19 320 LYS A CA 1
ATOM 2380 C C . LYS A 1 320 ? -15.775 14.172 24.463 1.00 91.19 320 LYS A C 1
ATOM 2382 O O . LYS A 1 320 ? -16.635 14.699 25.165 1.00 91.19 320 LYS A O 1
ATOM 2387 N N . THR A 1 321 ? -15.360 12.925 24.684 1.00 91.19 321 THR A N 1
ATOM 2388 C CA . THR A 1 321 ? -15.862 12.106 25.799 1.00 91.19 321 THR A CA 1
ATOM 2389 C C . THR A 1 321 ? -15.343 12.605 27.145 1.00 91.19 321 THR A C 1
ATOM 2391 O O . THR A 1 321 ? -14.373 13.353 27.212 1.00 91.19 321 THR A O 1
ATOM 2394 N N . LYS A 1 322 ? -15.957 12.179 28.254 1.00 89.31 322 LYS A N 1
ATOM 2395 C CA . LYS A 1 322 ? -15.469 12.532 29.599 1.00 89.31 322 LYS A CA 1
ATOM 2396 C C . LYS A 1 322 ? -14.176 11.804 29.985 1.00 89.31 322 LYS A C 1
ATOM 2398 O O . LYS A 1 322 ? -13.436 12.318 30.810 1.00 89.31 322 LYS A O 1
ATOM 2403 N N . SER A 1 323 ? -13.886 10.653 29.376 1.00 93.00 323 SER A N 1
ATOM 2404 C CA . SER A 1 323 ? -12.686 9.864 29.672 1.00 93.00 323 SER A CA 1
ATOM 2405 C C . SER A 1 323 ? -11.463 10.424 28.947 1.00 93.00 323 SER A C 1
ATOM 2407 O O . SER A 1 323 ? -11.452 10.527 27.718 1.00 93.00 323 SER A O 1
ATOM 2409 N N . ASP A 1 324 ? -10.431 10.792 29.708 1.00 93.81 324 ASP A N 1
ATOM 2410 C CA . ASP A 1 324 ? -9.155 11.236 29.142 1.00 93.81 324 ASP A CA 1
ATOM 2411 C C . ASP A 1 324 ? -8.468 10.102 28.375 1.00 93.81 324 ASP A C 1
ATOM 2413 O O . ASP A 1 324 ? -7.928 10.345 27.298 1.00 93.81 324 ASP A O 1
ATOM 2417 N N . THR A 1 325 ? -8.580 8.862 28.864 1.00 95.31 325 THR A N 1
ATOM 2418 C CA . THR A 1 325 ? -8.059 7.650 28.216 1.00 95.31 325 THR A CA 1
ATOM 2419 C C . THR A 1 325 ? -8.619 7.489 26.801 1.00 95.31 325 THR A C 1
ATOM 2421 O O . THR A 1 325 ? -7.863 7.379 25.833 1.00 95.31 325 THR A O 1
ATOM 2424 N N . VAL A 1 326 ? -9.950 7.546 26.658 1.00 96.44 326 VAL A N 1
ATOM 2425 C CA . VAL A 1 326 ? -10.634 7.401 25.360 1.00 96.44 326 VAL A CA 1
ATOM 2426 C C . VAL A 1 326 ? -10.254 8.540 24.413 1.00 96.44 326 VAL A C 1
ATOM 2428 O O . VAL A 1 326 ? -9.980 8.309 23.234 1.00 96.44 326 VAL A O 1
ATOM 2431 N N . ALA A 1 327 ? -10.192 9.773 24.920 1.00 95.94 327 ALA A N 1
ATOM 2432 C CA . ALA A 1 327 ? -9.810 10.925 24.114 1.00 95.94 327 ALA A CA 1
ATOM 2433 C C . ALA A 1 327 ? -8.348 10.859 23.646 1.00 95.94 327 ALA A C 1
ATOM 2435 O O . ALA A 1 327 ? -8.063 11.156 22.489 1.00 95.94 327 ALA A O 1
ATOM 2436 N N . MET A 1 328 ? -7.417 10.431 24.498 1.00 95.81 328 MET A N 1
ATOM 2437 C CA . MET A 1 328 ? -6.015 10.258 24.111 1.00 95.81 328 MET A CA 1
ATOM 2438 C C . MET A 1 328 ? -5.842 9.142 23.075 1.00 95.81 328 MET A C 1
ATOM 2440 O O . MET A 1 328 ? -5.111 9.328 22.101 1.00 95.81 328 MET A O 1
ATOM 2444 N N . ALA A 1 329 ? -6.561 8.024 23.219 1.00 97.31 329 ALA A N 1
ATOM 2445 C CA . ALA A 1 329 ? -6.573 6.965 22.212 1.00 97.31 329 ALA A CA 1
ATOM 2446 C C . ALA A 1 329 ? -7.119 7.466 20.864 1.00 97.31 329 ALA A C 1
ATOM 2448 O O . ALA A 1 329 ? -6.546 7.175 19.813 1.00 97.31 329 ALA A O 1
ATOM 2449 N N . ALA A 1 330 ? -8.179 8.281 20.884 1.00 97.75 330 ALA A N 1
ATOM 2450 C CA . ALA A 1 330 ? -8.729 8.883 19.675 1.00 97.75 330 ALA A CA 1
ATOM 2451 C C . ALA A 1 330 ? -7.767 9.882 19.015 1.00 97.75 330 ALA A C 1
ATOM 2453 O O . ALA A 1 330 ? -7.645 9.901 17.791 1.00 97.75 330 ALA A O 1
ATOM 2454 N N . ALA A 1 331 ? -7.041 10.673 19.810 1.00 97.62 331 ALA A N 1
ATOM 2455 C CA . ALA A 1 331 ? -6.005 11.573 19.310 1.00 97.62 331 ALA A CA 1
ATOM 2456 C C . ALA A 1 331 ? -4.873 10.805 18.615 1.00 97.62 331 ALA A C 1
ATOM 2458 O O . ALA A 1 331 ? -4.496 11.145 17.494 1.00 97.62 331 ALA A O 1
ATOM 2459 N N . ALA A 1 332 ? -4.377 9.734 19.243 1.00 97.12 332 ALA A N 1
ATOM 2460 C CA . ALA A 1 332 ? -3.356 8.874 18.655 1.00 97.12 332 ALA A CA 1
ATOM 2461 C C . ALA A 1 332 ? -3.839 8.234 17.342 1.00 97.12 332 ALA A C 1
ATOM 2463 O O . ALA A 1 332 ? -3.107 8.225 16.356 1.00 97.12 332 ALA A O 1
ATOM 2464 N N . ALA A 1 333 ? -5.087 7.765 17.291 1.00 97.31 333 ALA A N 1
ATOM 2465 C CA . ALA A 1 333 ? -5.677 7.215 16.073 1.00 97.31 333 ALA A CA 1
ATOM 2466 C C . ALA A 1 333 ? -5.806 8.259 14.946 1.00 97.31 333 ALA A C 1
ATOM 2468 O O . ALA A 1 333 ? -5.498 7.954 13.797 1.00 97.31 333 ALA A O 1
ATOM 2469 N N . LEU A 1 334 ? -6.186 9.504 15.254 1.00 97.50 334 LEU A N 1
ATOM 2470 C CA . LEU A 1 334 ? -6.206 10.608 14.280 1.00 97.50 334 LEU A CA 1
ATOM 2471 C C . LEU A 1 334 ? -4.800 10.989 13.788 1.00 97.50 334 LEU A C 1
ATOM 2473 O O . LEU A 1 334 ? -4.653 11.412 12.640 1.00 97.50 334 LEU A O 1
ATOM 2477 N N . ALA A 1 335 ? -3.773 10.825 14.627 1.00 93.25 335 ALA A N 1
ATOM 2478 C CA . ALA A 1 335 ? -2.380 10.984 14.210 1.00 93.25 335 ALA A CA 1
ATOM 2479 C C . ALA A 1 335 ? -1.949 9.888 13.222 1.00 93.25 335 ALA A C 1
ATOM 2481 O O . ALA A 1 335 ? -1.229 10.149 12.267 1.00 93.25 335 ALA A O 1
ATOM 2482 N N . VAL A 1 336 ? -2.401 8.650 13.442 1.00 91.81 336 VAL A N 1
ATOM 2483 C CA . VAL A 1 336 ? -2.131 7.530 12.526 1.00 91.81 336 VAL A CA 1
ATOM 2484 C C . VAL A 1 336 ? -2.855 7.717 11.190 1.00 91.81 336 VAL A C 1
ATOM 2486 O O . VAL A 1 336 ? -2.268 7.455 10.146 1.00 91.81 336 VAL A O 1
ATOM 2489 N N . LEU A 1 337 ? -4.109 8.188 11.203 1.00 88.69 337 LEU A N 1
ATOM 2490 C CA . LEU A 1 337 ? -4.870 8.436 9.972 1.00 88.69 337 LEU A CA 1
ATOM 2491 C C . LEU A 1 337 ? -4.281 9.574 9.130 1.00 88.69 337 LEU A C 1
ATOM 2493 O O . LEU A 1 337 ? -4.278 9.490 7.903 1.00 88.69 337 LEU A O 1
ATOM 2497 N N . GLY A 1 338 ? -3.811 10.642 9.779 1.00 88.19 338 GLY A N 1
ATOM 2498 C CA . GLY A 1 338 ? -3.253 11.800 9.091 1.00 88.19 338 GLY A CA 1
ATOM 2499 C C . GLY A 1 338 ? -4.239 12.512 8.152 1.00 88.19 338 GLY A C 1
ATOM 2500 O O . GLY A 1 338 ? -5.460 12.340 8.201 1.00 88.19 338 GLY A O 1
ATOM 2501 N N . GLY A 1 339 ? -3.694 13.363 7.285 1.00 85.81 339 GLY A N 1
ATOM 2502 C CA . GLY A 1 339 ? -4.471 14.143 6.320 1.00 85.81 339 GLY A CA 1
ATOM 2503 C C . GLY A 1 339 ? -5.217 15.336 6.930 1.00 85.81 339 GLY A C 1
ATOM 2504 O O . GLY A 1 339 ? -5.277 15.531 8.149 1.00 85.81 339 GLY A O 1
ATOM 2505 N N . ASP A 1 340 ? -5.786 16.173 6.061 1.00 87.81 340 ASP A N 1
ATOM 2506 C CA . ASP A 1 340 ? -6.396 17.443 6.473 1.00 87.81 340 ASP A CA 1
ATOM 2507 C C . ASP A 1 340 ? -7.622 17.256 7.372 1.00 87.81 340 ASP A C 1
ATOM 2509 O O . ASP A 1 340 ? -7.796 18.009 8.328 1.00 87.81 340 ASP A O 1
ATOM 2513 N N . ALA A 1 341 ? -8.438 16.226 7.126 1.00 90.38 341 ALA A N 1
ATOM 2514 C CA . ALA A 1 341 ? -9.621 15.947 7.937 1.00 90.38 341 ALA A CA 1
ATOM 2515 C C . ALA A 1 341 ? -9.252 15.547 9.376 1.00 90.38 341 ALA A C 1
ATOM 2517 O O . ALA A 1 341 ? -9.806 16.102 10.327 1.00 90.38 341 ALA A O 1
ATOM 2518 N N . ALA A 1 342 ? -8.286 14.636 9.557 1.00 93.06 342 ALA A N 1
ATOM 2519 C CA . ALA A 1 342 ? -7.847 14.241 10.895 1.00 93.06 342 ALA A CA 1
ATOM 2520 C C . ALA A 1 342 ? -7.122 15.390 11.611 1.00 93.06 342 ALA A C 1
ATOM 2522 O O . ALA A 1 342 ? -7.342 15.624 12.798 1.00 93.06 342 ALA A O 1
ATOM 2523 N N . THR A 1 343 ? -6.322 16.167 10.874 1.00 92.81 343 THR A N 1
ATOM 2524 C CA . THR A 1 343 ? -5.680 17.390 11.381 1.00 92.81 343 THR A CA 1
ATOM 2525 C C . THR A 1 343 ? -6.718 18.409 11.856 1.00 92.81 343 THR A C 1
ATOM 2527 O O . THR A 1 343 ? -6.598 18.950 12.955 1.00 92.81 343 THR A O 1
ATOM 2530 N N . GLY A 1 344 ? -7.779 18.627 11.075 1.00 93.50 344 GLY A N 1
ATOM 2531 C CA . GLY A 1 344 ? -8.896 19.492 11.450 1.00 93.50 344 GLY A CA 1
ATOM 2532 C C . GLY A 1 344 ? -9.622 19.007 12.707 1.00 93.50 344 GLY A C 1
ATOM 2533 O O . GLY A 1 344 ? -9.921 19.809 13.592 1.00 93.50 344 GLY A O 1
ATOM 2534 N N . ALA A 1 345 ? -9.838 17.695 12.841 1.00 95.88 345 ALA A N 1
ATOM 2535 C CA . ALA A 1 345 ? -10.443 17.105 14.035 1.00 95.88 345 ALA A CA 1
ATOM 2536 C C . ALA A 1 345 ? -9.580 17.304 15.297 1.00 95.88 345 ALA A C 1
ATOM 2538 O O . ALA A 1 345 ? -10.118 17.634 16.354 1.00 95.88 345 ALA A O 1
ATOM 2539 N N . LEU A 1 346 ? -8.252 17.170 15.192 1.00 95.81 346 LEU A N 1
ATOM 2540 C CA . LEU A 1 346 ? -7.315 17.430 16.296 1.00 95.81 346 LEU A CA 1
ATOM 2541 C C . LEU A 1 346 ? -7.328 18.906 16.722 1.00 95.81 346 LEU A C 1
ATOM 2543 O O . LEU A 1 346 ? -7.399 19.205 17.914 1.00 95.81 346 LEU A O 1
ATOM 2547 N N . VAL A 1 347 ? -7.337 19.833 15.759 1.00 94.25 347 VAL A N 1
ATOM 2548 C CA . VAL A 1 347 ? -7.462 21.281 16.008 1.00 94.25 347 VAL A CA 1
ATOM 2549 C C . VAL A 1 347 ? -8.774 21.619 16.727 1.00 94.25 347 VAL A C 1
ATOM 2551 O O . VAL A 1 347 ? -8.784 22.373 17.708 1.00 94.25 347 VAL A O 1
ATOM 2554 N N . ALA A 1 348 ? -9.888 21.039 16.276 1.00 92.62 348 ALA A N 1
ATOM 2555 C CA . ALA A 1 348 ? -11.182 21.205 16.929 1.00 92.62 348 ALA A CA 1
ATOM 2556 C C . ALA A 1 348 ? -11.185 20.597 18.346 1.00 92.62 348 ALA A C 1
ATOM 2558 O O . ALA A 1 348 ? -11.740 21.189 19.273 1.00 92.62 348 ALA A O 1
ATOM 2559 N N . GLY A 1 349 ? -10.516 19.455 18.535 1.00 92.19 349 GLY A N 1
ATOM 2560 C CA . GLY A 1 349 ? -10.310 18.816 19.835 1.00 92.19 349 GLY A CA 1
ATOM 2561 C C . GLY A 1 349 ? -9.532 19.692 20.818 1.00 92.19 349 GLY A C 1
ATOM 2562 O O . GLY A 1 349 ? -9.979 19.874 21.948 1.00 92.19 349 GLY A O 1
ATOM 2563 N N . LEU A 1 350 ? -8.419 20.300 20.389 1.00 90.88 350 LEU A N 1
ATOM 2564 C CA . LEU A 1 350 ? -7.647 21.238 21.218 1.00 90.88 350 LEU A CA 1
ATOM 2565 C C . LEU A 1 350 ? -8.480 22.450 21.626 1.00 90.88 350 LEU A C 1
ATOM 2567 O O . LEU A 1 350 ? -8.489 22.816 22.800 1.00 90.88 350 LEU A O 1
ATOM 2571 N N . SER A 1 351 ? -9.209 23.039 20.675 1.00 89.44 351 SER A N 1
ATOM 2572 C CA . SER A 1 351 ? -10.114 24.162 20.948 1.00 89.44 351 SER A CA 1
ATOM 2573 C C . SER A 1 351 ? -11.159 23.804 22.010 1.00 89.44 351 SER A C 1
ATOM 2575 O O . SER A 1 351 ? -11.405 24.590 22.921 1.00 89.44 351 SER A O 1
ATOM 2577 N N . ASN A 1 352 ? -11.735 22.599 21.932 1.00 87.69 352 ASN A N 1
ATOM 2578 C CA . ASN A 1 352 ? -12.689 22.104 22.923 1.00 87.69 352 ASN A CA 1
ATOM 2579 C C . ASN A 1 352 ? -12.035 21.929 24.306 1.00 87.69 352 ASN A C 1
ATOM 2581 O O . ASN A 1 352 ? -12.554 22.445 25.294 1.00 87.69 352 ASN A O 1
ATOM 2585 N N . CYS A 1 353 ? -10.864 21.288 24.378 1.00 85.94 353 CYS A N 1
ATOM 2586 C CA . CYS A 1 353 ? -10.131 21.132 25.637 1.00 85.94 353 CYS A CA 1
ATOM 2587 C C . CYS A 1 353 ? -9.832 22.478 26.299 1.00 85.94 353 CYS A C 1
ATOM 2589 O O . CYS A 1 353 ? -9.972 22.607 27.506 1.00 85.94 353 CYS A O 1
ATOM 2591 N N . GLU A 1 354 ? -9.455 23.499 25.534 1.00 83.88 354 GLU A N 1
ATOM 2592 C CA . GLU A 1 354 ? -9.193 24.825 26.100 1.00 83.88 354 GLU A CA 1
ATOM 2593 C C . GLU A 1 354 ? -10.450 25.517 26.621 1.00 83.88 354 GLU A C 1
ATOM 2595 O O . GLU A 1 354 ? -10.386 26.184 27.650 1.00 83.88 354 GLU A O 1
ATOM 2600 N N . ALA A 1 355 ? -11.578 25.353 25.930 1.00 84.69 355 ALA A N 1
ATOM 2601 C CA . ALA A 1 355 ? -12.836 25.975 26.321 1.00 84.69 355 ALA A CA 1
ATOM 2602 C C . ALA A 1 355 ? -13.495 25.280 27.521 1.00 84.69 355 ALA A C 1
ATOM 2604 O O . ALA A 1 355 ? -14.058 25.953 28.380 1.00 84.69 355 ALA A O 1
ATOM 2605 N N . LEU A 1 356 ? -13.452 23.944 27.569 1.00 82.75 356 LEU A N 1
ATOM 2606 C CA . LEU A 1 356 ? -14.263 23.149 28.497 1.00 82.75 356 LEU A CA 1
ATOM 2607 C C . LEU A 1 356 ? -13.447 22.342 29.516 1.00 82.75 356 LEU A C 1
ATOM 2609 O O . LEU A 1 356 ? -13.978 22.012 30.572 1.00 82.75 356 LEU A O 1
ATOM 2613 N N . LEU A 1 357 ? -12.186 22.002 29.226 1.00 80.88 357 LEU A N 1
ATOM 2614 C CA . LEU A 1 357 ? -11.358 21.091 30.037 1.00 80.88 357 LEU A CA 1
ATOM 2615 C C . LEU A 1 357 ? -9.890 21.571 30.158 1.00 80.88 357 LEU A C 1
ATOM 2617 O O . LEU A 1 357 ? -8.966 20.811 29.849 1.00 80.88 357 LEU A O 1
ATOM 2621 N N . PRO A 1 358 ? -9.624 22.818 30.597 1.00 76.44 358 PRO A N 1
ATOM 2622 C CA . PRO A 1 358 ? -8.309 23.454 30.449 1.00 76.44 358 PRO A CA 1
ATOM 2623 C C . PRO A 1 358 ? -7.176 22.770 31.231 1.00 76.44 358 PRO A C 1
ATOM 2625 O O . PRO A 1 358 ? -6.015 22.894 30.844 1.00 76.44 358 PRO A O 1
ATOM 2628 N N . ALA A 1 359 ? -7.504 22.041 32.301 1.00 82.38 359 ALA A N 1
ATOM 2629 C CA . ALA A 1 359 ? -6.553 21.297 33.129 1.00 82.38 359 ALA A CA 1
ATOM 2630 C C . ALA A 1 359 ? -6.421 19.810 32.740 1.00 82.38 359 ALA A C 1
ATOM 2632 O O . ALA A 1 359 ? -5.685 19.076 33.396 1.00 82.38 359 ALA A O 1
ATOM 2633 N N . SER A 1 360 ? -7.139 19.338 31.711 1.00 85.62 360 SER A N 1
ATOM 2634 C CA . SER A 1 360 ? -7.135 17.915 31.363 1.00 85.62 360 SER A CA 1
ATOM 2635 C C . SER A 1 360 ? -5.801 17.485 30.727 1.00 85.62 360 SER A C 1
ATOM 2637 O O . SER A 1 360 ? -5.322 18.142 29.790 1.00 85.62 360 SER A O 1
ATOM 2639 N N . PRO A 1 361 ? -5.229 16.339 31.148 1.00 87.31 361 PRO A N 1
ATOM 2640 C CA . PRO A 1 361 ? -4.012 15.777 30.561 1.00 87.31 361 PRO A CA 1
ATOM 2641 C C . PRO A 1 361 ? -4.163 15.440 29.071 1.00 87.31 361 PRO A C 1
ATOM 2643 O O . PRO A 1 361 ? -3.168 15.429 28.342 1.00 87.31 361 PRO A O 1
ATOM 2646 N N . ARG A 1 362 ? -5.395 15.254 28.566 1.00 90.44 362 ARG A N 1
ATOM 2647 C CA . ARG A 1 362 ? -5.633 14.947 27.145 1.00 90.44 362 ARG A CA 1
ATOM 2648 C C . ARG A 1 362 ? -5.120 16.038 26.208 1.00 90.44 362 ARG A C 1
ATOM 2650 O O . ARG A 1 362 ? -4.813 15.749 25.055 1.00 90.44 362 ARG A O 1
ATOM 2657 N N . LYS A 1 363 ? -5.010 17.287 26.686 1.00 90.00 363 LYS A N 1
ATOM 2658 C CA . LYS A 1 363 ? -4.479 18.405 25.896 1.00 90.00 363 LYS A CA 1
ATOM 2659 C C . LYS A 1 363 ? -3.088 18.081 25.343 1.00 90.00 363 LYS A C 1
ATOM 2661 O O . LYS A 1 363 ? -2.837 18.357 24.174 1.00 90.00 363 LYS A O 1
ATOM 2666 N N . GLY A 1 364 ? -2.226 17.464 26.156 1.00 89.31 364 GLY A N 1
ATOM 2667 C CA . GLY A 1 364 ? -0.885 17.049 25.738 1.00 89.31 364 GLY A CA 1
ATOM 2668 C C . GLY A 1 364 ? -0.926 15.997 24.630 1.00 89.31 364 GLY A C 1
ATOM 2669 O O . GLY A 1 364 ? -0.284 16.175 23.600 1.00 89.31 364 GLY A O 1
ATOM 2670 N N . GLY A 1 365 ? -1.758 14.962 24.789 1.00 91.31 365 GLY A N 1
ATOM 2671 C CA . GLY A 1 365 ? -1.905 13.902 23.785 1.00 91.31 365 GLY A CA 1
ATOM 2672 C C . GLY A 1 365 ? -2.456 14.401 22.443 1.00 91.31 365 GLY A C 1
ATOM 2673 O O . GLY A 1 365 ? -1.970 14.003 21.387 1.00 91.31 365 GLY A O 1
ATOM 2674 N N . ILE A 1 366 ? -3.430 15.321 22.459 1.00 93.50 366 ILE A N 1
ATOM 2675 C CA . ILE A 1 366 ? -3.968 15.916 21.222 1.00 93.50 366 ILE A CA 1
ATOM 2676 C C . ILE A 1 366 ? -2.923 16.823 20.551 1.00 93.50 366 ILE A C 1
ATOM 2678 O O . ILE A 1 366 ? -2.816 16.832 19.324 1.00 93.50 366 ILE A O 1
ATOM 2682 N N . LEU A 1 367 ? -2.126 17.556 21.333 1.00 92.19 367 LEU A N 1
ATOM 2683 C CA . LEU A 1 367 ? -1.057 18.405 20.805 1.00 92.19 367 LEU A CA 1
ATOM 2684 C C . LEU A 1 367 ? 0.059 17.576 20.156 1.00 92.19 367 LEU A C 1
ATOM 2686 O O . LEU A 1 367 ? 0.502 17.901 19.058 1.00 92.19 367 LEU A O 1
ATOM 2690 N N . GLU A 1 368 ? 0.466 16.476 20.790 1.00 92.06 368 GLU A N 1
ATOM 2691 C CA . GLU A 1 368 ? 1.450 15.547 20.228 1.00 92.06 368 GLU A CA 1
ATOM 2692 C C . GLU A 1 368 ? 0.957 14.931 18.911 1.00 92.06 368 GLU A C 1
ATOM 2694 O O . GLU A 1 368 ? 1.690 14.893 17.922 1.00 92.06 368 GLU A O 1
ATOM 2699 N N . ALA A 1 369 ? -0.308 14.509 18.867 1.00 93.81 369 ALA A N 1
ATOM 2700 C CA . ALA A 1 369 ? -0.940 14.012 17.651 1.00 93.81 369 ALA A CA 1
ATOM 2701 C C . ALA A 1 369 ? -0.937 15.058 16.519 1.00 93.81 369 ALA A C 1
ATOM 2703 O O . ALA A 1 369 ? -0.643 14.731 15.368 1.00 93.81 369 ALA A O 1
ATOM 2704 N N . LEU A 1 370 ? -1.215 16.327 16.839 1.00 93.50 370 LEU A N 1
ATOM 2705 C CA . LEU A 1 370 ? -1.190 17.419 15.863 1.00 93.50 370 LEU A CA 1
ATOM 2706 C C . LEU A 1 370 ? 0.227 17.683 15.333 1.00 93.50 370 LEU A C 1
ATOM 2708 O O . LEU A 1 370 ? 0.407 17.877 14.129 1.00 93.50 370 LEU A O 1
ATOM 2712 N N . ASN A 1 371 ? 1.231 17.652 16.211 1.00 91.81 371 ASN A N 1
ATOM 2713 C CA . ASN A 1 371 ? 2.639 17.786 15.833 1.00 91.81 371 ASN A CA 1
ATOM 2714 C C . ASN A 1 371 ? 3.040 16.695 14.830 1.00 91.81 371 ASN A C 1
ATOM 2716 O O . ASN A 1 371 ? 3.619 17.000 13.788 1.00 91.81 371 ASN A O 1
ATOM 2720 N N . ARG A 1 372 ? 2.640 15.437 15.077 1.00 89.25 372 ARG A N 1
ATOM 2721 C CA . ARG A 1 372 ? 2.893 14.319 14.150 1.00 89.25 372 ARG A CA 1
ATOM 2722 C C . ARG A 1 372 ? 2.255 14.541 12.777 1.00 89.25 372 ARG A C 1
ATOM 2724 O O . ARG A 1 372 ? 2.940 14.389 11.772 1.00 89.25 372 ARG A O 1
ATOM 2731 N N . ASN A 1 373 ? 0.988 14.956 12.721 1.00 87.50 373 ASN A N 1
ATOM 2732 C CA . ASN A 1 373 ? 0.291 15.169 11.443 1.00 87.50 373 ASN A CA 1
ATOM 2733 C C . ASN A 1 373 ? 0.845 16.338 10.622 1.00 87.50 373 ASN A C 1
ATOM 2735 O O . ASN A 1 373 ? 0.730 16.343 9.399 1.00 87.50 373 ASN A O 1
ATOM 2739 N N . THR A 1 374 ? 1.403 17.349 11.285 1.00 86.06 374 THR A N 1
ATOM 2740 C CA . THR A 1 374 ? 1.846 18.592 10.632 1.00 86.06 374 THR A CA 1
ATOM 2741 C C . THR A 1 374 ? 3.356 18.660 10.409 1.00 86.06 374 THR A C 1
ATOM 2743 O O . THR A 1 374 ? 3.821 19.538 9.681 1.00 86.06 374 THR A O 1
ATOM 2746 N N . GLY A 1 375 ? 4.127 17.776 11.052 1.00 85.31 375 GLY A N 1
ATOM 2747 C CA . GLY A 1 375 ? 5.587 17.865 11.119 1.00 85.31 375 GLY A CA 1
ATOM 2748 C C . GLY A 1 375 ? 6.092 19.090 11.894 1.00 85.31 375 GLY A C 1
ATOM 2749 O O . GLY A 1 375 ? 7.264 19.440 11.783 1.00 85.31 375 GLY A O 1
ATOM 2750 N N . GLN A 1 376 ? 5.214 19.773 12.634 1.00 88.00 376 GLN A N 1
ATOM 2751 C CA . GLN A 1 376 ? 5.537 20.958 13.429 1.00 88.00 376 GLN A CA 1
ATOM 2752 C C . GLN A 1 376 ? 5.782 20.578 14.893 1.00 88.00 376 GLN A C 1
ATOM 2754 O O . GLN A 1 376 ? 5.449 19.480 15.334 1.00 88.00 376 GLN A O 1
ATOM 2759 N N . SER A 1 377 ? 6.336 21.514 15.665 1.00 87.94 377 SER A N 1
ATOM 2760 C CA . SER A 1 377 ? 6.480 21.385 17.116 1.00 87.94 377 SER A CA 1
ATOM 2761 C C . SER A 1 377 ? 5.787 22.555 17.800 1.00 87.94 377 SER A C 1
ATOM 2763 O O . SER A 1 377 ? 6.339 23.649 17.903 1.00 87.94 377 SER A O 1
ATOM 2765 N N . PHE A 1 378 ? 4.548 22.330 18.228 1.00 86.62 378 PHE A N 1
ATOM 2766 C CA . PHE A 1 378 ? 3.798 23.278 19.038 1.00 86.62 378 PHE A CA 1
ATOM 2767 C C . PHE A 1 378 ? 3.995 22.939 20.519 1.00 86.62 378 PHE A C 1
ATOM 2769 O O . PHE A 1 378 ? 3.615 21.860 20.972 1.00 86.62 378 PHE A O 1
ATOM 2776 N N . ALA A 1 379 ? 4.570 23.868 21.277 1.00 78.56 379 ALA A N 1
ATOM 2777 C CA . ALA A 1 379 ? 4.715 23.819 22.728 1.00 78.56 379 ALA A CA 1
ATOM 2778 C C . ALA A 1 379 ? 3.593 24.587 23.447 1.00 78.56 379 ALA A C 1
ATOM 2780 O O . ALA A 1 379 ? 3.260 24.282 24.594 1.00 78.56 379 ALA A O 1
ATOM 2781 N N . LYS A 1 380 ? 3.002 25.599 22.794 1.00 79.19 380 LYS A N 1
ATOM 2782 C CA . LYS A 1 380 ? 1.975 26.471 23.391 1.00 79.19 380 LYS A CA 1
ATOM 2783 C C . LYS A 1 380 ? 0.741 26.628 22.514 1.00 79.19 380 LYS A C 1
ATOM 2785 O O . LYS A 1 380 ? 0.787 26.549 21.290 1.00 79.19 380 LYS A O 1
ATOM 2790 N N . ALA A 1 381 ? -0.370 26.968 23.165 1.00 76.12 381 ALA A N 1
ATOM 2791 C CA . ALA A 1 381 ? -1.648 27.252 22.516 1.00 76.12 381 ALA A CA 1
ATOM 2792 C C . ALA A 1 381 ? -1.559 28.328 21.421 1.00 76.12 381 ALA A C 1
ATOM 2794 O O . ALA A 1 381 ? -2.185 28.227 20.370 1.00 76.12 381 ALA A O 1
ATOM 2795 N N . SER A 1 382 ? -0.763 29.367 21.672 1.00 81.56 382 SER A N 1
ATOM 2796 C CA . SER A 1 382 ? -0.541 30.472 20.739 1.00 81.56 382 SER A CA 1
ATOM 2797 C C . SER A 1 382 ? 0.130 30.031 19.437 1.00 81.56 382 SER A C 1
ATOM 2799 O O . SER A 1 382 ? -0.104 30.645 18.401 1.00 81.56 382 SER A O 1
ATOM 2801 N N . GLU A 1 383 ? 0.950 28.980 19.472 1.00 86.69 383 GLU A N 1
ATOM 2802 C CA . GLU A 1 383 ? 1.774 28.554 18.337 1.00 86.69 383 GLU A CA 1
ATOM 2803 C C . GLU A 1 383 ? 0.942 27.802 17.299 1.00 86.69 383 GLU A C 1
ATOM 2805 O O . GLU A 1 383 ? 0.937 28.187 16.130 1.00 86.69 383 GLU A O 1
ATOM 2810 N N . TRP A 1 384 ? 0.154 26.807 17.721 1.00 87.00 384 TRP A N 1
ATOM 2811 C CA . TRP A 1 384 ? -0.709 26.080 16.787 1.00 87.00 384 TRP A CA 1
ATOM 2812 C C . TRP A 1 384 ? -1.853 26.958 16.254 1.00 87.00 384 TRP A C 1
ATOM 2814 O O . TRP A 1 384 ? -2.250 26.816 15.098 1.00 87.00 384 TRP A O 1
ATOM 2824 N N . LYS A 1 385 ? -2.353 27.925 17.043 1.00 87.25 385 LYS A N 1
ATOM 2825 C CA . LYS A 1 385 ? -3.354 28.906 16.577 1.00 87.25 385 LYS A CA 1
ATOM 2826 C C . LYS A 1 385 ? -2.785 29.853 15.525 1.00 87.25 385 LYS A C 1
ATOM 2828 O O . LYS A 1 385 ? -3.454 30.130 14.531 1.00 87.25 385 LYS A O 1
ATOM 2833 N N . LYS A 1 386 ? -1.553 30.332 15.725 1.00 88.00 386 LYS A N 1
ATOM 2834 C CA . LYS A 1 386 ? -0.852 31.160 14.736 1.00 88.00 386 LYS A CA 1
ATOM 2835 C C . LYS A 1 386 ? -0.636 30.382 13.438 1.00 88.00 386 LYS A C 1
ATOM 2837 O O . LYS A 1 386 ? -0.989 30.883 12.376 1.00 88.00 386 LYS A O 1
ATOM 2842 N N . TRP A 1 387 ? -0.155 29.144 13.538 1.00 89.44 387 TRP A N 1
ATOM 2843 C CA . TRP A 1 387 ? 0.000 28.250 12.390 1.00 89.44 387 TRP A CA 1
ATOM 2844 C C . TRP A 1 387 ? -1.316 28.047 11.625 1.00 89.44 387 TRP A C 1
ATOM 2846 O O . TRP A 1 387 ? -1.345 28.171 10.402 1.00 89.44 387 TRP A O 1
ATOM 2856 N N . LEU A 1 388 ? -2.428 27.809 12.330 1.00 85.88 388 LEU A N 1
ATOM 2857 C CA . LEU A 1 388 ? -3.743 27.650 11.705 1.00 85.88 388 LEU A CA 1
ATOM 2858 C C . LEU A 1 388 ? -4.182 28.918 10.952 1.00 85.88 388 LEU A C 1
ATOM 2860 O O . LEU A 1 388 ? -4.680 28.830 9.830 1.00 85.88 388 LEU A O 1
ATOM 2864 N N . ALA A 1 389 ? -3.965 30.095 11.548 1.00 85.38 389 ALA A N 1
ATOM 2865 C CA . ALA A 1 389 ? -4.288 31.383 10.934 1.00 85.38 389 ALA A CA 1
ATOM 2866 C C . ALA A 1 389 ? -3.434 31.686 9.690 1.00 85.38 389 ALA A C 1
ATOM 2868 O O . ALA A 1 389 ? -3.899 32.362 8.774 1.00 85.38 389 ALA A O 1
ATOM 2869 N N . GLU A 1 390 ? -2.194 31.197 9.644 1.00 85.69 390 GLU A N 1
ATOM 2870 C CA . GLU A 1 390 ? -1.311 31.308 8.478 1.00 85.69 390 GLU A CA 1
ATOM 2871 C C . GLU A 1 390 ? -1.685 30.309 7.375 1.00 85.69 390 GLU A C 1
ATOM 2873 O O . GLU A 1 390 ? -1.650 30.670 6.198 1.00 85.69 390 GLU A O 1
ATOM 2878 N N . LYS A 1 391 ? -2.102 29.085 7.736 1.00 77.81 391 LYS A N 1
ATOM 2879 C CA . LYS A 1 391 ? -2.572 28.071 6.778 1.00 77.81 391 LYS A CA 1
ATOM 2880 C C . LYS A 1 391 ? -3.839 28.524 6.047 1.00 77.81 391 LYS A C 1
ATOM 2882 O O . LYS A 1 391 ? -3.930 28.314 4.851 1.00 77.81 391 LYS A O 1
ATOM 2887 N N . GLY A 1 392 ? -4.780 29.182 6.730 1.00 60.62 392 GLY A N 1
ATOM 2888 C CA . GLY A 1 392 ? -6.036 29.657 6.126 1.00 60.62 392 GLY A CA 1
ATOM 2889 C C . GLY A 1 392 ? -5.911 30.859 5.175 1.00 60.62 392 GLY A C 1
ATOM 2890 O O . GLY A 1 392 ? -6.916 31.283 4.613 1.00 60.62 392 GLY A O 1
ATOM 2891 N N . LYS A 1 393 ? -4.712 31.438 5.021 1.00 55.31 393 LYS A N 1
ATOM 2892 C CA . LYS A 1 393 ? -4.428 32.548 4.089 1.00 55.31 393 LYS A CA 1
ATOM 2893 C C . LYS A 1 393 ? -3.781 32.094 2.774 1.00 55.31 393 LYS A C 1
ATOM 2895 O O . LYS A 1 393 ? -3.579 32.932 1.897 1.00 55.31 393 LYS A O 1
ATOM 2900 N N . LYS A 1 394 ? -3.401 30.821 2.677 1.00 44.97 394 LYS A N 1
ATOM 2901 C CA . LYS A 1 394 ? -2.856 30.169 1.481 1.00 44.97 394 LYS A CA 1
ATOM 2902 C C . LYS A 1 394 ? -3.927 29.272 0.884 1.00 44.97 394 LYS A C 1
ATOM 2904 O O . LYS A 1 394 ? -3.898 29.121 -0.353 1.00 44.97 394 LYS A O 1
#

Foldseek 3Di:
DWDDWDWDAAPVGWIKTKTAAPPADFQEAEEEEEEEAAQDANVVRVVVCVDPQADPPNRHIYMRIGAPPRGAHDPVVQVVVLRVLVVCCVVRVHPFYEYEYAHRSLCVQLVNCQVPVVSGQEYEREQAAHPDARDLDPSQQRYEYEYEYECAAPPRHCVRVVVRQVRSVVSNHHYDYDYDYPDYRDDDNVSVNVRVVVSVVVVVVVLVVLVVVLVVLL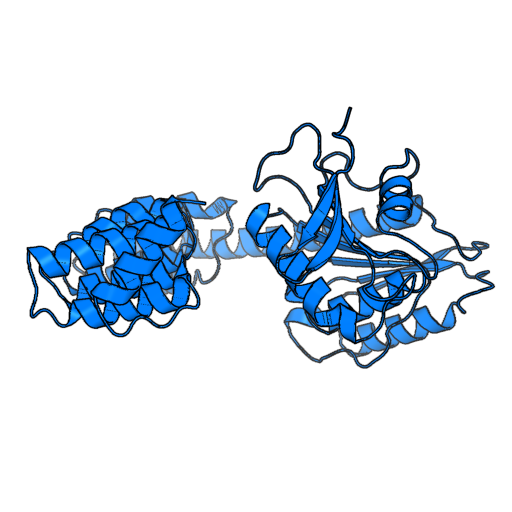VQLVVCVVVVVQLSNLVSLVVPPAADLVCLLVLLVVLLVPCPPPPVSNNLSSLLSLLNSAPSSLVSLLPDDLVVVVSLLSSLQSLLSSLHLSSLVSLLVQLPGPDLSSNLSSLQSLLSSADDSSLVSLVVSLVCCVVPPVPRPSNVSSQVSNCSNVVHDDPDPVPVVVVVVVVVVD

Radius of gyration: 24.66 Å; chains: 1; bounding box: 49×55×66 Å